Protein AF-0000000068100229 (afdb_homodimer)

Nearest PDB structures (foldseek):
  1arm-assembly1_A  TM=9.404E-01  e=9.388E-32  Bos taurus
  4uee-assembly1_B  TM=9.381E-01  e=1.124E-31  Homo sapiens
  2ctb-assembly1_A  TM=9.397E-01  e=1.931E-31  Bos taurus
  3fvl-assembly2_A  TM=9.396E-01  e=3.316E-31  Bos taurus
  1pca-assembly1_A  TM=9.578E-01  e=1.244E-30  Sus scrofa

Secondary structure (DSSP, 8-state):
------------------------------------------B-------------TTPPP----S-HHHHHHHHHHH-TTTEEEEEEEE-TTS-EEEEEEE----TTPEEEEEE--SSTT-HHHHHHHHHHHHHHHHHGGGS-HHHHSEEEEEES-S-HHHHHHHHHT-TT--S---B-SSS-B---GGG-SSTTTTTTTTSSSBS-TTSTTB--SSTT-SHHHHHHHHHHHT-SSPEEEEEEEEESS-EEEES-SS-SSPPTTHHHHHHHHHHHHHHHHHHHS---EEEEHHHHS----S-HHHHHHHTS--SEEEEEEES-TTTTT---GGGHHHHHHHHHHHHHHHHHHHHH-/------------------------------------------B-------------TTPPP----S-HHHHHHHHHHH-TTTEEEEEEEE-TT--EEEEEEE----TTPEEEEEE--SSTT-HHHHHHHHHHHHHHHHTGGGS-HHHHSEEEEEES-S-HHHHHHHHHT-TT--S---EETTTEE---GGG-SSTTTTTTTTSSSBS-TTSTTB--SSTT-SHHHHHHHHHHHT-SSPEEEEEEEEESS-EEEES-SS-SSPPTTHHHHHHHHHHHHHHHHHHHS---EEEEHHHHS----S-HHHHHHHTS--SEEEEEEES-TTTTT---GGGHHHHHHHHHHHHHHHHHHHHH-

Structure (mmCIF, N/CA/C/O backbone):
data_AF-0000000068100229-model_v1
#
loop_
_entity.id
_entity.type
_entity.pdbx_description
1 polymer 'Peptidase M14 domain-containing protein'
#
loop_
_atom_site.group_PDB
_atom_site.id
_atom_site.type_symbol
_atom_site.label_atom_id
_atom_site.label_alt_id
_atom_site.label_comp_id
_atom_site.label_asym_id
_atom_site.label_entity_id
_atom_site.label_seq_id
_atom_site.pdbx_PDB_ins_code
_atom_site.Cartn_x
_atom_site.Cartn_y
_atom_site.Cartn_z
_atom_site.occupancy
_atom_site.B_iso_or_equiv
_atom_site.auth_seq_id
_atom_site.auth_comp_id
_atom_site.auth_asym_id
_atom_site.auth_atom_id
_atom_site.pdbx_PDB_model_num
ATOM 1 N N . MET A 1 1 ? -53.781 27.766 -40.062 1 18.44 1 MET A N 1
ATOM 2 C CA . MET A 1 1 ? -53.375 27.938 -41.438 1 18.44 1 MET A CA 1
ATOM 3 C C . MET A 1 1 ? -51.875 27.844 -41.594 1 18.44 1 MET A C 1
ATOM 5 O O . MET A 1 1 ? -51.375 27.094 -42.438 1 18.44 1 MET A O 1
ATOM 9 N N . ASN A 1 2 ? -51.031 29 -41.312 1 18.36 2 ASN A N 1
ATOM 10 C CA . ASN A 1 2 ? -49.969 29.469 -42.188 1 18.36 2 ASN A CA 1
ATOM 11 C C . ASN A 1 2 ? -48.688 28.641 -42 1 18.36 2 ASN A C 1
ATOM 13 O O . ASN A 1 2 ? -48.531 27.953 -41 1 18.36 2 ASN A O 1
ATOM 17 N N . THR A 1 3 ? -47.375 29.188 -42.5 1 17.55 3 THR A N 1
ATOM 18 C CA . THR A 1 3 ? -46.312 29.047 -43.5 1 17.55 3 THR A CA 1
ATOM 19 C C . THR A 1 3 ? -44.969 28.734 -42.844 1 17.55 3 THR A C 1
ATOM 21 O O . THR A 1 3 ? -43.969 29.312 -43.219 1 17.55 3 THR A O 1
ATOM 24 N N . ILE A 1 4 ? -44.781 28.297 -41.625 1 21.16 4 ILE A N 1
ATOM 25 C CA . ILE A 1 4 ? -43.5 28.719 -41.062 1 21.16 4 ILE A CA 1
ATOM 26 C C . ILE A 1 4 ? -42.375 27.969 -41.781 1 21.16 4 ILE A C 1
ATOM 28 O O . ILE A 1 4 ? -42.156 26.781 -41.531 1 21.16 4 ILE A O 1
ATOM 32 N N . SER A 1 5 ? -41.906 28.25 -43.125 1 17.77 5 SER A N 1
ATOM 33 C CA . SER A 1 5 ? -41.125 27.547 -44.125 1 17.77 5 SER A CA 1
ATOM 34 C C . SER A 1 5 ? -39.625 27.594 -43.844 1 17.77 5 SER A C 1
ATOM 36 O O . SER A 1 5 ? -38.875 26.797 -44.375 1 17.77 5 SER A O 1
ATOM 38 N N . THR A 1 6 ? -38.969 28.5 -43 1 19.23 6 THR A N 1
ATOM 39 C CA . THR A 1 6 ? -37.844 29.141 -43.656 1 19.23 6 THR A CA 1
ATOM 40 C C . THR A 1 6 ? -36.688 28.156 -43.781 1 19.23 6 THR A C 1
ATOM 42 O O . THR A 1 6 ? -36.406 27.375 -42.875 1 19.23 6 THR A O 1
ATOM 45 N N . THR A 1 7 ? -35.75 28.203 -44.906 1 17.78 7 THR A N 1
ATOM 46 C CA . THR A 1 7 ? -34.906 27.562 -45.938 1 17.78 7 THR A CA 1
ATOM 47 C C . THR A 1 7 ? -33.469 27.406 -45.469 1 17.78 7 THR A C 1
ATOM 49 O O . THR A 1 7 ? -32.875 26.344 -45.625 1 17.78 7 THR A O 1
ATOM 52 N N . SER A 1 8 ? -32.531 28.469 -45.156 1 17.02 8 SER A N 1
ATOM 53 C CA . SER A 1 8 ? -31.406 28.703 -46.062 1 17.02 8 SER A CA 1
ATOM 54 C C . SER A 1 8 ? -30.156 27.984 -45.594 1 17.02 8 SER A C 1
ATOM 56 O O . SER A 1 8 ? -29.75 28.125 -44.438 1 17.02 8 SER A O 1
ATOM 58 N N . ALA A 1 9 ? -29.438 26.906 -46.281 1 18.62 9 ALA A N 1
ATOM 59 C CA . ALA A 1 9 ? -28.438 25.859 -46.375 1 18.62 9 ALA A CA 1
ATOM 60 C C . ALA A 1 9 ? -27.031 26.453 -46.5 1 18.62 9 ALA A C 1
ATOM 62 O O . ALA A 1 9 ? -26.047 25.719 -46.562 1 18.62 9 ALA A O 1
ATOM 63 N N . THR A 1 10 ? -26.734 27.859 -46.469 1 16.58 10 THR A N 1
ATOM 64 C CA . THR A 1 10 ? -25.625 28.234 -47.344 1 16.58 10 THR A CA 1
ATOM 65 C C . THR A 1 10 ? -24.328 27.609 -46.875 1 16.58 10 THR A C 1
ATOM 67 O O . THR A 1 10 ? -24.031 27.609 -45.688 1 16.58 10 THR A O 1
ATOM 70 N N . LYS A 1 11 ? -23.375 27.016 -47.875 1 18.47 11 LYS A N 1
ATOM 71 C CA . LYS A 1 11 ? -22.25 26.203 -48.281 1 18.47 11 LYS A CA 1
ATOM 72 C C . LYS A 1 11 ? -20.922 26.875 -47.938 1 18.47 11 LYS A C 1
ATOM 74 O O . LYS A 1 11 ? -20.469 27.781 -48.656 1 18.47 11 LYS A O 1
ATOM 79 N N . LEU A 1 12 ? -20.609 27.438 -46.75 1 16.56 12 LEU A N 1
ATOM 80 C CA . LEU A 1 12 ? -19.453 28.328 -46.625 1 16.56 12 LEU A CA 1
ATOM 81 C C . LEU A 1 12 ? -18.188 27.641 -47.125 1 16.56 12 LEU A C 1
ATOM 83 O O . LEU A 1 12 ? -17.812 26.578 -46.625 1 16.56 12 LEU A O 1
ATOM 87 N N . SER A 1 13 ? -17.516 28.141 -48.25 1 16.09 13 SER A N 1
ATOM 88 C CA . SER A 1 13 ? -16.531 27.922 -49.312 1 16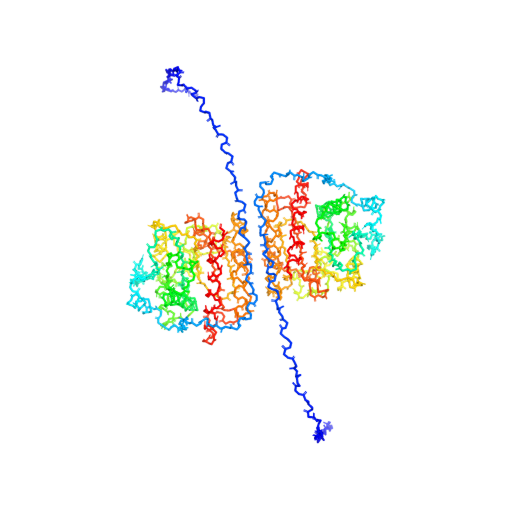.09 13 SER A CA 1
ATOM 89 C C . SER A 1 13 ? -15.156 27.609 -48.719 1 16.09 13 SER A C 1
ATOM 91 O O . SER A 1 13 ? -14.953 27.734 -47.5 1 16.09 13 SER A O 1
ATOM 93 N N . ASN A 1 14 ? -14.047 28.172 -49.344 1 16.28 14 ASN A N 1
ATOM 94 C CA . ASN A 1 14 ? -12.953 27.828 -50.25 1 16.28 14 ASN A CA 1
ATOM 95 C C . ASN A 1 14 ? -11.609 27.828 -49.531 1 16.28 14 ASN A C 1
ATOM 97 O O . ASN A 1 14 ? -10.781 26.938 -49.75 1 16.28 14 ASN A O 1
ATOM 101 N N . VAL A 1 15 ? -11.062 28.953 -48.875 1 16.27 15 VAL A N 1
ATOM 102 C CA . VAL A 1 15 ? -9.906 29.625 -49.469 1 16.27 15 VAL A CA 1
ATOM 103 C C . VAL A 1 15 ? -8.617 29.047 -48.875 1 16.27 15 VAL A C 1
ATOM 105 O O . VAL A 1 15 ? -7.52 29.469 -49.25 1 16.27 15 VAL A O 1
ATOM 108 N N . LEU A 1 16 ? -8.469 28.281 -47.812 1 16.33 16 LEU A N 1
ATOM 109 C CA . LEU A 1 16 ? -7.293 28.578 -47 1 16.33 16 LEU A CA 1
ATOM 110 C C . LEU A 1 16 ? -6.023 28.047 -47.656 1 16.33 16 LEU A C 1
ATOM 112 O O . LEU A 1 16 ? -5.793 26.828 -47.688 1 16.33 16 LEU A O 1
ATOM 116 N N . ARG A 1 17 ? -5.449 28.75 -48.656 1 15.42 17 ARG A N 1
ATOM 117 C CA . ARG A 1 17 ? -4.398 28.359 -49.594 1 15.42 17 ARG A CA 1
ATOM 118 C C . ARG A 1 17 ? -3.115 28 -48.844 1 15.42 17 ARG A C 1
ATOM 120 O O . ARG A 1 17 ? -2.941 28.359 -47.688 1 15.42 17 ARG A O 1
ATOM 127 N N . LYS A 1 18 ? -1.858 28.234 -49.562 1 17.12 18 LYS A N 1
ATOM 128 C CA . LYS A 1 18 ? -0.751 27.5 -50.156 1 17.12 18 LYS A CA 1
ATOM 129 C C . LYS A 1 18 ? 0.551 27.75 -49.406 1 17.12 18 LYS A C 1
ATOM 131 O O . LYS A 1 18 ? 1.472 26.938 -49.469 1 17.12 18 LYS A O 1
ATOM 136 N N . THR A 1 19 ? 0.902 29.016 -48.781 1 15.63 19 THR A N 1
ATOM 137 C CA . THR A 1 19 ? 2.15 29.547 -49.312 1 15.63 19 THR A CA 1
ATOM 138 C C . THR A 1 19 ? 3.348 28.781 -48.781 1 15.63 19 THR A C 1
ATOM 140 O O . THR A 1 19 ? 3.23 28.062 -47.781 1 15.63 19 THR A O 1
ATOM 143 N N . ASN A 1 20 ? 4.621 29.547 -48.531 1 16.89 20 ASN A N 1
ATOM 144 C CA . ASN A 1 20 ? 5.949 29.672 -49.125 1 16.89 20 ASN A CA 1
ATOM 145 C C . ASN A 1 20 ? 6.98 28.828 -48.375 1 16.89 20 ASN A C 1
ATOM 147 O O . ASN A 1 20 ? 6.734 28.406 -47.25 1 16.89 20 ASN A O 1
ATOM 151 N N . GLY A 1 21 ? 8.406 29.109 -48.562 1 18.19 21 GLY A N 1
ATOM 152 C CA . GLY A 1 21 ? 9.68 28.625 -49.062 1 18.19 21 GLY A CA 1
ATOM 153 C C . GLY A 1 21 ? 10.664 28.328 -47.938 1 18.19 21 GLY A C 1
ATOM 154 O O . GLY A 1 21 ? 11.852 28.094 -48.188 1 18.19 21 GLY A O 1
ATOM 155 N N . ILE A 1 22 ? 10.328 28.438 -46.656 1 18.41 22 ILE A N 1
ATOM 156 C CA . ILE A 1 22 ? 11.438 28.859 -45.781 1 18.41 22 ILE A CA 1
ATOM 157 C C . ILE A 1 22 ? 12.586 27.859 -45.906 1 18.41 22 ILE A C 1
ATOM 159 O O . ILE A 1 22 ? 12.367 26.641 -45.844 1 18.41 22 ILE A O 1
ATOM 163 N N . SER A 1 23 ? 13.836 28.391 -46.031 1 17.69 23 SER A N 1
ATOM 164 C CA . SER A 1 23 ? 15.195 28.109 -46.469 1 17.69 23 SER A CA 1
ATOM 165 C C . SER A 1 23 ? 15.859 27.062 -45.594 1 17.69 23 SER A C 1
ATOM 167 O O . SER A 1 23 ? 15.414 26.812 -44.469 1 17.69 23 SER A O 1
ATOM 169 N N . GLU A 1 24 ? 17.25 26.781 -45.812 1 18.36 24 GLU A N 1
ATOM 170 C CA . GLU A 1 24 ? 18.203 25.703 -46.031 1 18.36 24 GLU A CA 1
ATOM 171 C C . GLU A 1 24 ? 18.953 25.344 -44.75 1 18.36 24 GLU A C 1
ATOM 173 O O . GLU A 1 24 ? 19.359 24.203 -44.562 1 18.36 24 GLU A O 1
ATOM 178 N N . HIS A 1 25 ? 19.234 26.391 -43.875 1 18.61 25 HIS A N 1
ATOM 179 C CA . HIS A 1 25 ? 20.656 26.422 -43.531 1 18.61 25 HIS A CA 1
ATOM 180 C C . HIS A 1 25 ? 21.047 25.188 -42.75 1 18.61 25 HIS A C 1
ATOM 182 O O . HIS A 1 25 ? 20.188 24.516 -42.156 1 18.61 25 HIS A O 1
ATOM 188 N N . ASP A 1 26 ? 22.438 25.172 -42.219 1 19.38 26 ASP A N 1
ATOM 189 C CA . ASP A 1 26 ? 23.672 24.391 -42.094 1 19.38 26 ASP A CA 1
ATOM 190 C C . ASP A 1 26 ? 23.688 23.594 -40.812 1 19.38 26 ASP A C 1
ATOM 192 O O . ASP A 1 26 ? 23.266 24.094 -39.75 1 19.38 26 ASP A O 1
ATOM 196 N N . VAL A 1 27 ? 23.969 22.328 -40.812 1 20.19 27 VAL A N 1
ATOM 197 C CA . VAL A 1 27 ? 23.797 21.109 -40.031 1 20.19 27 VAL A CA 1
ATOM 198 C C . VAL A 1 27 ? 24.797 21.094 -38.875 1 20.19 27 VAL A C 1
ATOM 200 O O . VAL A 1 27 ? 24.859 20.125 -38.125 1 20.19 27 VAL A O 1
ATOM 203 N N . ASP A 1 28 ? 25.625 22.172 -38.719 1 19.84 28 ASP A N 1
ATOM 204 C CA . ASP A 1 28 ? 26.891 21.594 -38.281 1 19.84 28 ASP A CA 1
ATOM 205 C C . ASP A 1 28 ? 26.797 21.109 -36.844 1 19.84 28 ASP A C 1
ATOM 207 O O . ASP A 1 28 ? 26.953 21.891 -35.906 1 19.84 28 ASP A O 1
ATOM 211 N N . LEU A 1 29 ? 25.75 20.719 -36.312 1 19.45 29 LEU A N 1
ATOM 212 C CA . LEU A 1 29 ? 25.719 20.703 -34.875 1 19.45 29 LEU A CA 1
ATOM 213 C C . LEU A 1 29 ? 26.844 19.828 -34.312 1 19.45 29 LEU A C 1
ATOM 215 O O . LEU A 1 29 ? 26.953 18.656 -34.688 1 19.45 29 LEU A O 1
ATOM 219 N N . GLU A 1 30 ? 27.938 20.453 -33.875 1 19.62 30 GLU A N 1
ATOM 220 C CA . GLU A 1 30 ? 29.156 20.016 -33.219 1 19.62 30 GLU A CA 1
ATOM 221 C C . GLU A 1 30 ? 28.844 19.094 -32.062 1 19.62 30 GLU A C 1
ATOM 223 O O . GLU A 1 30 ? 27.891 19.328 -31.297 1 19.62 30 GLU A O 1
ATOM 228 N N . SER A 1 31 ? 29.359 17.828 -32.094 1 20.47 31 SER A N 1
ATOM 229 C CA . SER A 1 31 ? 29.312 16.562 -31.359 1 20.47 31 SER A CA 1
ATOM 230 C C . SER A 1 31 ? 29.828 16.734 -29.922 1 20.47 31 SER A C 1
ATOM 232 O O . SER A 1 31 ? 30.094 15.734 -29.25 1 20.47 31 SER A O 1
ATOM 234 N N . ASN A 1 32 ? 29.562 17.875 -29.25 1 19.44 32 ASN A N 1
ATOM 235 C CA . ASN A 1 32 ? 30.344 18 -28.016 1 19.44 32 ASN A CA 1
ATOM 236 C C . ASN A 1 32 ? 30.188 16.766 -27.125 1 19.44 32 ASN A C 1
ATOM 238 O O . ASN A 1 32 ? 29.078 16.328 -26.859 1 19.44 32 ASN A O 1
ATOM 242 N N . SER A 1 33 ? 31.25 16 -26.938 1 21.08 33 SER A N 1
ATOM 243 C CA . SER A 1 33 ? 31.672 14.789 -26.234 1 21.08 33 SER A CA 1
ATOM 244 C C . SER A 1 33 ? 31.469 14.922 -24.734 1 21.08 33 SER A C 1
ATOM 246 O O . SER A 1 33 ? 32.031 14.148 -23.953 1 21.08 33 SER A O 1
ATOM 248 N N . THR A 1 34 ? 30.516 15.695 -24.25 1 19.7 34 THR A N 1
ATOM 249 C CA . THR A 1 34 ? 30.688 15.914 -22.812 1 19.7 34 THR A CA 1
ATOM 250 C C . THR A 1 34 ? 30.766 14.586 -22.078 1 19.7 34 THR A C 1
ATOM 252 O O . THR A 1 34 ? 29.906 13.711 -22.266 1 19.7 34 THR A O 1
ATOM 255 N N . ILE A 1 35 ? 31.891 14.305 -21.453 1 20.83 35 ILE A N 1
ATOM 256 C CA . ILE A 1 35 ? 32.438 13.281 -20.578 1 20.83 35 ILE A CA 1
ATOM 257 C C . ILE A 1 35 ? 31.547 13.117 -19.344 1 20.83 35 ILE A C 1
ATOM 259 O O . ILE A 1 35 ? 31.375 14.047 -18.562 1 20.83 35 ILE A O 1
ATOM 263 N N . TRP A 1 36 ? 30.453 12.484 -19.516 1 20.23 36 TRP A N 1
ATOM 264 C CA . TRP A 1 36 ? 29.484 12.211 -18.453 1 20.23 36 TRP A CA 1
ATOM 265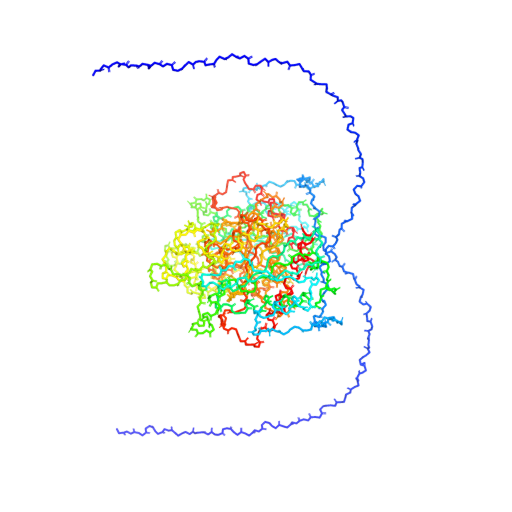 C C . TRP A 1 36 ? 30.172 11.508 -17.281 1 20.23 36 TRP A C 1
ATOM 267 O O . TRP A 1 36 ? 30.719 10.414 -17.438 1 20.23 36 TRP A O 1
ATOM 277 N N . THR A 1 37 ? 30.844 12.312 -16.453 1 20.14 37 THR A N 1
ATOM 278 C CA . THR A 1 37 ? 31.422 11.828 -15.203 1 20.14 37 THR A CA 1
ATOM 279 C C . THR A 1 37 ? 30.391 11.07 -14.383 1 20.14 37 THR A C 1
ATOM 281 O O . THR A 1 37 ? 29.266 11.547 -14.203 1 20.14 37 THR A O 1
ATOM 284 N N . GLU A 1 38 ? 30.469 9.797 -14.227 1 20.98 38 GLU A N 1
ATOM 285 C CA . GLU A 1 38 ? 29.75 8.656 -13.672 1 20.98 38 GLU A CA 1
ATOM 286 C C . GLU A 1 38 ? 29.5 8.836 -12.18 1 20.98 38 GLU A C 1
ATOM 288 O O . GLU A 1 38 ? 30.234 8.273 -11.352 1 20.98 38 GLU A O 1
ATOM 293 N N . ASN A 1 39 ? 29.328 10.008 -11.562 1 22.61 39 ASN A N 1
ATOM 294 C CA . ASN A 1 39 ? 29.312 10.023 -10.109 1 22.61 39 ASN A CA 1
ATOM 295 C C . ASN A 1 39 ? 28.094 9.312 -9.539 1 22.61 39 ASN A C 1
ATOM 297 O O . ASN A 1 39 ? 26.969 9.82 -9.648 1 22.61 39 ASN A O 1
ATOM 301 N N . GLY A 1 40 ? 27.922 7.988 -9.766 1 23.56 40 GLY A N 1
ATOM 302 C CA . GLY A 1 40 ? 26.875 7.129 -9.258 1 23.56 40 GLY A CA 1
ATOM 303 C C . GLY A 1 40 ? 26.672 7.254 -7.758 1 23.56 40 GLY A C 1
ATOM 304 O O . GLY A 1 40 ? 27.578 6.98 -6.977 1 23.56 40 GLY A O 1
ATOM 305 N N . THR A 1 41 ? 25.891 8.164 -7.219 1 23.83 41 THR A N 1
ATOM 306 C CA . THR A 1 41 ? 25.625 8.312 -5.797 1 23.83 41 THR A CA 1
ATOM 307 C C . THR A 1 41 ? 24.969 7.062 -5.234 1 23.83 41 THR A C 1
ATOM 309 O O . THR A 1 41 ? 23.906 6.645 -5.711 1 23.83 41 THR A O 1
ATOM 312 N N . GLN A 1 42 ? 25.594 6.039 -4.766 1 24.72 42 GLN A N 1
ATOM 313 C CA . GLN A 1 42 ? 25.281 4.887 -3.92 1 24.72 42 GLN A CA 1
ATOM 314 C C . GLN A 1 42 ? 24.344 5.273 -2.787 1 24.72 42 GLN A C 1
ATOM 316 O O . GLN A 1 42 ? 24.688 6.102 -1.939 1 24.72 42 GLN A O 1
ATOM 321 N N . THR A 1 43 ? 23.094 5.207 -3.002 1 25.72 43 THR A N 1
ATOM 322 C CA . THR A 1 43 ? 22.219 5.477 -1.872 1 25.72 43 THR A CA 1
ATOM 323 C C . THR A 1 43 ? 22.422 4.453 -0.761 1 25.72 43 THR A C 1
ATOM 325 O O . THR A 1 43 ? 22.266 3.25 -0.976 1 25.72 43 THR A O 1
ATOM 328 N N . LYS A 1 44 ? 23.297 4.605 0.132 1 27 44 LYS A N 1
ATOM 329 C CA . LYS A 1 44 ? 23.609 3.936 1.388 1 27 44 LYS A CA 1
ATOM 330 C C . LYS A 1 44 ? 22.359 3.688 2.215 1 27 44 LYS A C 1
ATOM 332 O O . LYS A 1 44 ? 21.688 4.633 2.641 1 27 44 LYS A O 1
ATOM 337 N N . PHE A 1 45 ? 21.703 2.67 1.917 1 27.45 45 PHE A N 1
ATOM 338 C CA . PHE A 1 45 ? 20.703 2.35 2.924 1 27.45 45 PHE A CA 1
ATOM 339 C C . PHE A 1 45 ? 21.328 2.215 4.301 1 27.45 45 PHE A C 1
ATOM 341 O O . PHE A 1 45 ? 22.391 1.608 4.445 1 27.45 45 PHE A O 1
ATOM 348 N N . GLY A 1 46 ? 21 2.922 5.242 1 26.98 46 GLY A N 1
ATOM 349 C CA . GLY A 1 46 ? 21.562 3.223 6.547 1 26.98 46 GLY A CA 1
ATOM 350 C C . GLY A 1 46 ? 21.812 1.986 7.387 1 26.98 46 GLY A C 1
ATOM 351 O O . GLY A 1 46 ? 21.188 0.945 7.176 1 26.98 46 GLY A O 1
ATOM 352 N N . LYS A 1 47 ? 23.031 1.699 7.863 1 29.8 47 LYS A N 1
ATOM 353 C CA . LYS A 1 47 ? 23.547 0.836 8.914 1 29.8 47 LYS A CA 1
ATOM 354 C C . LYS A 1 47 ? 22.531 0.654 10.039 1 29.8 47 LYS A C 1
ATOM 356 O O . LYS A 1 47 ? 21.844 1.606 10.43 1 29.8 47 LYS A O 1
ATOM 361 N N . LYS A 1 48 ? 22.281 -0.588 10.344 1 30.52 48 LYS A N 1
ATOM 362 C CA . LYS A 1 48 ? 21.547 -0.984 11.539 1 30.52 48 LYS A CA 1
ATOM 363 C C . LYS A 1 48 ? 22.156 -0.365 12.797 1 30.52 48 LYS A C 1
ATOM 365 O O . LYS A 1 48 ? 23.125 -0.885 13.336 1 30.52 48 LYS A O 1
ATOM 370 N N . THR A 1 49 ? 22.344 0.875 12.852 1 27.5 49 THR A N 1
ATOM 371 C CA . THR A 1 49 ? 22.797 1.324 14.164 1 27.5 49 THR A CA 1
ATOM 372 C C . THR A 1 49 ? 21.828 0.879 15.258 1 27.5 49 THR A C 1
ATOM 374 O O . THR A 1 49 ? 20.609 0.967 15.086 1 27.5 49 THR A O 1
ATOM 377 N N . LYS A 1 50 ? 22.188 -0.194 15.977 1 30.59 50 LYS A N 1
ATOM 378 C CA . LYS A 1 50 ? 21.469 -0.423 17.219 1 30.59 50 LYS A CA 1
ATOM 379 C C . LYS A 1 50 ? 20.938 0.887 17.797 1 30.59 50 LYS A C 1
ATOM 381 O O . LYS A 1 50 ? 21.688 1.852 17.953 1 30.59 50 LYS A O 1
ATOM 386 N N . PRO A 1 51 ? 19.641 1.026 17.578 1 31.89 51 PRO A N 1
ATOM 387 C CA . PRO A 1 51 ? 19.078 2.307 18.016 1 31.89 51 PRO A CA 1
ATOM 388 C C . PRO A 1 51 ? 19.469 2.67 19.453 1 31.89 51 PRO A C 1
ATOM 390 O O . PRO A 1 51 ? 18.812 2.232 20.406 1 31.89 51 PRO A O 1
ATOM 393 N N . GLY A 1 52 ? 20.562 2.02 19.906 1 31.88 52 GLY A N 1
ATOM 394 C CA . GLY A 1 52 ? 20.719 2.785 21.125 1 31.88 52 GLY A CA 1
ATOM 395 C C . GLY A 1 52 ? 20.609 4.285 20.922 1 31.88 52 GLY A C 1
ATOM 396 O O . GLY A 1 52 ? 21.188 4.828 19.984 1 31.88 52 GLY A O 1
ATOM 397 N N . THR A 1 53 ? 19.406 4.711 21.141 1 34.12 53 THR A N 1
ATOM 398 C CA . THR A 1 53 ? 19.109 6.133 21.047 1 34.12 53 THR A CA 1
ATOM 399 C C . THR A 1 53 ? 20.297 6.965 21.531 1 34.12 53 THR A C 1
ATOM 401 O O . THR A 1 53 ? 20.484 7.137 22.734 1 34.12 53 THR A O 1
ATOM 404 N N . VAL A 1 54 ? 21.453 6.562 21.188 1 32.91 54 VAL A N 1
ATOM 405 C CA . VAL A 1 54 ? 22.438 7.574 21.547 1 32.91 54 VAL A CA 1
ATOM 406 C C . VAL A 1 54 ? 22.078 8.906 20.891 1 32.91 54 VAL A C 1
ATOM 408 O O . VAL A 1 54 ? 22.031 9.016 19.672 1 32.91 54 VAL A O 1
ATOM 411 N N . ILE A 1 55 ? 21.25 9.625 21.5 1 40.59 55 ILE A N 1
ATOM 412 C CA . ILE A 1 55 ? 21.125 11.016 21.062 1 40.59 55 ILE A CA 1
ATOM 413 C C . ILE A 1 55 ? 22.516 11.602 20.812 1 40.59 55 ILE A C 1
ATOM 415 O O . ILE A 1 55 ? 23.391 11.555 21.672 1 40.59 55 ILE A O 1
ATOM 419 N N . PRO A 1 56 ? 22.906 11.617 19.531 1 42.09 56 PRO A N 1
ATOM 420 C CA . PRO A 1 56 ? 24.219 12.227 19.391 1 42.09 56 PRO A CA 1
ATOM 421 C C . PRO A 1 56 ? 24.5 13.312 20.422 1 42.09 56 PRO A C 1
ATOM 423 O O . PRO A 1 56 ? 23.578 13.984 20.875 1 42.09 56 PRO A O 1
ATOM 426 N N . ARG A 1 57 ? 25.625 13.398 20.969 1 39.88 57 ARG A N 1
ATOM 427 C CA . ARG A 1 57 ? 26.234 14.422 21.812 1 39.88 57 ARG A CA 1
ATOM 428 C C . ARG A 1 57 ? 26.047 15.812 21.234 1 39.88 57 ARG A C 1
ATOM 430 O O . ARG A 1 57 ? 26.375 16.047 20.062 1 39.88 57 ARG A O 1
ATOM 437 N N . GLY A 1 58 ? 24.828 16.578 21.641 1 50.81 58 GLY A N 1
ATOM 438 C CA . GLY A 1 58 ? 24.594 17.984 21.344 1 50.81 58 GLY A CA 1
ATOM 439 C C . GLY A 1 58 ? 23.141 18.281 21.016 1 50.81 58 GLY A C 1
ATOM 440 O O . GLY A 1 58 ? 22.766 19.453 20.875 1 50.81 58 GLY A O 1
ATOM 441 N N . LEU A 1 59 ? 22.406 17.234 20.703 1 56.12 59 LEU A N 1
ATOM 442 C CA . LEU A 1 59 ? 21.031 17.562 20.375 1 56.12 59 LEU A CA 1
ATOM 443 C C . LEU A 1 59 ? 20.219 17.781 21.641 1 56.12 59 LEU A C 1
ATOM 445 O O . LEU A 1 59 ? 20.312 17 22.594 1 56.12 59 LEU A O 1
ATOM 449 N N . LYS A 1 60 ? 19.547 18.922 21.688 1 58.88 60 LYS A N 1
ATOM 450 C CA . LYS A 1 60 ? 18.672 19.234 22.812 1 58.88 60 LYS A CA 1
ATOM 451 C C . LYS A 1 60 ? 17.438 18.344 22.828 1 58.88 60 LYS A C 1
ATOM 453 O O . LYS A 1 60 ? 16.859 18.047 21.766 1 58.88 60 LYS A O 1
ATOM 458 N N . GLN A 1 61 ? 17.156 17.797 23.969 1 57.38 61 GLN A N 1
ATOM 459 C CA . GLN A 1 61 ? 15.938 17.016 24.156 1 57.38 61 GLN A CA 1
ATOM 460 C C . GLN A 1 61 ? 14.711 17.922 24.234 1 57.38 61 GLN A C 1
ATOM 462 O O . GLN A 1 61 ? 14.719 18.938 24.922 1 57.38 61 GLN A O 1
ATOM 467 N N . ILE A 1 62 ? 13.656 17.672 23.438 1 60.59 62 ILE A N 1
ATOM 468 C CA . ILE A 1 62 ? 12.43 18.469 23.344 1 60.59 62 ILE A CA 1
ATOM 469 C C . ILE A 1 62 ? 11.281 17.719 24.016 1 60.59 62 ILE A C 1
ATOM 471 O O . ILE A 1 62 ? 11.156 16.5 23.875 1 60.59 62 ILE A O 1
ATOM 475 N N . VAL A 1 63 ? 10.57 18.359 24.859 1 61.16 63 VAL A N 1
ATOM 476 C CA . VAL A 1 63 ? 9.367 17.812 25.469 1 61.16 63 VAL A CA 1
ATOM 477 C C . VAL A 1 63 ? 8.125 18.438 24.844 1 61.16 63 VAL A C 1
ATOM 479 O O . VAL A 1 63 ? 8.102 19.656 24.578 1 61.16 63 VAL A O 1
ATOM 482 N N . PRO A 1 64 ? 7.191 17.609 24.547 1 65.88 64 PRO A N 1
ATOM 483 C CA . PRO A 1 64 ? 5.957 18.156 23.984 1 65.88 64 PRO A CA 1
ATOM 484 C C . PRO A 1 64 ? 5.266 19.141 24.922 1 65.88 64 PRO A C 1
ATOM 486 O O . PRO A 1 64 ? 5.301 18.984 26.141 1 65.88 64 PRO A O 1
ATOM 489 N N . THR A 1 65 ? 4.809 20.234 24.281 1 61.12 65 THR A N 1
ATOM 490 C CA . THR A 1 65 ? 4.191 21.297 25.078 1 61.12 65 THR A CA 1
ATOM 491 C C . THR A 1 65 ? 2.67 21.203 25.031 1 61.12 65 THR A C 1
ATOM 493 O O . THR A 1 65 ? 2.107 20.656 24.078 1 61.12 65 THR A O 1
ATOM 496 N N . ASN A 1 66 ? 2.109 21.656 26.094 1 62.16 66 ASN A N 1
ATOM 497 C CA . ASN A 1 66 ? 0.659 21.797 26.172 1 62.16 66 ASN A CA 1
ATOM 498 C C . ASN A 1 66 ? 0.195 23.172 25.688 1 62.16 66 ASN A C 1
ATOM 500 O O . ASN A 1 66 ? -0.998 23.469 25.734 1 62.16 66 ASN A O 1
ATOM 504 N N . LYS A 1 67 ? 1.154 23.922 25.234 1 72.62 67 LYS A N 1
ATOM 505 C CA . LYS A 1 67 ? 0.814 25.266 24.75 1 72.62 67 LYS A CA 1
ATOM 506 C C . LYS A 1 67 ? 1.443 25.547 23.391 1 72.62 67 LYS A C 1
ATOM 508 O O . LYS A 1 67 ? 2.334 26.391 23.281 1 72.62 67 LYS A O 1
ATOM 513 N N . PRO A 1 68 ? 0.945 24.984 22.438 1 79.88 68 PRO A N 1
ATOM 514 C CA . PRO A 1 68 ? 1.561 25.109 21.109 1 79.88 68 PRO A CA 1
ATOM 515 C C . PRO A 1 68 ? 1.522 26.531 20.578 1 79.88 68 PRO A C 1
ATOM 517 O O . PRO A 1 68 ? 2.434 26.953 19.859 1 79.88 68 PRO A O 1
ATOM 520 N N . LYS A 1 69 ? 0.566 27.328 20.969 1 76.31 69 LYS A N 1
ATOM 521 C CA . LYS A 1 69 ? 0.433 28.688 20.484 1 76.31 69 LYS A CA 1
ATOM 522 C C . LYS A 1 69 ? 1.595 29.562 20.969 1 76.31 69 LYS A C 1
ATOM 524 O O . LYS A 1 69 ? 2.16 30.328 20.188 1 76.31 69 LYS A O 1
ATOM 529 N N . LYS A 1 70 ? 1.954 29.344 22.094 1 81.25 70 LYS A N 1
ATOM 530 C CA . LYS A 1 70 ? 3.014 30.156 22.688 1 81.25 70 LYS A CA 1
ATOM 531 C C . LYS A 1 70 ? 4.391 29.688 22.219 1 81.25 70 LYS A C 1
ATOM 533 O O . LYS A 1 70 ? 5.324 30.484 22.125 1 81.25 70 LYS A O 1
ATOM 538 N N . ARG A 1 71 ? 4.465 28.531 21.891 1 82.12 71 ARG A N 1
ATOM 539 C CA . ARG A 1 71 ? 5.75 27.922 21.562 1 82.12 71 ARG A CA 1
ATOM 540 C C . ARG A 1 71 ? 6.332 28.531 20.281 1 82.12 71 ARG A C 1
ATOM 542 O O . ARG A 1 71 ? 7.539 28.75 20.188 1 82.12 71 ARG A O 1
ATOM 549 N N . LYS A 1 72 ? 5.539 28.875 19.344 1 85.31 72 LYS A N 1
ATOM 550 C CA . LYS A 1 72 ? 6.008 29.469 18.094 1 85.31 72 LYS A CA 1
ATOM 551 C C . LYS A 1 72 ? 6.66 30.828 18.344 1 85.31 72 LYS A C 1
ATOM 553 O O . LYS A 1 72 ? 7.754 31.094 17.844 1 85.31 72 LYS A O 1
ATOM 558 N N . ASP A 1 73 ? 5.973 31.531 19.125 1 87.38 73 ASP A N 1
ATOM 559 C CA . ASP A 1 73 ? 6.496 32.844 19.453 1 87.38 73 ASP A CA 1
ATOM 560 C C . ASP A 1 73 ? 7.812 32.75 20.219 1 87.38 73 ASP A C 1
ATOM 562 O O . ASP A 1 73 ? 8.727 33.562 20 1 87.38 73 ASP A O 1
ATOM 566 N N . GLU A 1 74 ? 7.848 31.797 21 1 87.56 74 GLU A N 1
ATOM 567 C CA . GLU A 1 74 ? 9.062 31.578 21.781 1 87.56 74 GLU A CA 1
ATOM 568 C C . GLU A 1 74 ? 10.234 31.188 20.875 1 87.56 74 GLU A C 1
ATOM 570 O O . GLU A 1 74 ? 11.359 31.641 21.078 1 87.56 74 GLU A O 1
ATOM 575 N N . LEU A 1 75 ? 9.938 30.422 19.906 1 89 75 LEU A N 1
ATOM 576 C CA . LEU A 1 75 ? 10.984 29.984 19 1 89 75 LEU A CA 1
ATOM 577 C C . LEU A 1 75 ? 11.508 31.156 18.172 1 89 75 LEU A C 1
ATOM 579 O O . LEU A 1 75 ? 12.719 31.266 17.938 1 89 75 LEU A O 1
ATOM 583 N N . GLU A 1 76 ? 10.633 32 17.719 1 91.12 76 GLU A N 1
ATOM 584 C CA . GLU A 1 76 ? 11.086 33.188 17 1 91.12 76 GLU A CA 1
ATOM 585 C C . GLU A 1 76 ? 11.938 34.094 17.875 1 91.12 76 GLU A C 1
ATOM 587 O O . GLU A 1 76 ? 12.953 34.625 17.438 1 91.12 76 GLU A O 1
ATOM 592 N N . ARG A 1 77 ? 11.508 34.281 19.094 1 91.5 77 ARG A N 1
ATOM 593 C CA . ARG A 1 77 ? 12.25 35.094 20.031 1 91.5 77 ARG A CA 1
ATOM 594 C C . ARG A 1 77 ? 13.633 34.5 20.297 1 91.5 77 ARG A C 1
ATOM 596 O O . ARG A 1 77 ? 14.625 35.25 20.312 1 91.5 77 ARG A O 1
ATOM 603 N N . ASP A 1 78 ? 13.703 33.25 20.469 1 92.56 78 ASP A N 1
ATOM 604 C CA . ASP A 1 78 ? 14.93 32.594 20.875 1 92.56 78 ASP A CA 1
ATOM 605 C C . ASP A 1 78 ? 15.867 32.375 19.688 1 92.56 78 ASP A C 1
ATOM 607 O O . ASP A 1 78 ? 17.094 32.344 19.844 1 92.56 78 ASP A O 1
ATOM 611 N N . TYR A 1 79 ? 15.281 32.219 18.469 1 94.94 79 TYR A N 1
ATOM 612 C CA . TYR A 1 79 ? 16.062 31.984 17.266 1 94.94 79 TYR A CA 1
ATOM 613 C C . TYR A 1 79 ? 15.625 32.906 16.141 1 94.94 79 TYR A C 1
ATOM 615 O O . TYR A 1 79 ? 15.258 32.438 15.055 1 94.94 79 TYR A O 1
ATOM 623 N N . PRO A 1 80 ? 15.75 34.156 16.25 1 95.12 80 PRO A N 1
ATOM 624 C CA . PRO A 1 80 ? 15.227 35.125 15.297 1 95.12 80 PRO A CA 1
ATOM 625 C C . PRO A 1 80 ? 15.938 35.062 13.945 1 95.12 80 PRO A C 1
ATOM 627 O O . PRO A 1 80 ? 15.391 35.531 12.938 1 95.12 80 PRO A O 1
ATOM 630 N N . ALA A 1 81 ? 17.094 34.5 13.883 1 95.75 81 ALA A N 1
ATOM 631 C CA . ALA A 1 81 ? 17.844 34.438 12.633 1 95.75 81 ALA A CA 1
ATOM 632 C C . ALA A 1 81 ? 17.25 33.406 11.688 1 95.75 81 ALA A C 1
ATOM 634 O O . ALA A 1 81 ? 17.375 33.531 10.469 1 95.75 81 ALA A O 1
ATOM 635 N N . ILE A 1 82 ? 16.562 32.406 12.25 1 97.44 82 ILE A N 1
ATOM 636 C CA . ILE A 1 82 ? 16.109 31.328 11.375 1 97.44 82 ILE A CA 1
ATOM 637 C C . ILE A 1 82 ? 14.602 31.141 11.539 1 97.44 82 ILE A C 1
ATOM 639 O O . ILE A 1 82 ? 13.961 30.438 10.742 1 97.44 82 ILE A O 1
ATOM 643 N N . CYS A 1 83 ? 14.016 31.734 12.547 1 97.81 83 CYS A N 1
ATOM 644 C CA . CYS A 1 83 ? 12.594 31.531 12.812 1 97.81 83 CYS A CA 1
ATOM 645 C C . CYS A 1 83 ? 11.82 32.812 12.578 1 97.81 83 CYS A C 1
ATOM 647 O O . CYS A 1 83 ? 12.211 33.875 13.07 1 97.81 83 CYS A O 1
ATOM 649 N N . THR A 1 84 ? 10.781 32.719 11.883 1 97.38 84 THR A N 1
ATOM 650 C CA . THR A 1 84 ? 9.859 33.844 11.664 1 97.38 84 THR A CA 1
ATOM 651 C C . THR A 1 84 ? 8.414 33.375 11.828 1 97.38 84 THR A C 1
ATOM 653 O O . THR A 1 84 ? 7.996 32.406 11.211 1 97.38 84 THR A O 1
ATOM 656 N N . VAL A 1 85 ? 7.652 34.062 12.648 1 97.25 85 VAL A N 1
ATOM 657 C CA . VAL A 1 85 ? 6.23 33.781 12.82 1 97.25 85 VAL A CA 1
ATOM 658 C C . VAL A 1 85 ? 5.398 34.781 12.023 1 97.25 85 VAL A C 1
ATOM 660 O O . VAL A 1 85 ? 5.691 35.969 12.039 1 97.25 85 VAL A O 1
ATOM 663 N N . SER A 1 86 ? 4.453 34.344 11.281 1 97.44 86 SER A N 1
ATOM 664 C CA . SER A 1 86 ? 3.543 35.219 10.531 1 97.44 86 SER A CA 1
ATOM 665 C C . SER A 1 86 ? 2.104 34.719 10.641 1 97.44 86 SER A C 1
ATOM 667 O O . SER A 1 86 ? 1.862 33.531 10.922 1 97.44 86 SER A O 1
ATOM 669 N N . VAL A 1 87 ? 1.184 35.594 10.531 1 98.12 87 VAL A N 1
ATOM 670 C CA . VAL A 1 87 ? -0.235 35.281 10.43 1 98.12 87 VAL A CA 1
ATOM 671 C C . VAL A 1 87 ? -0.626 35.094 8.969 1 98.12 87 VAL A C 1
ATOM 673 O O . VAL A 1 87 ? -0.557 36.031 8.18 1 98.12 87 VAL A O 1
ATOM 676 N N . ILE A 1 88 ? -1.056 33.906 8.609 1 98.56 88 ILE A N 1
ATOM 677 C CA . ILE A 1 88 ? -1.312 33.656 7.195 1 98.56 88 ILE A CA 1
ATOM 678 C C . ILE A 1 88 ? -2.809 33.75 6.91 1 98.56 88 ILE A C 1
ATOM 680 O O . ILE A 1 88 ? -3.238 33.656 5.762 1 98.56 88 ILE A O 1
ATOM 684 N N . GLY A 1 89 ? -3.627 33.969 7.863 1 98.5 89 GLY A N 1
ATOM 685 C CA . GLY A 1 89 ? -5.07 34.125 7.793 1 98.5 89 GLY A CA 1
ATOM 686 C C . GLY A 1 89 ? -5.734 34.156 9.156 1 98.5 89 GLY A C 1
ATOM 687 O O . GLY A 1 89 ? -5.059 34.062 10.188 1 98.5 89 GLY A O 1
ATOM 688 N N . GLN A 1 90 ? -6.988 34.406 9.094 1 98.44 90 GLN A N 1
ATOM 689 C CA . GLN A 1 90 ? -7.797 34.344 10.312 1 98.44 90 GLN A CA 1
ATOM 690 C C . GLN A 1 90 ? -8.961 33.375 10.156 1 98.44 90 GLN A C 1
ATOM 692 O O . GLN A 1 90 ? -9.523 33.25 9.062 1 98.44 90 GLN A O 1
ATOM 697 N N . SER A 1 91 ? -9.242 32.719 11.273 1 98.06 91 SER A N 1
ATOM 698 C CA . SER A 1 91 ? -10.344 31.766 11.266 1 98.06 91 SER A CA 1
ATOM 699 C C . SER A 1 91 ? -11.695 32.469 11.219 1 98.06 91 SER A C 1
ATOM 701 O O . SER A 1 91 ? -11.758 33.688 11.219 1 98.06 91 SER A O 1
ATOM 703 N N . VAL A 1 92 ? -12.758 31.688 11.164 1 97.06 92 VAL A N 1
ATOM 704 C CA . VAL A 1 92 ? -14.133 32.156 11.094 1 97.06 92 VAL A CA 1
ATOM 705 C C . VAL A 1 92 ? -14.43 33.062 12.289 1 97.06 92 VAL A C 1
ATOM 707 O O . VAL A 1 92 ? -15.078 34.094 12.156 1 97.06 92 VAL A O 1
ATOM 710 N N . GLU A 1 93 ? -13.875 32.688 13.391 1 96.69 93 GLU A N 1
ATOM 711 C CA . GLU A 1 93 ? -14.164 33.438 14.617 1 96.69 93 GLU A CA 1
ATOM 712 C C . GLU A 1 93 ? -13.07 34.469 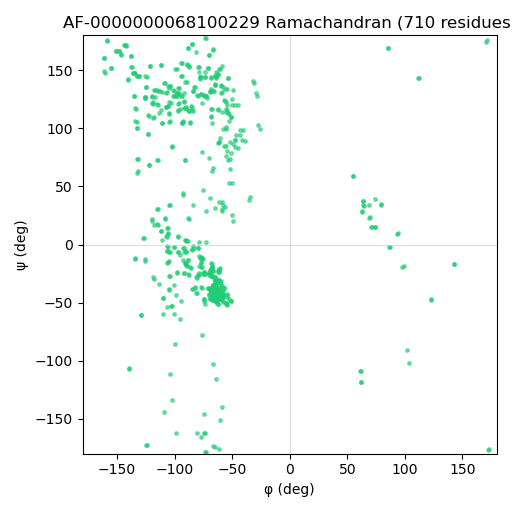14.898 1 96.69 93 GLU A C 1
ATOM 714 O O . GLU A 1 93 ? -12.992 35.031 16 1 96.69 93 GLU A O 1
ATOM 719 N N . GLY A 1 94 ? -12.148 34.625 13.953 1 97.69 94 GLY A N 1
ATOM 720 C CA . GLY A 1 94 ? -11.219 35.75 14.008 1 97.69 94 GLY A CA 1
ATOM 721 C C . GLY A 1 94 ? -9.914 35.406 14.695 1 97.69 94 GLY A C 1
ATOM 722 O O . GLY A 1 94 ? -9.133 36.281 15.047 1 97.69 94 GLY A O 1
ATOM 723 N N . ARG A 1 95 ? -9.625 34.188 15 1 97.19 95 ARG A N 1
ATOM 724 C CA . ARG A 1 95 ? -8.352 33.812 15.578 1 97.19 95 ARG A CA 1
ATOM 725 C C . ARG A 1 95 ? -7.262 33.75 14.508 1 97.19 95 ARG A C 1
ATOM 727 O O . ARG A 1 95 ? -7.512 33.312 13.383 1 97.19 95 ARG A O 1
ATOM 734 N N . ASP A 1 96 ? -6.109 34.125 14.844 1 97.75 96 ASP A N 1
ATOM 735 C CA . ASP A 1 96 ? -4.977 34.094 13.922 1 97.75 96 ASP A CA 1
ATOM 736 C C . ASP A 1 96 ? -4.562 32.656 13.594 1 97.75 96 ASP A C 1
ATOM 738 O O . ASP A 1 96 ? -4.48 31.812 14.477 1 97.75 96 ASP A O 1
ATOM 742 N N . ILE A 1 97 ? -4.363 32.438 12.328 1 98.31 97 ILE A N 1
ATOM 743 C CA . ILE A 1 97 ? -3.66 31.234 11.891 1 98.31 97 ILE A CA 1
ATOM 744 C C . ILE A 1 97 ? -2.174 31.531 11.727 1 98.31 97 ILE A C 1
ATOM 746 O O . ILE A 1 97 ? -1.768 32.156 10.742 1 98.31 97 ILE A O 1
ATOM 750 N N . LYS A 1 98 ? -1.407 31.062 12.68 1 97.44 98 LYS A N 1
ATOM 751 C CA . LYS A 1 98 ? 0.01 31.406 12.734 1 97.44 98 LYS A CA 1
ATOM 752 C C . LYS A 1 98 ? 0.864 30.328 12.078 1 97.44 98 LYS A C 1
ATOM 754 O O . LYS A 1 98 ? 0.634 29.125 12.289 1 97.44 98 LYS A O 1
ATOM 759 N N . MET A 1 99 ? 1.777 30.781 11.289 1 98.38 99 MET A N 1
ATOM 760 C CA . MET A 1 99 ? 2.768 29.891 10.664 1 98.38 99 MET A CA 1
ATOM 761 C C . MET A 1 99 ? 4.172 30.219 11.164 1 98.38 99 MET A C 1
ATOM 763 O O . MET A 1 99 ? 4.523 31.391 11.32 1 98.38 99 MET A O 1
ATOM 767 N N . LEU A 1 100 ? 4.91 29.234 11.539 1 98.12 100 LEU A N 1
ATOM 768 C CA . LEU A 1 100 ? 6.336 29.344 11.828 1 98.12 100 LEU A CA 1
ATOM 769 C C . LEU A 1 100 ? 7.172 28.922 10.625 1 98.12 100 LEU A C 1
ATOM 771 O O . LEU A 1 100 ? 7.016 27.812 10.109 1 98.12 100 LEU A O 1
ATOM 775 N N . LYS A 1 101 ? 7.969 29.828 10.18 1 98.25 101 LYS A N 1
ATOM 776 C CA . LYS A 1 101 ? 8.953 29.5 9.148 1 98.25 101 LYS A CA 1
ATOM 777 C C . LYS A 1 101 ? 10.344 29.312 9.766 1 98.25 101 LYS A C 1
ATOM 779 O O . LYS A 1 101 ? 10.781 30.109 10.586 1 98.25 101 LYS A O 1
ATOM 784 N N . ILE A 1 102 ? 10.992 28.25 9.508 1 98.56 102 ILE A N 1
ATOM 785 C CA . ILE A 1 102 ? 12.375 28 9.883 1 98.56 102 ILE A CA 1
ATOM 786 C C . ILE A 1 102 ? 13.234 27.875 8.625 1 98.56 102 ILE A C 1
ATOM 788 O O . ILE A 1 102 ? 13.008 27 7.789 1 98.56 102 ILE A O 1
ATOM 792 N N . SER A 1 103 ? 14.227 28.734 8.5 1 98.12 103 SER A N 1
ATOM 793 C CA . SER A 1 103 ? 15.008 28.781 7.27 1 98.12 103 SER A CA 1
ATOM 794 C C . SER A 1 103 ? 16.344 29.484 7.488 1 98.12 103 SER A C 1
ATOM 796 O O . SER A 1 103 ? 16.453 30.375 8.328 1 98.12 103 SER A O 1
ATOM 798 N N . ASN A 1 104 ? 17.328 29.062 6.738 1 96.94 104 ASN A N 1
ATOM 799 C CA . ASN A 1 104 ? 18.609 29.766 6.703 1 96.94 104 ASN A CA 1
ATOM 800 C C . ASN A 1 104 ? 18.625 30.844 5.613 1 96.94 104 ASN A C 1
ATOM 802 O O . ASN A 1 104 ? 19.672 31.391 5.297 1 96.94 104 ASN A O 1
ATOM 806 N N . SER A 1 105 ? 17.562 31.016 4.965 1 94.38 105 SER A N 1
ATOM 807 C CA . SER A 1 105 ? 17.344 32.062 3.961 1 94.38 105 SER A CA 1
ATOM 808 C C . SER A 1 105 ? 18.188 31.797 2.713 1 94.38 105 SER A C 1
ATOM 810 O O . SER A 1 105 ? 18.547 32.75 2.004 1 94.38 105 SER A O 1
ATOM 812 N N . ASP A 1 106 ? 18.562 30.547 2.533 1 96.12 106 ASP A N 1
ATOM 813 C CA . ASP A 1 106 ? 19.219 30.188 1.275 1 96.12 106 ASP A CA 1
ATOM 814 C C . ASP A 1 106 ? 18.219 30.172 0.122 1 96.12 106 ASP A C 1
ATOM 816 O O . ASP A 1 106 ? 17.172 29.531 0.204 1 96.12 106 ASP A O 1
ATOM 820 N N . ALA A 1 107 ? 18.484 30.828 -0.906 1 94.12 107 ALA A N 1
ATOM 821 C CA . ALA A 1 107 ? 17.578 30.984 -2.045 1 94.12 107 ALA A CA 1
ATOM 822 C C . ALA A 1 107 ? 17.375 29.656 -2.77 1 94.12 107 ALA A C 1
ATOM 824 O O . ALA A 1 107 ? 16.422 29.5 -3.537 1 94.12 107 ALA A O 1
ATOM 825 N N . ARG A 1 108 ? 18.281 28.688 -2.605 1 94.69 108 ARG A N 1
ATOM 826 C CA . ARG A 1 108 ? 18.219 27.406 -3.287 1 94.69 108 ARG A CA 1
ATOM 827 C C . ARG A 1 108 ? 17.297 26.438 -2.545 1 94.69 108 ARG A C 1
ATOM 829 O O . ARG A 1 108 ? 17.031 25.328 -3.029 1 94.69 108 ARG A O 1
ATOM 836 N N . ASN A 1 109 ? 16.781 26.859 -1.449 1 97.69 109 ASN A N 1
ATOM 837 C CA . ASN A 1 109 ? 15.961 25.969 -0.631 1 97.69 109 ASN A CA 1
ATOM 838 C C . ASN A 1 109 ? 14.641 25.641 -1.321 1 97.69 109 ASN A C 1
ATOM 840 O O . ASN A 1 109 ? 14.086 26.469 -2.041 1 97.69 109 ASN A O 1
ATOM 844 N N . SER A 1 110 ? 14.234 24.422 -1.115 1 96.94 110 SER A N 1
ATOM 845 C CA . SER A 1 110 ? 12.844 24.078 -1.394 1 96.94 110 SER A CA 1
ATOM 846 C C . SER A 1 110 ? 11.984 24.203 -0.14 1 96.94 110 SER A C 1
ATOM 848 O O . SER A 1 110 ? 12.492 24.125 0.979 1 96.94 110 SER A O 1
ATOM 850 N N . ALA A 1 111 ? 10.75 24.391 -0.36 1 98.62 111 ALA A N 1
ATOM 851 C CA . ALA A 1 111 ? 9.836 24.578 0.763 1 98.62 111 ALA A CA 1
ATOM 852 C C . ALA A 1 111 ? 9.195 23.266 1.173 1 98.62 111 ALA A C 1
ATOM 854 O O . ALA A 1 111 ? 8.953 22.391 0.33 1 98.62 111 ALA A O 1
ATOM 855 N N . ILE A 1 112 ? 8.961 23.094 2.48 1 98.88 112 ILE A N 1
ATOM 856 C CA . ILE A 1 112 ? 8.258 21.953 3.064 1 98.88 112 ILE A CA 1
ATOM 857 C C . ILE A 1 112 ? 7.102 22.453 3.928 1 98.88 112 ILE A C 1
ATOM 859 O O . ILE A 1 112 ? 7.297 23.266 4.836 1 98.88 112 ILE A O 1
ATOM 863 N N . TRP A 1 113 ? 5.922 21.953 3.646 1 98.94 113 TRP A N 1
ATOM 864 C CA . TRP A 1 113 ? 4.738 22.312 4.414 1 98.94 113 TRP A CA 1
ATOM 865 C C . TRP A 1 113 ? 4.434 21.266 5.477 1 98.94 113 TRP A C 1
ATOM 867 O O . TRP A 1 113 ? 4.406 20.062 5.184 1 98.94 113 TRP A O 1
ATOM 877 N N . LEU A 1 114 ? 4.23 21.656 6.695 1 98.88 114 LEU A N 1
ATOM 878 C CA . LEU A 1 114 ? 3.709 20.828 7.773 1 98.88 114 LEU A CA 1
ATOM 879 C C . LEU A 1 114 ? 2.484 21.469 8.414 1 98.88 114 LEU A C 1
ATOM 881 O O . LEU A 1 114 ? 2.527 22.641 8.812 1 98.88 114 LEU A O 1
ATOM 885 N N . ASP A 1 115 ? 1.415 20.719 8.5 1 98.81 115 ASP A N 1
ATOM 886 C CA . ASP A 1 115 ? 0.288 21.266 9.25 1 98.81 115 ASP A CA 1
ATOM 887 C C . ASP A 1 115 ? -0.35 20.203 10.141 1 98.81 115 ASP A C 1
ATOM 889 O O . ASP A 1 115 ? -0.069 19.016 9.992 1 98.81 115 ASP A O 1
ATOM 893 N N . ALA A 1 116 ? -1.123 20.688 11.102 1 98.38 116 ALA A N 1
ATOM 894 C CA . ALA A 1 116 ? -1.843 19.844 12.055 1 98.38 116 ALA A CA 1
ATOM 895 C C . ALA A 1 116 ? -3.172 20.484 12.453 1 98.38 116 ALA A C 1
ATOM 897 O O . ALA A 1 116 ? -3.449 21.625 12.102 1 98.38 116 ALA A O 1
ATOM 898 N N . SER A 1 117 ? -4.008 19.672 13.008 1 97.69 117 SER A N 1
ATOM 899 C CA . SER A 1 117 ? -5.262 20.094 13.625 1 97.69 117 SER A CA 1
ATOM 900 C C . SER A 1 117 ? -6.203 20.719 12.602 1 97.69 117 SER A C 1
ATOM 902 O O . SER A 1 117 ? -6.926 21.672 12.914 1 97.69 117 SER A O 1
ATOM 904 N N . ILE A 1 118 ? -6.016 20.25 11.383 1 98.75 118 ILE A N 1
ATOM 905 C CA . ILE A 1 118 ? -7.094 20.594 10.461 1 98.75 118 ILE A CA 1
ATOM 906 C C . ILE A 1 118 ? -8.414 20.047 10.984 1 98.75 118 ILE A C 1
ATOM 908 O O . ILE A 1 118 ? -9.461 20.688 10.867 1 98.75 118 ILE A O 1
ATOM 912 N N . HIS A 1 119 ? -8.352 18.797 11.492 1 98.62 119 HIS A N 1
ATOM 913 C CA . HIS A 1 119 ? -9.375 18.266 12.383 1 98.62 119 HIS A CA 1
ATOM 914 C C . HIS A 1 119 ? -9.031 18.531 13.844 1 98.62 119 HIS A C 1
ATOM 916 O O . HIS A 1 119 ? -8.086 17.953 14.383 1 98.62 119 HIS A O 1
ATOM 922 N N . SER A 1 120 ? -9.844 19.281 14.5 1 97.12 120 SER A N 1
ATOM 923 C CA . SER A 1 120 ? -9.477 19.906 15.758 1 97.12 120 SER A CA 1
ATOM 924 C C . SER A 1 120 ? -9.344 18.875 16.875 1 97.12 120 SER A C 1
ATOM 926 O O . SER A 1 120 ? -8.602 19.094 17.844 1 97.12 120 SER A O 1
ATOM 928 N N . ARG A 1 121 ? -9.977 17.734 16.812 1 96.31 121 ARG A N 1
ATOM 929 C CA . ARG A 1 121 ? -9.961 16.734 17.875 1 96.31 121 ARG A CA 1
ATOM 930 C C . ARG A 1 121 ? -8.648 15.961 17.875 1 96.31 121 ARG A C 1
ATOM 932 O O . ARG A 1 121 ? -8.352 15.234 18.828 1 96.31 121 ARG A O 1
ATOM 939 N N . GLU A 1 122 ? -7.801 16.094 16.844 1 96.56 122 GLU A N 1
ATOM 940 C CA . GLU A 1 122 ? -6.582 15.312 16.703 1 96.56 122 GLU A CA 1
ATOM 941 C C . GLU A 1 122 ? -5.391 16.016 17.344 1 96.56 122 GLU A C 1
ATOM 943 O O . GLU A 1 122 ? -4.418 16.344 16.672 1 96.56 122 GLU A O 1
ATOM 948 N N . TRP A 1 123 ? -5.367 16.031 18.672 1 95.12 123 TRP A N 1
ATOM 949 C CA . TRP A 1 123 ? -4.434 16.812 19.469 1 95.12 123 TRP A CA 1
ATOM 950 C C . TRP A 1 123 ? -3 16.328 19.266 1 95.12 123 TRP A C 1
ATOM 952 O O . TRP A 1 123 ? -2.061 17.125 19.281 1 95.12 123 TRP A O 1
ATOM 962 N N . ILE A 1 124 ? -2.83 15.047 19.016 1 96.19 124 ILE A N 1
ATOM 963 C CA . ILE A 1 124 ? -1.486 14.492 18.906 1 96.19 124 ILE A CA 1
ATOM 964 C C . ILE A 1 124 ? -0.778 15.086 17.703 1 96.19 124 ILE A C 1
ATOM 966 O O . ILE A 1 124 ? 0.44 15.281 17.719 1 96.19 124 ILE A O 1
ATOM 970 N N . SER A 1 125 ? -1.562 15.445 16.688 1 97.56 125 SER A N 1
ATOM 971 C CA . SER A 1 125 ? -0.946 16.047 15.508 1 97.56 125 SER A CA 1
ATOM 972 C C . SER A 1 125 ? -0.291 17.375 15.852 1 97.56 125 SER A C 1
ATOM 974 O O . SER A 1 125 ? 0.809 17.672 15.375 1 97.56 125 SER A O 1
ATOM 976 N N . THR A 1 126 ? -0.939 18.188 16.672 1 96.44 126 THR A N 1
ATOM 977 C CA . THR A 1 126 ? -0.391 19.469 17.109 1 96.44 126 THR A CA 1
ATOM 978 C C . THR A 1 126 ? 0.89 19.266 17.906 1 96.44 126 THR A C 1
ATOM 980 O O . THR A 1 126 ? 1.876 19.969 17.703 1 96.44 126 THR A O 1
ATOM 983 N N . ALA A 1 127 ? 0.854 18.297 18.766 1 95.31 127 ALA A N 1
ATOM 984 C CA . ALA A 1 127 ? 2.027 17.984 19.578 1 95.31 127 ALA A CA 1
ATOM 985 C C . ALA A 1 127 ? 3.209 17.578 18.703 1 95.31 127 ALA A C 1
ATOM 987 O O . ALA A 1 127 ? 4.332 18.047 18.906 1 95.31 127 ALA A O 1
ATOM 988 N N . VAL A 1 128 ? 2.949 16.75 17.734 1 97.38 128 VAL A N 1
ATOM 989 C CA . VAL A 1 128 ? 3.992 16.219 16.859 1 97.38 128 VAL A CA 1
ATOM 990 C C . VAL A 1 128 ? 4.59 17.359 16.016 1 97.38 128 VAL A C 1
ATOM 992 O O . VAL A 1 128 ? 5.812 17.5 15.953 1 97.38 128 VAL A O 1
ATOM 995 N N . VAL A 1 129 ? 3.768 18.141 15.445 1 98.06 129 VAL A N 1
ATOM 996 C CA . VAL A 1 129 ? 4.238 19.203 14.562 1 98.06 129 VAL A CA 1
ATOM 997 C C . VAL A 1 129 ? 5.004 20.25 15.367 1 98.06 129 VAL A C 1
ATOM 999 O O . VAL A 1 129 ? 6.031 20.766 14.914 1 98.06 129 VAL A O 1
ATOM 1002 N N . THR A 1 130 ? 4.496 20.547 16.562 1 96.44 130 THR A N 1
ATOM 1003 C CA . THR A 1 130 ? 5.195 21.469 17.438 1 96.44 130 THR A CA 1
ATOM 1004 C C . THR A 1 130 ? 6.551 20.906 17.859 1 96.44 130 THR A C 1
ATOM 1006 O O . THR A 1 130 ? 7.543 21.641 17.906 1 96.44 130 THR A O 1
ATOM 1009 N N . TYR A 1 131 ? 6.586 19.641 18.141 1 96.25 131 TYR A N 1
ATOM 1010 C CA . TYR A 1 131 ? 7.824 18.969 18.5 1 96.25 131 TYR A CA 1
ATOM 1011 C C . TYR A 1 131 ? 8.844 19.047 17.375 1 96.25 131 TYR A C 1
ATOM 1013 O O . TYR A 1 131 ? 10.023 19.328 17.609 1 96.25 131 TYR A O 1
ATOM 1021 N N . ILE A 1 132 ? 8.406 18.781 16.172 1 97.81 132 ILE A N 1
ATOM 1022 C CA . ILE A 1 132 ? 9.289 18.828 15.016 1 97.81 132 ILE A CA 1
ATOM 1023 C C . ILE A 1 132 ? 9.852 20.234 14.859 1 97.81 132 ILE A C 1
ATOM 1025 O O . ILE A 1 132 ? 11.055 20.422 14.641 1 97.81 132 ILE A O 1
ATOM 1029 N N . ALA A 1 133 ? 9 21.219 15.016 1 97.19 133 ALA A N 1
ATOM 1030 C CA . ALA A 1 133 ? 9.438 22.625 14.922 1 97.19 133 ALA A CA 1
ATOM 1031 C C . ALA A 1 133 ? 10.5 22.938 15.969 1 97.19 133 ALA A C 1
ATOM 1033 O O . ALA A 1 133 ? 11.547 23.516 15.648 1 97.19 133 ALA A O 1
ATOM 1034 N N . ASP A 1 134 ? 10.211 22.5 17.172 1 95.56 134 ASP A N 1
ATOM 1035 C CA . ASP A 1 134 ? 11.141 22.734 18.266 1 95.56 134 ASP A CA 1
ATOM 1036 C C . ASP A 1 134 ? 12.484 22.062 18 1 95.56 134 ASP A C 1
ATOM 1038 O O . ASP A 1 134 ? 13.539 22.672 18.188 1 95.56 134 ASP A O 1
ATOM 1042 N N . TYR A 1 135 ? 12.383 20.859 17.578 1 96.12 135 TYR A N 1
ATOM 1043 C CA . TYR A 1 135 ? 13.594 20.094 17.328 1 96.12 135 TYR A CA 1
ATOM 1044 C C . TYR A 1 135 ? 14.453 20.734 16.266 1 96.12 135 TYR A C 1
ATOM 1046 O O . TYR A 1 135 ? 15.664 20.875 16.422 1 96.12 135 TYR A O 1
ATOM 1054 N N . ILE A 1 136 ? 13.844 21.156 15.188 1 97.62 136 ILE A N 1
ATOM 1055 C CA . ILE A 1 136 ? 14.586 21.734 14.07 1 97.62 136 ILE A CA 1
ATOM 1056 C C . ILE A 1 136 ? 15.188 23.062 14.484 1 97.62 136 ILE A C 1
ATOM 1058 O O . ILE A 1 136 ? 16.375 23.328 14.258 1 97.62 136 ILE A O 1
ATOM 1062 N N . ALA A 1 137 ? 14.422 23.922 15.141 1 96.56 137 ALA A N 1
ATOM 1063 C CA . ALA A 1 137 ? 14.883 25.25 15.523 1 96.56 137 ALA A CA 1
ATOM 1064 C C . ALA A 1 137 ? 16.047 25.172 16.516 1 96.56 137 ALA A C 1
ATOM 1066 O O . ALA A 1 137 ? 17.062 25.828 16.344 1 96.56 137 ALA A O 1
ATOM 1067 N N . ARG A 1 138 ? 15.922 24.312 17.453 1 94.88 138 ARG A N 1
ATOM 1068 C CA . ARG A 1 138 ? 16.891 24.266 18.547 1 94.88 138 ARG A CA 1
ATOM 1069 C C . ARG A 1 138 ? 18.172 23.562 18.109 1 94.88 138 ARG A C 1
ATOM 1071 O O . ARG A 1 138 ? 19.25 23.844 18.656 1 94.88 138 ARG A O 1
ATOM 1078 N N . ASN A 1 139 ? 18.078 22.703 17.109 1 96 139 ASN A N 1
ATOM 1079 C CA . ASN A 1 139 ? 19.25 21.938 16.703 1 96 139 ASN A CA 1
ATOM 1080 C C . ASN A 1 139 ? 19.703 22.297 15.289 1 96 139 ASN A C 1
ATOM 1082 O O . ASN A 1 139 ? 20.484 21.578 14.672 1 96 139 ASN A O 1
ATOM 1086 N N . PHE A 1 140 ? 19.281 23.375 14.812 1 96.25 140 PHE A N 1
ATOM 1087 C CA . PHE A 1 140 ? 19.375 23.734 13.398 1 96.25 140 PHE A CA 1
ATOM 1088 C C . PHE A 1 140 ? 20.812 23.594 12.906 1 96.25 140 PHE A C 1
ATOM 1090 O O . PHE A 1 140 ? 21.078 22.938 11.898 1 96.25 140 PHE A O 1
ATOM 1097 N N . HIS A 1 141 ? 21.797 24.062 13.562 1 94 141 HIS A N 1
ATOM 1098 C CA . HIS A 1 141 ? 23.172 24.172 13.094 1 94 141 HIS A CA 1
ATOM 1099 C C . HIS A 1 141 ? 23.875 22.812 13.172 1 94 141 HIS A C 1
ATOM 1101 O O . HIS A 1 141 ? 24.938 22.625 12.57 1 94 141 HIS A O 1
ATOM 1107 N N . SER A 1 142 ? 23.219 21.844 13.859 1 96.31 142 SER A N 1
ATOM 1108 C CA . SER A 1 142 ? 23.828 20.531 14 1 96.31 142 SER A CA 1
ATOM 1109 C C . SER A 1 142 ? 23.141 19.5 13.102 1 96.31 142 SER A C 1
ATOM 1111 O O . SER A 1 142 ? 23.547 18.344 13.055 1 96.31 142 SER A O 1
ATOM 1113 N N . LEU A 1 143 ? 22.156 19.922 12.43 1 97.56 143 LEU A N 1
ATOM 1114 C CA . LEU A 1 143 ? 21.391 19 11.602 1 97.56 143 LEU A CA 1
ATOM 1115 C C . LEU A 1 143 ? 21.984 18.922 10.195 1 97.56 143 LEU A C 1
ATOM 1117 O O . LEU A 1 143 ? 22.688 19.828 9.758 1 97.56 143 LEU A O 1
ATOM 1121 N N . PRO A 1 144 ? 21.75 17.797 9.492 1 97.56 144 PRO A N 1
ATOM 1122 C CA . PRO A 1 144 ? 22.266 17.656 8.133 1 97.56 144 PRO A CA 1
ATOM 1123 C C . PRO A 1 144 ? 21.625 18.625 7.145 1 97.56 144 PRO A C 1
ATOM 1125 O O . PRO A 1 144 ? 20.562 19.188 7.426 1 97.56 144 PRO A O 1
ATOM 1128 N N . THR A 1 145 ? 22.172 18.75 5.984 1 97.44 145 THR A N 1
ATOM 1129 C CA . THR A 1 145 ? 21.703 19.688 4.961 1 97.44 145 THR A CA 1
ATOM 1130 C C . THR A 1 145 ? 20.344 19.25 4.41 1 97.44 145 THR A C 1
ATOM 1132 O O . THR A 1 145 ? 19.594 20.078 3.893 1 97.44 145 THR A O 1
ATOM 1135 N N . SER A 1 146 ? 20.031 17.953 4.562 1 98.06 146 SER A N 1
ATOM 1136 C CA . SER A 1 146 ? 18.719 17.484 4.145 1 98.06 146 SER A CA 1
ATOM 1137 C C . SER A 1 146 ? 17.609 18.188 4.926 1 98.06 146 SER A C 1
ATOM 1139 O O . SER A 1 146 ? 16.469 18.25 4.469 1 98.06 146 SER A O 1
ATOM 1141 N N . ILE A 1 147 ? 17.969 18.734 6.094 1 98.5 147 ILE A N 1
ATOM 1142 C CA . ILE A 1 147 ? 17 19.438 6.93 1 98.5 147 ILE A CA 1
ATOM 1143 C C . ILE A 1 147 ? 17.219 20.953 6.82 1 98.5 147 ILE A C 1
ATOM 1145 O O . ILE A 1 147 ? 16.266 21.719 6.684 1 98.5 147 ILE A O 1
ATOM 1149 N N . THR A 1 148 ? 18.5 21.438 6.75 1 98.12 148 THR A N 1
ATOM 1150 C CA . THR A 1 148 ? 18.781 22.859 6.895 1 98.12 148 THR A CA 1
ATOM 1151 C C . THR A 1 148 ? 18.656 23.578 5.555 1 98.12 148 THR A C 1
ATOM 1153 O O . THR A 1 148 ? 18.516 24.797 5.508 1 98.12 148 THR A O 1
ATOM 1156 N N . ASN A 1 149 ? 18.719 22.766 4.469 1 97.81 149 ASN A N 1
ATOM 1157 C CA . ASN A 1 149 ? 18.547 23.375 3.154 1 97.81 149 ASN A CA 1
ATOM 1158 C C . ASN A 1 149 ? 17.078 23.328 2.709 1 97.81 149 ASN A C 1
ATOM 1160 O O . ASN A 1 149 ? 16.781 22.906 1.589 1 97.81 149 ASN A O 1
ATOM 1164 N N . LYS A 1 150 ? 16.203 23.625 3.625 1 98.5 150 LYS A N 1
ATOM 1165 C CA . LYS A 1 150 ? 14.766 23.688 3.387 1 98.5 150 LYS A CA 1
ATOM 1166 C C . LYS A 1 150 ? 14.164 24.938 4.02 1 98.5 150 LYS A C 1
ATOM 1168 O O . LYS A 1 150 ? 14.703 25.469 4.988 1 98.5 150 LYS A O 1
ATOM 1173 N N . ASP A 1 151 ? 13.156 25.453 3.412 1 98.62 151 ASP A N 1
ATOM 1174 C CA . ASP A 1 151 ? 12.258 26.406 4.059 1 98.62 151 ASP A CA 1
ATOM 1175 C C . ASP A 1 151 ? 11.055 25.703 4.672 1 98.62 151 ASP A C 1
ATOM 1177 O O . ASP A 1 151 ? 10.125 25.312 3.957 1 98.62 151 ASP A O 1
ATOM 1181 N N . TRP A 1 152 ? 11.062 25.578 5.945 1 98.81 152 TRP A N 1
ATOM 1182 C CA . TRP A 1 152 ? 9.984 24.891 6.641 1 98.81 152 TRP A CA 1
ATOM 1183 C C . TRP A 1 152 ? 8.812 25.828 6.914 1 98.81 152 TRP A C 1
ATOM 1185 O O . TRP A 1 152 ? 8.984 26.875 7.555 1 98.81 152 TRP A O 1
ATOM 1195 N N . HIS A 1 153 ? 7.715 25.531 6.395 1 98.88 153 HIS A N 1
ATOM 1196 C CA . HIS A 1 153 ? 6.461 26.219 6.676 1 98.88 153 HIS A CA 1
ATOM 1197 C C . HIS A 1 153 ? 5.566 25.391 7.59 1 98.88 153 HIS A C 1
ATOM 1199 O O . HIS A 1 153 ? 4.93 24.438 7.145 1 98.88 153 HIS A O 1
ATOM 1205 N N . ILE A 1 154 ? 5.469 25.797 8.844 1 98.75 154 ILE A N 1
ATOM 1206 C CA . ILE A 1 154 ? 4.887 24.938 9.859 1 98.75 154 ILE A CA 1
ATOM 1207 C C . ILE A 1 154 ? 3.662 25.609 10.477 1 98.75 154 ILE A C 1
ATOM 1209 O O . ILE A 1 154 ? 3.758 26.719 11.008 1 98.75 154 ILE A O 1
ATOM 1213 N N . VAL A 1 155 ? 2.521 24.953 10.398 1 98.56 155 VAL A N 1
ATOM 1214 C CA . VAL A 1 155 ? 1.268 25.438 10.961 1 98.56 155 VAL A CA 1
ATOM 1215 C C . VAL A 1 155 ? 0.705 24.406 11.938 1 98.56 155 VAL A C 1
ATOM 1217 O O . VAL A 1 155 ? -0.111 23.562 11.555 1 98.56 155 VAL A O 1
ATOM 1220 N N . PRO A 1 156 ? 0.974 24.547 13.195 1 97.62 156 PRO A N 1
ATOM 1221 C CA . PRO A 1 156 ? 0.609 23.5 14.164 1 97.62 156 PRO A CA 1
ATOM 1222 C C . PRO A 1 156 ? -0.889 23.469 14.453 1 97.62 156 PRO A C 1
ATOM 1224 O O . PRO A 1 156 ? -1.402 22.453 14.945 1 97.62 156 PRO A O 1
ATOM 1227 N N . ILE A 1 157 ? -1.568 24.594 14.242 1 97.81 157 ILE A N 1
ATOM 1228 C CA . ILE A 1 157 ? -3.01 24.672 14.453 1 97.81 157 ILE A CA 1
ATOM 1229 C C . ILE A 1 157 ? -3.676 25.344 13.258 1 97.81 157 ILE A C 1
ATOM 1231 O O . ILE A 1 157 ? -3.766 26.578 13.211 1 97.81 157 ILE A O 1
ATOM 1235 N N . LEU A 1 158 ? -4.219 24.578 12.414 1 98.5 158 LEU A N 1
ATOM 1236 C CA . LEU A 1 158 ? -4.816 25.094 11.195 1 98.5 158 LEU A CA 1
ATOM 1237 C C . LEU A 1 158 ? -6.273 25.484 11.422 1 98.5 158 LEU A C 1
ATOM 1239 O O . LEU A 1 158 ? -6.816 26.328 10.703 1 98.5 158 LEU A O 1
ATOM 1243 N N . ASN A 1 159 ? -6.941 24.844 12.406 1 98.5 159 ASN A N 1
ATOM 1244 C CA . ASN A 1 159 ? -8.32 25.078 12.812 1 98.5 159 ASN A CA 1
ATOM 1245 C C . ASN A 1 159 ? -8.391 25.641 14.234 1 98.5 159 ASN A C 1
ATOM 1247 O O . ASN A 1 159 ? -8.891 24.969 15.141 1 98.5 159 ASN A O 1
ATOM 1251 N N . PRO A 1 160 ? -7.988 26.953 14.383 1 97.75 160 PRO A N 1
ATOM 1252 C CA . PRO A 1 160 ? -7.875 27.484 15.75 1 97.75 160 PRO A CA 1
ATOM 1253 C C . PRO A 1 160 ? -9.219 27.547 16.469 1 97.75 160 PRO A C 1
ATOM 1255 O O . PRO A 1 160 ? -9.281 27.344 17.688 1 97.75 160 PRO A O 1
ATOM 1258 N N . ASP A 1 161 ? -10.32 27.844 15.758 1 97.81 161 ASP A N 1
ATOM 1259 C CA . ASP A 1 161 ? -11.633 27.906 16.391 1 97.81 161 ASP A CA 1
ATOM 1260 C C . ASP A 1 161 ? -12.047 26.531 16.922 1 97.81 161 ASP A C 1
ATOM 1262 O O . ASP A 1 161 ? -12.484 26.406 18.062 1 97.81 161 ASP A O 1
ATOM 1266 N N . GLY A 1 162 ? -11.914 25.547 16.016 1 97.75 162 GLY A N 1
ATOM 1267 C CA . GLY A 1 162 ? -12.234 24.188 16.453 1 97.75 162 GLY A CA 1
ATOM 1268 C C . GLY A 1 162 ? -11.352 23.719 17.594 1 97.75 162 GLY A C 1
ATOM 1269 O O . GLY A 1 162 ? -11.836 23.094 18.547 1 97.75 162 GLY A O 1
ATOM 1270 N N . TYR A 1 163 ? -10.094 23.984 17.453 1 96.94 163 TYR A N 1
ATOM 1271 C CA . TYR A 1 163 ? -9.141 23.578 18.484 1 96.94 163 TYR A CA 1
ATOM 1272 C C . TYR A 1 163 ? -9.508 24.172 19.828 1 96.94 163 TYR A C 1
ATOM 1274 O O . TYR A 1 163 ? -9.531 23.453 20.844 1 96.94 163 TYR A O 1
ATOM 1282 N N . GLU A 1 164 ? -9.766 25.438 19.891 1 95.81 164 GLU A N 1
ATOM 1283 C CA . GLU A 1 164 ? -10.211 26.078 21.125 1 95.81 164 GLU A CA 1
ATOM 1284 C C . GLU A 1 164 ? -11.484 25.438 21.656 1 95.81 164 GLU A C 1
ATOM 1286 O O . GLU A 1 164 ? -11.617 25.188 22.859 1 95.81 164 GLU A O 1
ATOM 1291 N N . TYR A 1 165 ? -12.414 25.156 20.766 1 96.44 165 TYR A N 1
ATOM 1292 C CA . TYR A 1 165 ? -13.695 24.562 21.141 1 96.44 165 TYR A CA 1
ATOM 1293 C C . TYR A 1 165 ? -13.508 23.203 21.797 1 96.44 165 TYR A C 1
ATOM 1295 O O . TYR A 1 165 ? -14.258 22.844 22.703 1 96.44 165 TYR A O 1
ATOM 1303 N N . THR A 1 166 ? -12.531 22.391 21.328 1 96.06 166 THR A N 1
ATOM 1304 C CA . THR A 1 166 ? -12.273 21.078 21.906 1 96.06 166 THR A CA 1
ATOM 1305 C C . THR A 1 166 ? -11.742 21.203 23.328 1 96.06 166 THR A C 1
ATOM 1307 O O . THR A 1 166 ? -11.867 20.281 24.125 1 96.06 166 THR A O 1
ATOM 1310 N N . HIS A 1 167 ? -11.172 22.297 23.703 1 94.06 167 HIS A N 1
ATOM 1311 C CA . HIS A 1 167 ? -10.609 22.5 25.031 1 94.06 167 HIS A CA 1
ATOM 1312 C C . HIS A 1 167 ? -11.648 23.078 25.984 1 94.06 167 HIS A C 1
ATOM 1314 O O . HIS A 1 167 ? -11.508 22.969 27.203 1 94.06 167 HIS A O 1
ATOM 1320 N N . THR A 1 168 ? -12.703 23.625 25.469 1 95 168 THR A N 1
ATOM 1321 C CA . THR A 1 168 ? -13.602 24.391 26.328 1 95 168 THR A CA 1
ATOM 1322 C C . THR A 1 168 ? -14.992 23.766 26.359 1 95 168 THR A C 1
ATOM 1324 O O . THR A 1 168 ? -15.734 23.922 27.328 1 95 168 THR A O 1
ATOM 1327 N N . HIS A 1 169 ? -15.398 23.094 25.25 1 93.88 169 HIS A N 1
ATOM 1328 C CA . HIS A 1 169 ? -16.797 22.688 25.141 1 93.88 169 HIS A CA 1
ATOM 1329 C C . HIS A 1 169 ? -16.922 21.203 24.797 1 93.88 169 HIS A C 1
ATOM 1331 O O . HIS A 1 169 ? -17.531 20.438 25.547 1 93.88 169 HIS A O 1
ATOM 1337 N N . ASP A 1 170 ? -16.375 20.797 23.656 1 96.12 170 ASP A N 1
ATOM 1338 C CA . ASP A 1 170 ? -16.531 19.438 23.125 1 96.12 170 ASP A CA 1
ATOM 1339 C C . ASP A 1 170 ? -15.195 18.859 22.672 1 96.12 170 ASP A C 1
ATOM 1341 O O . ASP A 1 170 ? -14.758 19.109 21.547 1 96.12 170 ASP A O 1
ATOM 1345 N N . ARG A 1 171 ? -14.625 17.953 23.406 1 95.31 171 ARG A N 1
ATOM 1346 C CA . ARG A 1 171 ? -13.297 17.391 23.172 1 95.31 171 ARG A CA 1
ATOM 1347 C C . ARG A 1 171 ? -13.234 16.672 21.828 1 95.31 171 ARG A C 1
ATOM 1349 O O . ARG A 1 171 ? -12.164 16.578 21.219 1 95.31 171 ARG A O 1
ATOM 1356 N N . MET A 1 172 ? -14.352 16.281 21.328 1 96.31 172 MET A N 1
ATOM 1357 C CA . MET A 1 172 ? -14.352 15.414 20.141 1 96.31 172 MET A CA 1
ATOM 1358 C C . MET A 1 172 ? -14.773 16.188 18.906 1 96.31 172 MET A C 1
ATOM 1360 O O . MET A 1 172 ? -15.008 15.602 17.844 1 96.31 172 MET A O 1
ATOM 1364 N N . TRP A 1 173 ? -14.773 17.531 19.047 1 97.19 173 TRP A N 1
ATOM 1365 C CA . TRP A 1 173 ? -15.18 18.375 17.922 1 97.19 173 TRP A CA 1
ATOM 1366 C C . TRP A 1 173 ? -14.188 18.234 16.766 1 97.19 173 TRP A C 1
ATOM 1368 O O . TRP A 1 173 ? -12.977 18.25 16.969 1 97.19 173 TRP A O 1
ATOM 1378 N N . ARG A 1 174 ? -14.68 18.125 15.516 1 97.94 174 ARG A N 1
ATOM 1379 C CA . ARG A 1 174 ? -13.867 17.828 14.344 1 97.94 174 ARG A CA 1
ATOM 1380 C C . ARG A 1 174 ? -13.758 19.047 13.422 1 97.94 174 ARG A C 1
ATOM 1382 O O . ARG A 1 174 ? -12.656 19.469 13.07 1 97.94 174 ARG A O 1
ATOM 1389 N N . LYS A 1 175 ? -14.828 19.719 13.141 1 98.44 175 LYS A N 1
ATOM 1390 C CA . LYS A 1 175 ? -14.977 20.719 12.094 1 98.44 175 LYS A CA 1
ATOM 1391 C C . LYS A 1 175 ? -14.523 22.094 12.57 1 98.44 175 LYS A C 1
ATOM 1393 O O . LYS A 1 175 ? -14.133 22.25 13.734 1 98.44 175 LYS A O 1
ATOM 1398 N N . ASN A 1 176 ? -14.469 23.078 11.617 1 98.5 176 ASN A N 1
ATOM 1399 C CA . ASN A 1 176 ? -14.289 24.453 12.07 1 98.5 176 ASN A CA 1
ATOM 1400 C C . ASN A 1 176 ? -15.57 25.016 12.695 1 98.5 176 ASN A C 1
ATOM 1402 O O . ASN A 1 176 ? -16.422 24.25 13.172 1 98.5 176 ASN A O 1
ATOM 1406 N N . ARG A 1 177 ? -15.711 26.281 12.836 1 97.44 177 ARG A N 1
ATOM 1407 C CA . ARG A 1 177 ? -16.844 26.797 13.586 1 97.44 177 ARG A CA 1
ATOM 1408 C C . ARG A 1 177 ? -17.719 27.703 12.711 1 97.44 177 ARG A C 1
ATOM 1410 O O . ARG A 1 177 ? -18.422 28.578 13.219 1 97.44 177 ARG A O 1
ATOM 1417 N N . ALA A 1 178 ? -17.578 27.5 11.438 1 97 178 ALA A N 1
ATOM 1418 C CA . ALA A 1 178 ? -18.422 28.281 10.523 1 97 178 ALA A CA 1
ATOM 1419 C C . ALA A 1 178 ? -19.891 27.938 10.711 1 97 178 ALA A C 1
ATOM 1421 O O . ALA A 1 178 ? -20.234 26.812 11.07 1 97 178 ALA A O 1
ATOM 1422 N N . LYS A 1 179 ? -20.734 28.891 10.5 1 91.88 179 LYS A N 1
ATOM 1423 C CA . LYS A 1 179 ? -22.188 28.672 10.602 1 91.88 179 LYS A CA 1
ATOM 1424 C C . LYS A 1 179 ? -22.859 28.812 9.242 1 91.88 179 LYS A C 1
ATOM 1426 O O . LYS A 1 179 ? -22.688 29.812 8.555 1 91.88 179 LYS A O 1
ATOM 1431 N N . TYR A 1 180 ? -23.359 27.547 8.875 1 82.75 180 TYR A N 1
ATOM 1432 C CA . TYR A 1 180 ? -24.156 27.5 7.652 1 82.75 180 TYR A CA 1
ATOM 1433 C C . TYR A 1 180 ? -25.562 27.016 7.945 1 82.75 180 TYR A C 1
ATOM 1435 O O . TYR A 1 180 ? -25.766 26.031 8.648 1 82.75 180 TYR A O 1
ATOM 1443 N N . ASP A 1 181 ? -26.625 27.797 7.652 1 75.81 181 ASP A N 1
ATOM 1444 C CA . ASP A 1 181 ? -28.047 27.531 7.762 1 75.81 181 ASP A CA 1
ATOM 1445 C C . ASP A 1 181 ? -28.5 27.562 9.219 1 75.81 181 ASP A C 1
ATOM 1447 O O . ASP A 1 181 ? -29.172 26.625 9.688 1 75.81 181 ASP A O 1
ATOM 1451 N N . GLY A 1 182 ? -28.047 28.406 10 1 66.81 182 GLY A N 1
ATOM 1452 C CA . GLY A 1 182 ? -28.625 28.594 11.32 1 66.81 182 GLY A CA 1
ATOM 1453 C C . GLY A 1 182 ? -27.797 27.984 12.43 1 66.81 182 GLY A C 1
ATOM 1454 O O . GLY A 1 182 ? -26.625 28.344 12.617 1 66.81 182 GLY A O 1
ATOM 1455 N N . GLU A 1 183 ? -28.391 26.641 12.898 1 69.56 183 GLU A N 1
ATOM 1456 C CA . GLU A 1 183 ? -27.922 26.031 14.141 1 69.56 183 GLU A CA 1
ATOM 1457 C C . GLU A 1 183 ? -26.766 25.078 13.891 1 69.56 183 GLU A C 1
ATOM 1459 O O . GLU A 1 183 ? -26.062 24.688 14.82 1 69.56 183 GLU A O 1
ATOM 1464 N N . ARG A 1 184 ? -26.484 24.859 12.688 1 77 184 ARG A N 1
ATOM 1465 C CA . ARG A 1 184 ? -25.453 23.859 12.422 1 77 184 ARG A CA 1
ATOM 1466 C C . ARG A 1 184 ? -24.094 24.516 12.227 1 77 184 ARG A C 1
ATOM 1468 O O . ARG A 1 184 ? -23.969 25.484 11.469 1 77 184 ARG A O 1
ATOM 1475 N N . VAL A 1 185 ? -23.172 23.984 12.922 1 88.06 185 VAL A N 1
ATOM 1476 C CA . VAL A 1 185 ? -21.891 24.656 13 1 88.06 185 VAL A CA 1
ATOM 1477 C C . VAL A 1 185 ? -20.797 23.75 12.438 1 88.06 185 VAL A C 1
ATOM 1479 O O . VAL A 1 185 ? -20.75 22.562 12.742 1 88.06 185 VAL A O 1
ATOM 1482 N N . GLY A 1 186 ? -20.062 24.438 11.445 1 97 186 GLY A N 1
ATOM 1483 C CA . GLY A 1 186 ? -18.766 23.859 11.141 1 97 186 GLY A CA 1
ATOM 1484 C C . GLY A 1 186 ? -18.688 23.25 9.75 1 97 186 GLY A C 1
ATOM 1485 O O . GLY A 1 186 ? -19.656 22.672 9.266 1 97 186 GLY A O 1
ATOM 1486 N N . VAL A 1 187 ? -17.578 23.359 9.094 1 98.25 187 VAL A N 1
ATOM 1487 C CA . VAL A 1 187 ? -17.172 22.719 7.852 1 98.25 187 VAL A CA 1
ATOM 1488 C C . VAL A 1 187 ? -15.961 21.828 8.102 1 98.25 187 VAL A C 1
ATOM 1490 O O . VAL A 1 187 ? -15.055 22.203 8.852 1 98.25 187 VAL A O 1
ATOM 1493 N N . ASP A 1 188 ? -16.031 20.578 7.57 1 98.62 188 ASP A N 1
ATOM 1494 C CA . ASP A 1 188 ? -14.812 19.781 7.566 1 98.62 188 ASP A CA 1
ATOM 1495 C C . ASP A 1 188 ? -13.773 20.359 6.613 1 98.62 188 ASP A C 1
ATOM 1497 O O . ASP A 1 188 ? -13.883 20.219 5.395 1 98.62 188 ASP A O 1
ATOM 1501 N N . LEU A 1 189 ? -12.75 20.875 7.191 1 98.88 189 LEU A N 1
ATOM 1502 C CA . LEU A 1 189 ? -11.789 21.641 6.406 1 98.88 189 LEU A CA 1
ATOM 1503 C C . LEU A 1 189 ? -11.039 20.719 5.438 1 98.88 189 LEU A C 1
ATOM 1505 O O . LEU A 1 189 ? -10.57 21.172 4.391 1 98.88 189 LEU A O 1
ATOM 1509 N N . ASN A 1 190 ? -10.898 19.453 5.746 1 98.88 190 ASN A N 1
ATOM 1510 C CA . ASN A 1 190 ? -10.219 18.531 4.836 1 98.88 190 ASN A CA 1
ATOM 1511 C C . ASN A 1 190 ? -11.195 17.922 3.824 1 98.88 190 ASN A C 1
ATOM 1513 O O . ASN A 1 190 ? -10.938 16.844 3.283 1 98.88 190 ASN A O 1
ATOM 1517 N N . ARG A 1 191 ? -12.281 18.578 3.592 1 98.75 191 ARG A N 1
ATOM 1518 C CA . ARG A 1 191 ? -13.211 18.328 2.492 1 98.75 191 ARG A CA 1
ATOM 1519 C C . ARG A 1 191 ? -13.484 19.609 1.708 1 98.75 191 ARG A C 1
ATOM 1521 O O . ARG A 1 191 ? -14.312 19.625 0.801 1 98.75 191 ARG A O 1
ATOM 1528 N N . ASN A 1 192 ? -12.812 20.656 2.027 1 98.81 192 ASN A N 1
ATOM 1529 C CA . ASN A 1 192 ? -13.148 22 1.549 1 98.81 192 ASN A CA 1
ATOM 1530 C C . ASN A 1 192 ? -12.164 22.484 0.491 1 98.81 192 ASN A C 1
ATOM 1532 O O . ASN A 1 192 ? -12.195 23.641 0.097 1 98.81 192 ASN A O 1
ATOM 1536 N N . PHE A 1 193 ? -11.25 21.672 0.02 1 98.88 193 PHE A N 1
ATOM 1537 C CA . PHE A 1 193 ? -10.305 22.031 -1.03 1 98.88 193 PHE A CA 1
ATOM 1538 C C . PHE A 1 193 ? -10.883 21.734 -2.406 1 98.88 193 PHE A C 1
ATOM 1540 O O . PHE A 1 193 ? -11.875 21.016 -2.521 1 98.88 193 PHE A O 1
ATOM 1547 N N . SER A 1 194 ? -10.25 22.203 -3.451 1 98.38 194 SER A N 1
ATOM 1548 C CA . SER A 1 194 ? -10.891 22.25 -4.766 1 98.38 194 SER A CA 1
ATOM 1549 C C . SER A 1 194 ? -10.812 20.906 -5.469 1 98.38 194 SER A C 1
ATOM 1551 O O . SER A 1 194 ? -11.742 20.516 -6.168 1 98.38 194 SER A O 1
ATOM 1553 N N . CYS A 1 195 ? -9.734 20.188 -5.32 1 97.44 195 CYS A N 1
ATOM 1554 C CA . CYS A 1 195 ? -9.531 18.969 -6.086 1 97.44 195 CYS A CA 1
ATOM 1555 C C . CYS A 1 195 ? -10.508 17.891 -5.656 1 97.44 195 CYS A C 1
ATOM 1557 O O . CYS A 1 195 ? -10.477 17.422 -4.512 1 97.44 195 CYS A O 1
ATOM 1559 N N . GLY A 1 196 ? -11.352 17.484 -6.566 1 97.5 196 GLY A N 1
ATOM 1560 C CA . GLY A 1 196 ? -12.312 16.422 -6.297 1 97.5 196 GLY A CA 1
ATOM 1561 C C . GLY A 1 196 ? -13.453 16.859 -5.406 1 97.5 196 GLY A C 1
ATOM 1562 O O . GLY A 1 196 ? -14.211 16.031 -4.895 1 97.5 196 GLY A O 1
ATOM 1563 N N . TRP A 1 197 ? -13.648 18.141 -5.211 1 98.06 197 TRP A N 1
ATOM 1564 C CA . TRP A 1 197 ? -14.703 18.656 -4.34 1 98.06 197 TRP A CA 1
ATOM 1565 C C . TRP A 1 197 ? -16.078 18.25 -4.859 1 98.06 197 TRP A C 1
ATOM 1567 O O . TRP A 1 197 ? -16.453 18.578 -5.988 1 98.06 197 TRP A O 1
ATOM 1577 N N . GLY A 1 198 ? -16.766 17.453 -4.07 1 96.12 198 GLY A N 1
ATOM 1578 C CA . GLY A 1 198 ? -18.125 17.062 -4.418 1 96.12 198 GLY A CA 1
ATOM 1579 C C . GLY A 1 198 ? -18.172 16.094 -5.594 1 96.12 198 GLY A C 1
ATOM 1580 O O . GLY A 1 198 ? -19.234 15.898 -6.195 1 96.12 198 GLY A O 1
ATOM 1581 N N . ASN A 1 199 ? -17.078 15.539 -5.902 1 94.06 199 ASN A N 1
ATOM 1582 C CA . ASN A 1 199 ? -16.922 14.734 -7.113 1 94.06 199 ASN A CA 1
ATOM 1583 C C . ASN A 1 199 ? -17.766 13.469 -7.062 1 94.06 199 ASN A C 1
ATOM 1585 O O . ASN A 1 199 ? -18.219 12.984 -8.094 1 94.06 199 ASN A O 1
ATOM 1589 N N . ASN A 1 200 ? -18.031 12.922 -5.93 1 95.62 200 ASN A N 1
ATOM 1590 C CA . ASN A 1 200 ? -18.703 11.633 -5.762 1 95.62 200 ASN A CA 1
ATOM 1591 C C . ASN A 1 200 ? -20.047 11.781 -5.07 1 95.62 200 ASN A C 1
ATOM 1593 O O . ASN A 1 200 ? -20.453 10.906 -4.301 1 95.62 200 ASN A O 1
ATOM 1597 N N . GLY A 1 201 ? -20.641 12.961 -5.328 1 94.5 201 GLY A N 1
ATOM 1598 C CA . GLY A 1 201 ? -21.844 13.203 -4.547 1 94.5 201 GLY A CA 1
ATOM 1599 C C . GLY A 1 201 ? -21.578 13.258 -3.053 1 94.5 201 GLY A C 1
ATOM 1600 O O . GLY A 1 201 ? -20.719 14.016 -2.592 1 94.5 201 GLY A O 1
ATOM 1601 N N . ASP A 1 202 ? -22.172 12.367 -2.307 1 92 202 ASP A N 1
ATOM 1602 C CA . ASP A 1 202 ? -21.984 12.406 -0.861 1 92 202 ASP A CA 1
ATOM 1603 C C . ASP A 1 202 ? -21.047 11.289 -0.397 1 92 202 ASP A C 1
ATOM 1605 O O . ASP A 1 202 ? -20.859 11.086 0.805 1 92 202 ASP A O 1
ATOM 1609 N N . GLU A 1 203 ? -20.453 10.656 -1.427 1 93.81 203 GLU A N 1
ATOM 1610 C CA . GLU A 1 203 ? -19.406 9.703 -1.06 1 93.81 203 GLU A CA 1
ATOM 1611 C C . GLU A 1 203 ? -18.062 10.406 -0.869 1 93.81 203 GLU A C 1
ATOM 1613 O O . GLU A 1 203 ? -17.562 11.039 -1.793 1 93.81 203 GLU A O 1
ATOM 1618 N N . GLY A 1 204 ? -17.562 10.383 0.277 1 95.38 204 GLY A N 1
ATOM 1619 C CA . GLY A 1 204 ? -16.266 10.992 0.576 1 95.38 204 GLY A CA 1
ATOM 1620 C C . GLY A 1 204 ? -16.391 12.383 1.178 1 95.38 204 GLY A C 1
ATOM 1621 O O . GLY A 1 204 ? -15.398 12.953 1.638 1 95.38 204 GLY A O 1
ATOM 1622 N N . SER A 1 205 ? -17.484 13.031 1.035 1 97.62 205 SER A N 1
ATOM 1623 C CA . SER A 1 205 ? -17.891 14.297 1.648 1 97.62 205 SER A CA 1
ATOM 1624 C C . SER A 1 205 ? -19.406 14.461 1.637 1 97.62 205 SER A C 1
ATOM 1626 O O . SER A 1 205 ? -20.125 13.578 1.167 1 97.62 205 SER A O 1
ATOM 1628 N N . SER A 1 206 ? -19.891 15.555 2.264 1 97.38 206 SER A N 1
ATOM 1629 C CA . SER A 1 206 ? -21.328 15.758 2.338 1 97.38 206 SER A CA 1
ATOM 1630 C C . SER A 1 206 ? -21.703 17.203 2.033 1 97.38 206 SER A C 1
ATOM 1632 O O . SER A 1 206 ? -21 18.125 2.414 1 97.38 206 SER A O 1
ATOM 1634 N N . GLU A 1 207 ? -22.875 17.312 1.43 1 95.31 207 GLU A N 1
ATOM 1635 C CA . GLU A 1 207 ? -23.422 18.641 1.186 1 95.31 207 GLU A CA 1
ATOM 1636 C C . GLU A 1 207 ? -24.281 19.109 2.355 1 95.31 207 GLU A C 1
ATOM 1638 O O . GLU A 1 207 ? -24.703 20.266 2.404 1 95.31 207 GLU A O 1
ATOM 1643 N N . GLU A 1 208 ? -24.5 18.219 3.326 1 94.06 208 GLU A N 1
ATOM 1644 C CA . GLU A 1 208 ? -25.391 18.516 4.449 1 94.06 208 GLU A CA 1
ATOM 1645 C C . GLU A 1 208 ? -24.609 19.125 5.617 1 94.06 208 GLU A C 1
ATOM 1647 O O . GLU A 1 208 ? -23.766 18.453 6.223 1 94.06 208 GLU A O 1
ATOM 1652 N N . PRO A 1 209 ? -24.984 20.266 6.059 1 93.88 209 PRO A N 1
ATOM 1653 C CA . PRO A 1 209 ? -24.234 20.953 7.121 1 93.88 209 PRO A CA 1
ATOM 1654 C C . PRO A 1 209 ? -24.219 20.156 8.43 1 93.88 209 PRO A C 1
ATOM 1656 O O . PRO A 1 209 ? -23.328 20.359 9.258 1 93.88 209 PRO A O 1
ATOM 1659 N N . SER A 1 210 ? -25.172 19.281 8.656 1 92.25 210 SER A N 1
ATOM 1660 C CA . SER A 1 210 ? -25.219 18.5 9.891 1 92.25 210 SER A CA 1
ATOM 1661 C C . SER A 1 210 ? -24.203 17.359 9.883 1 92.25 210 SER A C 1
ATOM 1663 O O . SER A 1 210 ? -23.891 16.797 10.93 1 92.25 210 SER A O 1
ATOM 1665 N N . SER A 1 211 ? -23.703 17.078 8.719 1 95.12 211 SER A N 1
ATOM 1666 C CA . SER A 1 211 ? -22.75 15.984 8.578 1 95.12 211 SER A CA 1
ATOM 1667 C C . SER A 1 211 ? -21.391 16.375 9.156 1 95.12 211 SER A C 1
ATOM 1669 O O . SER A 1 211 ? -20.938 17.516 8.977 1 95.12 211 SER A O 1
ATOM 1671 N N . VAL A 1 212 ? -20.688 15.438 9.758 1 95.62 212 VAL A N 1
ATOM 1672 C CA . VAL A 1 212 ? -19.328 15.641 10.258 1 95.62 212 VAL A CA 1
ATOM 1673 C C . VAL A 1 212 ? -18.359 15.836 9.086 1 95.62 212 VAL A C 1
ATOM 1675 O O . VAL A 1 212 ? -17.266 16.359 9.25 1 95.62 212 VAL A O 1
ATOM 1678 N N . PHE A 1 213 ? -18.859 15.438 7.844 1 97.19 213 PHE A N 1
ATOM 1679 C CA . PHE A 1 213 ? -18.047 15.531 6.641 1 97.19 213 PHE A CA 1
ATOM 1680 C C . PHE A 1 213 ? -18.547 16.656 5.734 1 97.19 213 PHE A C 1
ATOM 1682 O O . PHE A 1 213 ? -18.359 16.609 4.52 1 97.19 213 PHE A O 1
ATOM 1689 N N . TYR A 1 214 ? -19.297 17.641 6.336 1 97.44 214 TYR A N 1
ATOM 1690 C CA . TYR A 1 214 ? -19.797 18.75 5.535 1 97.44 214 TYR A CA 1
ATOM 1691 C C . TYR A 1 214 ? -18.672 19.469 4.82 1 97.44 214 TYR A C 1
ATOM 1693 O O . TYR A 1 214 ? -17.75 19.969 5.465 1 97.44 214 TYR A O 1
ATOM 1701 N N . ARG A 1 215 ? -18.719 19.594 3.506 1 98.31 215 ARG A N 1
ATOM 1702 C CA . ARG A 1 215 ? -17.625 20.078 2.688 1 98.31 215 ARG A CA 1
ATOM 1703 C C . ARG A 1 215 ? -17.719 21.594 2.473 1 98.31 215 ARG A C 1
ATOM 1705 O O . ARG A 1 215 ? -16.797 22.203 1.929 1 98.31 215 ARG A O 1
ATOM 1712 N N . GLY A 1 216 ? -18.766 22.297 2.963 1 97.62 216 GLY A N 1
ATOM 1713 C CA . GLY A 1 216 ? -18.984 23.703 2.697 1 97.62 216 GLY A CA 1
ATOM 1714 C C . GLY A 1 216 ? -19.734 23.953 1.4 1 97.62 216 GLY A C 1
ATOM 1715 O O . GLY A 1 216 ? -19.938 23.047 0.607 1 97.62 216 GLY A O 1
ATOM 1716 N N . PRO A 1 217 ? -20.172 25.141 1.151 1 96.25 217 PRO A N 1
ATOM 1717 C CA . PRO A 1 217 ? -21.016 25.453 -0.002 1 96.25 217 PRO A CA 1
ATOM 1718 C C . PRO A 1 217 ? -20.219 25.531 -1.309 1 96.25 217 PRO A C 1
ATOM 1720 O O . PRO A 1 217 ? -20.812 25.484 -2.393 1 96.25 217 PRO A O 1
ATOM 1723 N N . MET A 1 218 ? -18.953 25.703 -1.26 1 97.5 218 MET A N 1
ATOM 1724 C CA . MET A 1 218 ? -18.047 25.734 -2.406 1 97.5 218 MET A CA 1
ATOM 1725 C C . MET A 1 218 ? -16.609 25.5 -1.974 1 97.5 218 MET A C 1
ATOM 1727 O O . MET A 1 218 ? -16.281 25.625 -0.793 1 97.5 218 MET A O 1
ATOM 1731 N N . PRO A 1 219 ? -15.727 25.094 -2.926 1 98.56 219 PRO A N 1
ATOM 1732 C CA . PRO A 1 219 ? -14.32 24.984 -2.541 1 98.56 219 PRO A CA 1
ATOM 1733 C C . PRO A 1 219 ? -13.766 26.266 -1.941 1 98.56 219 PRO A C 1
ATOM 1735 O O . PRO A 1 219 ? -14.07 27.359 -2.424 1 98.56 219 PRO A O 1
ATOM 1738 N N . PHE A 1 220 ? -13.086 26.109 -0.867 1 98.69 220 PHE A N 1
ATOM 1739 C CA . PHE A 1 220 ? -12.43 27.234 -0.207 1 98.69 220 PHE A CA 1
ATOM 1740 C C . PHE A 1 220 ? -13.453 28.25 0.297 1 98.69 220 PHE A C 1
ATOM 1742 O O . PHE A 1 220 ? -13.211 29.453 0.257 1 98.69 220 PHE A O 1
ATOM 1749 N N . SER A 1 221 ? -14.562 27.766 0.701 1 98.31 221 SER A N 1
ATOM 1750 C CA . SER A 1 221 ? -15.531 28.641 1.353 1 98.31 221 SER A CA 1
ATOM 1751 C C . SER A 1 221 ? -15.023 29.109 2.713 1 98.31 221 SER A C 1
ATOM 1753 O O . SER A 1 221 ? -15.508 30.109 3.254 1 98.31 221 SER A O 1
ATOM 1755 N N . GLU A 1 222 ? -14.078 28.391 3.289 1 98.69 222 GLU A N 1
ATOM 1756 C CA . GLU A 1 222 ? -13.633 28.625 4.66 1 98.69 222 GLU A CA 1
ATOM 1757 C C . GLU A 1 222 ? -12.281 29.344 4.68 1 98.69 222 GLU A C 1
ATOM 1759 O O . GLU A 1 222 ? -11.359 28.984 3.951 1 98.69 222 GLU A O 1
ATOM 1764 N N . PRO A 1 223 ? -12.117 30.328 5.523 1 98.69 223 PRO A N 1
ATOM 1765 C CA . PRO A 1 223 ? -10.883 31.125 5.547 1 98.69 223 PRO A CA 1
ATOM 1766 C C . PRO A 1 223 ? -9.656 30.281 5.891 1 98.69 223 PRO A C 1
ATOM 1768 O O . PRO A 1 223 ? -8.555 30.578 5.422 1 98.69 223 PRO A O 1
ATOM 1771 N N . GLU A 1 224 ? -9.781 29.234 6.68 1 98.81 224 GLU A N 1
ATOM 1772 C CA . GLU A 1 224 ? -8.656 28.391 7.035 1 98.81 224 GLU A CA 1
ATOM 1773 C C . GLU A 1 224 ? -8.078 27.688 5.805 1 98.81 224 GLU A C 1
ATOM 1775 O O . GLU A 1 224 ? -6.859 27.625 5.637 1 98.81 224 GLU A O 1
ATOM 1780 N N . ALA A 1 225 ? -8.977 27.156 4.961 1 98.88 225 ALA A N 1
ATOM 1781 C CA . ALA A 1 225 ? -8.539 26.531 3.717 1 98.88 225 ALA A CA 1
ATOM 1782 C C . ALA A 1 225 ? -7.922 27.562 2.771 1 98.88 225 ALA A C 1
ATOM 1784 O O . ALA A 1 225 ? -6.922 27.281 2.102 1 98.88 225 ALA A O 1
ATOM 1785 N N . ILE A 1 226 ? -8.477 28.734 2.742 1 98.81 226 ILE A N 1
ATOM 1786 C CA . ILE A 1 226 ? -7.965 29.828 1.915 1 98.81 226 ILE A CA 1
ATOM 1787 C C . ILE A 1 226 ? -6.543 30.172 2.348 1 98.81 226 ILE A C 1
ATOM 1789 O O . ILE A 1 226 ? -5.676 30.422 1.509 1 98.81 226 ILE A O 1
ATOM 1793 N N . ALA A 1 227 ? -6.332 30.188 3.621 1 98.88 227 ALA A N 1
ATOM 1794 C CA . ALA A 1 227 ? -5.012 30.516 4.152 1 98.88 227 ALA A CA 1
ATOM 1795 C C . ALA A 1 227 ? -3.951 29.562 3.609 1 98.88 227 ALA A C 1
ATOM 1797 O O . ALA A 1 227 ? -2.863 30 3.217 1 98.88 227 ALA A O 1
ATOM 1798 N N . VAL A 1 228 ? -4.25 28.266 3.609 1 98.88 228 VAL A N 1
ATOM 1799 C CA . VAL A 1 228 ? -3.334 27.266 3.076 1 98.88 228 VAL A CA 1
ATOM 1800 C C . VAL A 1 228 ? -3.104 27.516 1.589 1 98.88 228 VAL A C 1
ATOM 1802 O O . VAL A 1 228 ? -1.958 27.594 1.136 1 98.88 228 VAL A O 1
ATOM 1805 N N . ARG A 1 229 ? -4.188 27.656 0.839 1 98.81 229 ARG A N 1
ATOM 1806 C CA . ARG A 1 229 ? -4.137 27.875 -0.604 1 98.81 229 ARG A CA 1
ATOM 1807 C C . ARG A 1 229 ? -3.275 29.078 -0.948 1 98.81 229 ARG A C 1
ATOM 1809 O O . ARG A 1 229 ? -2.348 28.984 -1.755 1 98.81 229 ARG A O 1
ATOM 1816 N N . ASP A 1 230 ? -3.586 30.172 -0.294 1 98.81 230 ASP A N 1
ATOM 1817 C CA . ASP A 1 230 ? -2.945 31.438 -0.648 1 98.81 230 ASP A CA 1
ATOM 1818 C C . ASP A 1 230 ? -1.467 31.422 -0.264 1 98.81 230 ASP A C 1
ATOM 1820 O O . ASP A 1 230 ? -0.633 32 -0.973 1 98.81 230 ASP A O 1
ATOM 1824 N N . THR A 1 231 ? -1.145 30.828 0.863 1 98.81 231 THR A N 1
ATOM 1825 C CA . THR A 1 231 ? 0.248 30.75 1.289 1 98.81 231 THR A CA 1
ATOM 1826 C C . THR A 1 231 ? 1.073 29.938 0.299 1 98.81 231 THR A C 1
ATOM 1828 O O . THR A 1 231 ? 2.164 30.344 -0.098 1 98.81 231 THR A O 1
ATOM 1831 N N . ILE A 1 232 ? 0.554 28.812 -0.119 1 98.81 232 ILE A N 1
ATOM 1832 C CA . ILE A 1 232 ? 1.301 27.891 -0.971 1 98.81 232 ILE A CA 1
ATOM 1833 C C . ILE A 1 232 ? 1.365 28.453 -2.393 1 98.81 232 ILE A C 1
ATOM 1835 O O . ILE A 1 232 ? 2.441 28.516 -2.992 1 98.81 232 ILE A O 1
ATOM 1839 N N . LEU A 1 233 ? 0.252 28.906 -2.914 1 98.38 233 LEU A N 1
ATOM 1840 C CA . LEU A 1 233 ? 0.231 29.391 -4.293 1 98.38 233 LEU A CA 1
ATOM 1841 C C . LEU A 1 233 ? 0.912 30.75 -4.414 1 98.38 233 LEU A C 1
ATOM 1843 O O . LEU A 1 233 ? 1.388 31.109 -5.492 1 98.38 233 LEU A O 1
ATOM 1847 N N . GLY A 1 234 ? 0.939 31.469 -3.33 1 97.81 234 GLY A N 1
ATOM 1848 C CA . GLY A 1 234 ? 1.565 32.781 -3.34 1 97.81 234 GLY A CA 1
ATOM 1849 C C . GLY A 1 234 ? 3.062 32.719 -3.104 1 97.81 234 GLY A C 1
ATOM 1850 O O . GLY A 1 234 ? 3.75 33.75 -3.211 1 97.81 234 GLY A O 1
ATOM 1851 N N . SER A 1 235 ? 3.58 31.578 -2.848 1 96.25 235 SER A N 1
ATOM 1852 C CA . SER A 1 235 ? 4.996 31.438 -2.529 1 96.25 235 SER A CA 1
ATOM 1853 C C . SER A 1 235 ? 5.855 31.516 -3.787 1 96.25 235 SER A C 1
ATOM 1855 O O . SER A 1 235 ? 5.477 31 -4.84 1 96.25 235 SER A O 1
ATOM 1857 N N . THR A 1 236 ? 7.031 32.125 -3.631 1 93.5 236 THR A N 1
ATOM 1858 C CA . THR A 1 236 ? 7.996 32.188 -4.723 1 93.5 236 THR A CA 1
ATOM 1859 C C . THR A 1 236 ? 8.93 30.969 -4.66 1 93.5 236 THR A C 1
ATOM 1861 O O . THR A 1 236 ? 9.641 30.672 -5.625 1 93.5 236 THR A O 1
ATOM 1864 N N . VAL A 1 237 ? 8.922 30.328 -3.504 1 95.75 237 VAL A N 1
ATOM 1865 C CA . VAL A 1 237 ? 9.742 29.141 -3.322 1 95.75 237 VAL A CA 1
ATOM 1866 C C . VAL A 1 237 ? 8.93 27.891 -3.697 1 95.75 237 VAL A C 1
ATOM 1868 O O . VAL A 1 237 ? 7.734 27.812 -3.391 1 95.75 237 VAL A O 1
ATOM 1871 N N . ILE A 1 238 ? 9.578 27 -4.344 1 96.12 238 ILE A N 1
ATOM 1872 C CA . ILE A 1 238 ? 8.906 25.797 -4.789 1 96.12 238 ILE A CA 1
ATOM 1873 C C . ILE A 1 238 ? 8.727 24.828 -3.609 1 96.12 238 ILE A C 1
ATOM 1875 O O . ILE A 1 238 ? 9.68 24.562 -2.875 1 96.12 238 ILE A O 1
ATOM 1879 N N . PHE A 1 239 ? 7.473 24.359 -3.447 1 98.62 239 PHE A N 1
ATOM 1880 C CA . PHE A 1 239 ? 7.215 23.344 -2.43 1 98.62 239 PHE A CA 1
ATOM 1881 C C . PHE A 1 239 ? 7.527 21.953 -2.963 1 98.62 239 PHE A C 1
ATOM 1883 O O . PHE A 1 239 ? 7.059 21.578 -4.039 1 98.62 239 PHE A O 1
ATOM 1890 N N . LYS A 1 240 ? 8.281 21.203 -2.133 1 98.56 240 LYS A N 1
ATOM 1891 C CA . LYS A 1 240 ? 8.617 19.828 -2.531 1 98.56 240 LYS A CA 1
ATOM 1892 C C . LYS A 1 240 ? 7.785 18.812 -1.764 1 98.56 240 LYS A C 1
ATOM 1894 O O . LYS A 1 240 ? 7.57 17.688 -2.24 1 98.56 240 LYS A O 1
ATOM 1899 N N . ALA A 1 241 ? 7.379 19.203 -0.594 1 98.88 241 ALA A N 1
ATOM 1900 C CA . ALA A 1 241 ? 6.594 18.266 0.206 1 98.88 241 ALA A CA 1
ATOM 1901 C C . ALA A 1 241 ? 5.465 18.984 0.944 1 98.88 241 ALA A C 1
ATOM 1903 O O . ALA A 1 241 ? 5.621 20.125 1.359 1 98.88 241 ALA A O 1
ATOM 1904 N N . PHE A 1 242 ? 4.387 18.328 1.012 1 98.94 242 PHE A N 1
ATOM 1905 C CA . PHE A 1 242 ? 3.203 18.703 1.781 1 98.94 242 PHE A CA 1
ATOM 1906 C C . PHE A 1 242 ? 2.832 17.594 2.76 1 98.94 242 PHE A C 1
ATOM 1908 O O . PHE A 1 242 ? 2.424 16.5 2.35 1 98.94 242 PHE A O 1
ATOM 1915 N N . LEU A 1 243 ? 2.982 17.828 4.055 1 98.94 243 LEU A N 1
ATOM 1916 C CA . LEU A 1 243 ? 2.686 16.844 5.094 1 98.94 243 LEU A CA 1
ATOM 1917 C C . LEU A 1 243 ? 1.581 17.344 6.016 1 98.94 243 LEU A C 1
ATOM 1919 O O . LEU A 1 243 ? 1.783 18.297 6.77 1 98.94 243 LEU A O 1
ATOM 1923 N N . SER A 1 244 ? 0.464 16.75 5.887 1 98.94 244 SER A N 1
ATOM 1924 C CA . SER A 1 244 ? -0.64 17.031 6.797 1 98.94 244 SER A CA 1
ATOM 1925 C C . SER A 1 244 ? -0.814 15.922 7.824 1 98.94 244 SER A C 1
ATOM 1927 O O . SER A 1 244 ? -1.002 14.758 7.465 1 98.94 244 SER A O 1
ATOM 1929 N N . PHE A 1 245 ? -0.727 16.297 9.094 1 98.81 245 PHE A N 1
ATOM 1930 C CA . PHE A 1 245 ? -0.746 15.289 10.141 1 98.81 245 PHE A CA 1
ATOM 1931 C C . PHE A 1 245 ? -2.143 15.156 10.742 1 98.81 245 PHE A C 1
ATO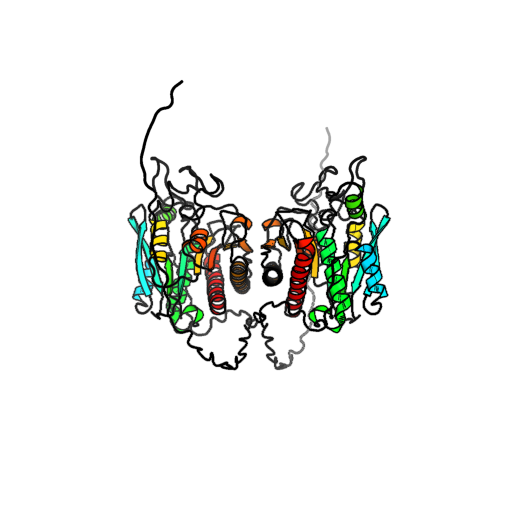M 1933 O O . PHE A 1 245 ? -2.779 16.156 11.07 1 98.81 245 PHE A O 1
ATOM 1940 N N . HIS A 1 246 ? -2.604 13.969 10.773 1 98.44 246 HIS A N 1
ATOM 1941 C CA . HIS A 1 246 ? -3.861 13.516 11.352 1 98.44 246 HIS A CA 1
ATOM 1942 C C . HIS A 1 246 ? -3.625 12.414 12.391 1 98.44 246 HIS A C 1
ATOM 1944 O O . HIS A 1 246 ? -2.502 12.234 12.859 1 98.44 246 HIS A O 1
ATOM 1950 N N . SER A 1 247 ? -4.711 11.828 12.852 1 96 247 SER A N 1
ATOM 1951 C CA . SER A 1 247 ? -4.488 10.727 13.773 1 96 247 SER A CA 1
ATOM 1952 C C . SER A 1 247 ? -5.586 9.672 13.648 1 96 247 SER A C 1
ATOM 1954 O O . SER A 1 247 ? -6.52 9.836 12.867 1 96 247 SER A O 1
ATOM 1956 N N . TYR A 1 248 ? -5.375 8.531 14.211 1 93.25 248 TYR A N 1
ATOM 1957 C CA . TYR A 1 248 ? -6.344 7.449 14.336 1 93.25 248 TYR A CA 1
ATOM 1958 C C . TYR A 1 248 ? -5.824 6.168 13.695 1 93.25 248 TYR A C 1
ATOM 1960 O O . TYR A 1 248 ? -5.785 5.117 14.344 1 93.25 248 TYR A O 1
ATOM 1968 N N . TYR A 1 249 ? -5.27 6.156 12.469 1 93.31 249 TYR A N 1
ATOM 1969 C CA . TYR A 1 249 ? -5.227 4.953 11.641 1 93.31 249 TYR A CA 1
ATOM 1970 C C . TYR A 1 249 ? -3.814 4.387 11.586 1 93.31 249 TYR A C 1
ATOM 1972 O O . TYR A 1 249 ? -3.611 3.258 11.125 1 93.31 249 TYR A O 1
ATOM 1980 N N . GLU A 1 250 ? -2.73 5.141 11.977 1 96.75 250 GLU A N 1
ATOM 1981 C CA . GLU A 1 250 ? -1.349 4.723 11.766 1 96.75 250 GLU A CA 1
ATOM 1982 C C . GLU A 1 250 ? -1.088 4.414 10.297 1 96.75 250 GLU A C 1
ATOM 1984 O O . GLU A 1 250 ? -0.683 3.301 9.953 1 96.75 250 GLU A O 1
ATOM 1989 N N . LEU A 1 251 ? -1.295 5.41 9.469 1 98.38 251 LEU A N 1
ATOM 1990 C CA . LEU A 1 251 ? -1.183 5.316 8.016 1 98.38 251 LEU A CA 1
ATOM 1991 C C . LEU A 1 251 ? -0.334 6.457 7.461 1 98.38 251 LEU A C 1
ATOM 1993 O O . LEU A 1 251 ? -0.327 7.559 8.016 1 98.38 251 LEU A O 1
ATOM 1997 N N . ILE A 1 252 ? 0.4 6.164 6.453 1 98.88 252 ILE A N 1
ATOM 1998 C CA . ILE A 1 252 ? 0.979 7.16 5.559 1 98.88 252 ILE A CA 1
ATOM 1999 C C . ILE A 1 252 ? 0.309 7.074 4.191 1 98.88 252 ILE A C 1
ATOM 2001 O O . ILE A 1 252 ? 0.555 6.133 3.43 1 98.88 252 ILE A O 1
ATOM 2005 N N . ILE A 1 253 ? -0.579 8.047 3.924 1 98.75 253 ILE A N 1
ATOM 2006 C CA . ILE A 1 253 ? -1.407 7.902 2.732 1 98.75 253 ILE A CA 1
ATOM 2007 C C . ILE A 1 253 ? -1.184 9.086 1.8 1 98.75 253 ILE A C 1
ATOM 2009 O O . ILE A 1 253 ? -0.717 10.148 2.232 1 98.75 253 ILE A O 1
ATOM 2013 N N . PHE A 1 254 ? -1.404 8.875 0.559 1 98.88 254 PHE A N 1
ATOM 2014 C CA . PHE A 1 254 ? -1.146 9.852 -0.487 1 98.88 254 PHE A CA 1
ATOM 2015 C C . PHE A 1 254 ? -2.23 9.805 -1.558 1 98.88 254 PHE A C 1
ATOM 2017 O O . PHE A 1 254 ? -3.188 9.039 -1.442 1 98.88 254 PHE A O 1
ATOM 2024 N N . PRO A 1 255 ? -2.229 10.773 -2.5 1 98.62 255 PRO A N 1
ATOM 2025 C CA . PRO A 1 255 ? -3.295 10.82 -3.502 1 98.62 255 PRO A CA 1
ATOM 2026 C C . PRO A 1 255 ? -3.459 9.492 -4.25 1 98.62 255 PRO A C 1
ATOM 2028 O O . PRO A 1 255 ? -2.479 8.781 -4.461 1 98.62 255 PRO A O 1
ATOM 2031 N N . TRP A 1 256 ? -4.816 9.141 -4.578 1 98.25 256 TRP A N 1
ATOM 2032 C CA . TRP A 1 256 ? -5.977 10.016 -4.469 1 98.25 256 TRP A CA 1
ATOM 2033 C C . TRP A 1 256 ? -6.91 9.539 -3.361 1 98.25 256 TRP A C 1
ATOM 2035 O O . TRP A 1 256 ? -6.895 8.367 -2.982 1 98.25 256 TRP A O 1
ATOM 2045 N N . GLY A 1 257 ? -7.582 10.453 -2.9 1 98.19 257 GLY A N 1
ATOM 2046 C CA . GLY A 1 257 ? -8.703 10.117 -2.037 1 98.19 257 GLY A CA 1
ATOM 2047 C C . GLY A 1 257 ? -10.039 10.109 -2.766 1 98.19 257 GLY A C 1
ATOM 2048 O O . GLY A 1 257 ? -10.953 9.383 -2.375 1 98.19 257 GLY A O 1
ATOM 2049 N N . TYR A 1 258 ? -10.141 10.828 -3.877 1 97.81 258 TYR A N 1
ATOM 2050 C CA . TYR A 1 258 ? -11.445 11.031 -4.492 1 97.81 258 TYR A CA 1
ATOM 2051 C C . TYR A 1 258 ? -11.68 10.031 -5.617 1 97.81 258 TYR A C 1
ATOM 2053 O O . TYR A 1 258 ? -12.789 9.922 -6.148 1 97.81 258 TYR A O 1
ATOM 2061 N N . LYS A 1 259 ? -10.656 9.25 -5.949 1 96.75 259 LYS A N 1
ATOM 2062 C CA . LYS A 1 259 ? -10.812 8.234 -6.984 1 96.75 259 LYS A CA 1
ATOM 2063 C C . LYS A 1 259 ? -9.883 7.051 -6.734 1 96.75 259 LYS A C 1
ATOM 2065 O O . LYS A 1 259 ? -8.961 7.141 -5.922 1 96.75 259 LYS A O 1
ATOM 2070 N N . ARG A 1 260 ? -10.125 5.961 -7.438 1 93.88 260 ARG A N 1
ATOM 2071 C CA . ARG A 1 260 ? -9.469 4.691 -7.148 1 93.88 260 ARG A CA 1
ATOM 2072 C C . ARG A 1 260 ? -8.188 4.539 -7.961 1 93.88 260 ARG A C 1
ATOM 2074 O O . ARG A 1 260 ? -7.285 3.791 -7.57 1 93.88 260 ARG A O 1
ATOM 2081 N N . GLU A 1 261 ? -8.047 5.191 -9.094 1 95.31 261 GLU A N 1
ATOM 2082 C CA . GLU A 1 261 ? -6.891 5.066 -9.969 1 95.31 261 GLU A CA 1
ATOM 2083 C C . GLU A 1 261 ? -5.625 5.59 -9.297 1 95.31 261 GLU A C 1
ATOM 2085 O O . GLU A 1 261 ? -5.68 6.555 -8.531 1 95.31 261 GLU A O 1
ATOM 2090 N N . PRO A 1 262 ? -4.531 4.941 -9.586 1 96.81 262 PRO A N 1
ATOM 2091 C CA . PRO A 1 262 ? -3.293 5.488 -9.039 1 96.81 262 PRO A CA 1
ATOM 2092 C C . PRO A 1 262 ? -2.967 6.879 -9.586 1 96.81 262 PRO A C 1
ATOM 2094 O O . PRO A 1 262 ? -3.244 7.164 -10.75 1 96.81 262 PRO A O 1
ATOM 2097 N N . CYS A 1 263 ? -2.426 7.699 -8.758 1 98.19 263 CYS A N 1
ATOM 2098 C CA . CYS A 1 263 ? -1.952 8.992 -9.25 1 98.19 263 CYS A CA 1
ATOM 2099 C C . CYS A 1 263 ? -0.725 8.82 -10.133 1 98.19 263 CYS A C 1
ATOM 2101 O O . CYS A 1 263 ? -0.052 7.785 -10.078 1 98.19 263 CYS A O 1
ATOM 2103 N N . PRO A 1 264 ? -0.348 9.773 -10.914 1 97.62 264 PRO A N 1
ATOM 2104 C CA . PRO A 1 264 ? 0.75 9.656 -11.875 1 97.62 264 PRO A CA 1
ATOM 2105 C C . PRO A 1 264 ? 2.078 9.297 -11.211 1 97.62 264 PRO A C 1
ATOM 2107 O O . PRO A 1 264 ? 2.867 8.531 -11.773 1 97.62 264 PRO A O 1
ATOM 2110 N N . ASP A 1 265 ? 2.312 9.797 -10.047 1 98.19 265 ASP A N 1
ATOM 2111 C CA . ASP A 1 265 ? 3.576 9.555 -9.359 1 98.19 265 ASP A CA 1
ATOM 2112 C C . ASP A 1 265 ? 3.402 8.539 -8.234 1 98.19 265 ASP A C 1
ATOM 2114 O O . ASP A 1 265 ? 4.043 8.648 -7.184 1 98.19 265 ASP A O 1
ATOM 2118 N N . TYR A 1 266 ? 2.512 7.574 -8.453 1 98.56 266 TYR A N 1
ATOM 2119 C CA . TYR A 1 266 ? 2.164 6.586 -7.438 1 98.56 266 TYR A CA 1
ATOM 2120 C C . TYR A 1 266 ? 3.414 5.938 -6.855 1 98.56 266 TYR A C 1
ATOM 2122 O O . TYR A 1 266 ? 3.561 5.848 -5.633 1 98.56 266 TYR A O 1
ATOM 2130 N N . LEU A 1 267 ? 4.332 5.484 -7.688 1 98.31 267 LEU A N 1
ATOM 2131 C CA . LEU A 1 267 ? 5.488 4.723 -7.227 1 98.31 267 LEU A CA 1
ATOM 2132 C C . LEU A 1 267 ? 6.418 5.598 -6.395 1 98.31 267 LEU A C 1
ATOM 2134 O O . LEU A 1 267 ? 6.949 5.156 -5.375 1 98.31 267 LEU A O 1
ATOM 2138 N N . LYS A 1 268 ? 6.621 6.844 -6.855 1 98.12 268 LYS A N 1
ATOM 2139 C CA . LYS A 1 268 ? 7.449 7.777 -6.098 1 98.12 268 LYS A CA 1
ATOM 2140 C C . LYS A 1 268 ? 6.867 8.031 -4.711 1 98.12 268 LYS A C 1
ATOM 2142 O O . LYS A 1 268 ? 7.602 8.039 -3.717 1 98.12 268 LYS A O 1
ATOM 2147 N N . LEU A 1 269 ? 5.586 8.188 -4.668 1 98.88 269 LEU A N 1
ATOM 2148 C CA . LEU A 1 269 ? 4.906 8.453 -3.402 1 98.88 269 LEU A CA 1
ATOM 2149 C C . LEU A 1 269 ? 4.898 7.207 -2.521 1 98.88 269 LEU A C 1
ATOM 2151 O O . LEU A 1 269 ? 5.07 7.301 -1.304 1 98.88 269 LEU A O 1
ATOM 2155 N N . LEU A 1 270 ? 4.734 6.062 -3.152 1 98.88 270 LEU A N 1
ATOM 2156 C CA . LEU A 1 270 ? 4.797 4.805 -2.412 1 98.88 270 LEU A CA 1
ATOM 2157 C C . LEU A 1 270 ? 6.172 4.613 -1.78 1 98.88 270 LEU A C 1
ATOM 2159 O O . LEU A 1 270 ? 6.273 4.246 -0.607 1 98.88 270 LEU A O 1
ATOM 2163 N N . GLU A 1 271 ? 7.191 4.832 -2.514 1 98.5 271 GLU A N 1
ATOM 2164 C CA . GLU A 1 271 ? 8.562 4.66 -2.041 1 98.5 271 GLU A CA 1
ATOM 2165 C C . GLU A 1 271 ? 8.883 5.641 -0.92 1 98.5 271 GLU A C 1
ATOM 2167 O O . GLU A 1 271 ? 9.477 5.262 0.094 1 98.5 271 GLU A O 1
ATOM 2172 N N . GLY A 1 272 ? 8.469 6.922 -1.09 1 98.81 272 GLY A N 1
ATOM 2173 C CA . GLY A 1 272 ? 8.641 7.883 -0.013 1 98.81 272 GLY A CA 1
ATOM 2174 C C . GLY A 1 272 ? 7.883 7.512 1.247 1 98.81 272 GLY A C 1
ATOM 2175 O O . GLY A 1 272 ? 8.391 7.68 2.357 1 98.81 272 GLY A O 1
ATOM 2176 N N . GLY A 1 273 ? 6.629 7.016 1.038 1 98.88 273 GLY A N 1
ATOM 2177 C CA . GLY A 1 273 ? 5.852 6.531 2.17 1 98.88 273 GLY A CA 1
ATOM 2178 C C . GLY A 1 273 ? 6.504 5.355 2.877 1 98.88 273 GLY A C 1
ATOM 2179 O O . GLY A 1 273 ? 6.5 5.285 4.105 1 98.88 273 GLY A O 1
ATOM 2180 N N . ALA A 1 274 ? 7.125 4.48 2.125 1 98.75 274 ALA A N 1
ATOM 2181 C CA . ALA A 1 274 ? 7.789 3.311 2.691 1 98.75 274 ALA A CA 1
ATOM 2182 C C . ALA A 1 274 ? 9.016 3.715 3.5 1 98.75 274 ALA A C 1
ATOM 2184 O O . ALA A 1 274 ? 9.297 3.129 4.547 1 98.75 274 ALA A O 1
ATOM 2185 N N . VAL A 1 275 ? 9.719 4.695 3.025 1 98.62 275 VAL A N 1
ATOM 2186 C CA . VAL A 1 275 ? 10.906 5.191 3.719 1 98.62 275 VAL A CA 1
ATOM 2187 C C . VAL A 1 275 ? 10.508 5.766 5.078 1 98.62 275 VAL A C 1
ATOM 2189 O O . VAL A 1 275 ? 11.188 5.527 6.082 1 98.62 275 VAL A O 1
ATOM 2192 N N . MET A 1 276 ? 9.398 6.48 5.086 1 98.88 276 MET A N 1
ATOM 2193 C CA . MET A 1 276 ? 8.906 7.02 6.352 1 98.88 276 MET A CA 1
ATOM 2194 C C . MET A 1 276 ? 8.469 5.898 7.289 1 98.88 276 MET A C 1
ATOM 2196 O O . MET A 1 276 ? 8.812 5.902 8.469 1 98.88 276 MET A O 1
ATOM 2200 N N . ALA A 1 277 ? 7.777 4.941 6.727 1 98.88 277 ALA A N 1
ATOM 2201 C CA . ALA A 1 277 ? 7.281 3.83 7.531 1 98.88 277 ALA A CA 1
ATOM 2202 C C . ALA A 1 277 ? 8.43 3.033 8.141 1 98.88 277 ALA A C 1
ATOM 2204 O O . ALA A 1 277 ? 8.367 2.623 9.297 1 98.88 277 ALA A O 1
ATOM 2205 N N . ARG A 1 278 ? 9.461 2.82 7.387 1 98.69 278 ARG A N 1
ATOM 2206 C CA . ARG A 1 278 ? 10.648 2.127 7.879 1 98.69 278 ARG A CA 1
ATOM 2207 C C . ARG A 1 278 ? 11.281 2.887 9.039 1 98.69 278 ARG A C 1
ATOM 2209 O O . ARG A 1 278 ? 11.641 2.291 10.055 1 98.69 278 ARG A O 1
ATOM 2216 N N . ALA A 1 279 ? 11.383 4.191 8.891 1 98.81 279 ALA A N 1
ATOM 2217 C CA . ALA A 1 279 ? 11.977 5.016 9.938 1 98.81 279 ALA A CA 1
ATOM 2218 C C . ALA A 1 279 ? 11.156 4.949 11.219 1 98.81 279 ALA A C 1
ATOM 2220 O O . ALA A 1 279 ? 11.711 4.891 12.32 1 98.81 279 ALA A O 1
ATOM 2221 N N . ILE A 1 280 ? 9.844 4.949 11.039 1 98.75 280 ILE A N 1
ATOM 2222 C CA . ILE A 1 280 ? 8.961 4.84 12.195 1 98.75 280 ILE A CA 1
ATOM 2223 C C . ILE A 1 280 ? 9.172 3.494 12.883 1 98.75 280 ILE A C 1
ATOM 2225 O O . ILE A 1 280 ? 9.375 3.438 14.102 1 98.75 280 ILE A O 1
ATOM 2229 N N . PHE A 1 281 ? 9.172 2.451 12.102 1 98.5 281 PHE A N 1
ATOM 2230 C CA . PHE A 1 281 ? 9.32 1.104 12.648 1 98.5 281 PHE A CA 1
ATOM 2231 C C . PHE A 1 281 ? 10.641 0.957 13.383 1 98.5 281 PHE A C 1
ATOM 2233 O O . PHE A 1 281 ? 10.695 0.376 14.469 1 98.5 281 PHE A O 1
ATOM 2240 N N . GLU A 1 282 ? 11.688 1.473 12.82 1 98.19 282 GLU A N 1
ATOM 2241 C CA . GLU A 1 282 ? 13.008 1.372 13.422 1 98.19 282 GLU A CA 1
ATOM 2242 C C . GLU A 1 282 ? 13.094 2.199 14.703 1 98.19 282 GLU A C 1
ATOM 2244 O O . GLU A 1 282 ? 13.875 1.876 15.609 1 98.19 282 GLU A O 1
ATOM 2249 N N . SER A 1 283 ? 12.297 3.238 14.773 1 97.62 283 SER A N 1
ATOM 2250 C CA . SER A 1 283 ? 12.305 4.125 15.93 1 97.62 283 SER A CA 1
ATOM 2251 C C . SER A 1 283 ? 11.492 3.539 17.078 1 97.62 283 SER A C 1
ATOM 2253 O O . SER A 1 283 ? 11.938 3.564 18.234 1 97.62 283 SER A O 1
ATOM 2255 N N . SER A 1 284 ? 10.344 2.951 16.797 1 96.75 284 SER A N 1
ATOM 2256 C CA . SER A 1 284 ? 9.43 2.625 17.891 1 96.75 284 SER A CA 1
ATOM 2257 C C . SER A 1 284 ? 8.883 1.209 17.734 1 96.75 284 SER A C 1
ATOM 2259 O O . SER A 1 284 ? 8.211 0.699 18.641 1 96.75 284 SER A O 1
ATOM 2261 N N . GLY A 1 285 ? 9.07 0.583 16.578 1 96.94 285 GLY A N 1
ATOM 2262 C CA . GLY A 1 285 ? 8.531 -0.744 16.344 1 96.94 285 GLY A CA 1
ATOM 2263 C C . GLY A 1 285 ? 7.105 -0.72 15.82 1 96.94 285 GLY A C 1
ATOM 2264 O O . GLY A 1 285 ? 6.531 -1.769 15.516 1 96.94 285 GLY A O 1
ATOM 2265 N N . VAL A 1 286 ? 6.5 0.458 15.672 1 96.5 286 VAL A N 1
ATOM 2266 C CA . VAL A 1 286 ? 5.121 0.578 15.211 1 96.5 286 VAL A CA 1
ATOM 2267 C C . VAL A 1 286 ? 5.082 0.514 13.688 1 96.5 286 VAL A C 1
ATOM 2269 O O . VAL A 1 286 ? 5.906 1.131 13.008 1 96.5 286 VAL A O 1
ATOM 2272 N N . THR A 1 287 ? 4.156 -0.231 13.148 1 97.75 287 THR A N 1
ATOM 2273 C CA . THR A 1 287 ? 4.004 -0.352 11.703 1 97.75 287 THR A CA 1
ATOM 2274 C C . THR A 1 287 ? 2.93 0.601 11.188 1 97.75 287 THR A C 1
ATOM 2276 O O . THR A 1 287 ? 1.771 0.52 11.609 1 97.75 287 THR A O 1
ATOM 2279 N N . TYR A 1 288 ? 3.354 1.541 10.391 1 98.38 288 TYR A N 1
ATOM 2280 C CA . TYR A 1 288 ? 2.428 2.35 9.602 1 98.38 288 TYR A CA 1
ATOM 2281 C C . TYR A 1 288 ? 2.242 1.765 8.211 1 98.38 288 TYR A C 1
ATOM 2283 O O . TYR A 1 288 ? 3.219 1.461 7.52 1 98.38 288 TYR A O 1
ATOM 2291 N N . LYS A 1 289 ? 1.02 1.548 7.805 1 98.31 289 LYS A N 1
ATOM 2292 C CA . LYS A 1 289 ? 0.77 1.094 6.441 1 98.31 289 LYS A CA 1
ATOM 2293 C C . LYS A 1 289 ? 0.851 2.254 5.453 1 98.31 289 LYS A C 1
ATOM 2295 O O . LYS A 1 289 ? 0.653 3.412 5.828 1 98.31 289 LYS A O 1
ATOM 2300 N N . VAL A 1 290 ? 1.192 1.962 4.234 1 98.81 290 VAL A N 1
ATOM 2301 C CA . VAL A 1 290 ? 1.404 2.977 3.207 1 98.81 290 VAL A CA 1
ATOM 2302 C C . VAL A 1 290 ? 0.52 2.682 1.999 1 98.81 290 VAL A C 1
ATOM 2304 O O . VAL A 1 290 ? 0.38 1.526 1.592 1 98.81 290 VAL A O 1
ATOM 2307 N N . GLY A 1 291 ? -0.144 3.695 1.437 1 98.5 291 GLY A N 1
ATOM 2308 C CA . GLY A 1 291 ? -0.928 3.529 0.223 1 98.5 291 GLY A CA 1
ATOM 2309 C C . GLY A 1 291 ? -1.737 4.762 -0.136 1 98.5 291 GLY A C 1
ATOM 2310 O O . GLY A 1 291 ? -1.608 5.805 0.506 1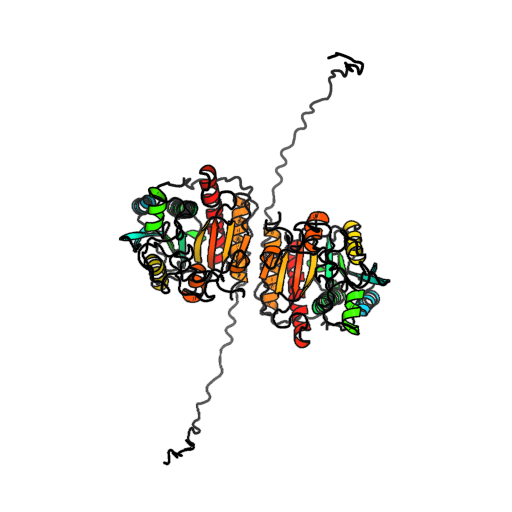 98.5 291 GLY A O 1
ATOM 2311 N N . SER A 1 292 ? -2.516 4.664 -1.167 1 98.25 292 SER A N 1
ATOM 2312 C CA . SER A 1 292 ? -3.385 5.777 -1.534 1 98.25 292 SER A CA 1
ATOM 2313 C C . SER A 1 292 ? -4.52 5.945 -0.531 1 98.25 292 SER A C 1
ATOM 2315 O O . SER A 1 292 ? -4.957 4.973 0.089 1 98.25 292 SER A O 1
ATOM 2317 N N . THR A 1 293 ? -4.941 7.129 -0.444 1 98.31 293 THR A N 1
ATOM 2318 C CA . THR A 1 293 ? -5.977 7.461 0.529 1 98.31 293 THR A CA 1
ATOM 2319 C C . THR A 1 293 ? -7.203 6.57 0.338 1 98.31 293 THR A C 1
ATOM 2321 O O . THR A 1 293 ? -7.672 5.941 1.287 1 98.31 293 THR A O 1
ATOM 2324 N N . LYS A 1 294 ? -7.688 6.469 -0.841 1 97.62 294 LYS A N 1
ATOM 2325 C CA . LYS A 1 294 ? -8.891 5.688 -1.106 1 97.62 294 LYS A CA 1
ATOM 2326 C C . LYS A 1 294 ? -8.68 4.219 -0.758 1 97.62 294 LYS A C 1
ATOM 2328 O O . LYS A 1 294 ? -9.555 3.588 -0.151 1 97.62 294 LYS A O 1
ATOM 2333 N N . ASP A 1 295 ? -7.566 3.66 -1.191 1 96.19 295 ASP A N 1
ATOM 2334 C CA . ASP A 1 295 ? -7.316 2.236 -0.99 1 96.19 295 ASP A CA 1
ATOM 2335 C C . ASP A 1 295 ? -7.176 1.908 0.494 1 96.19 295 ASP A C 1
ATOM 2337 O O . ASP A 1 295 ? -7.613 0.849 0.947 1 96.19 295 ASP A O 1
ATOM 2341 N N . MET A 1 296 ? -6.609 2.826 1.274 1 96.5 296 MET A N 1
ATOM 2342 C CA . MET A 1 296 ? -6.266 2.531 2.662 1 96.5 296 MET A CA 1
ATOM 2343 C C . MET A 1 296 ? -7.414 2.896 3.598 1 96.5 296 MET A C 1
ATOM 2345 O O . MET A 1 296 ? -7.445 2.457 4.746 1 96.5 296 MET A O 1
ATOM 2349 N N . THR A 1 297 ? -8.312 3.654 3.113 1 94.69 297 THR A N 1
ATOM 2350 C CA . THR A 1 297 ? -9.406 4.121 3.969 1 94.69 297 THR A CA 1
ATOM 2351 C C . THR A 1 297 ? -10.727 4.098 3.217 1 94.69 297 THR A C 1
ATOM 2353 O O . THR A 1 297 ? -11.305 3.027 2.996 1 94.69 297 THR A O 1
ATOM 2356 N N . TYR A 1 298 ? -11.219 5.219 2.848 1 93.94 298 TYR A N 1
ATOM 2357 C CA . TYR A 1 298 ? -12.469 5.426 2.121 1 93.94 298 TYR A CA 1
ATOM 2358 C C . TYR A 1 298 ? -12.344 6.59 1.142 1 93.94 298 TYR A C 1
ATOM 2360 O O . TYR A 1 298 ? -11.312 7.262 1.098 1 93.94 298 TYR A O 1
ATOM 2368 N N . TYR A 1 299 ? -13.328 6.738 0.35 1 96.62 299 TYR A N 1
ATOM 2369 C CA . TYR A 1 299 ? -13.344 7.91 -0.516 1 96.62 299 TYR A CA 1
ATOM 2370 C C . TYR A 1 299 ? -13.32 9.195 0.305 1 96.62 299 TYR A C 1
ATOM 2372 O O . TYR A 1 299 ? -14.047 9.32 1.292 1 96.62 299 TYR A O 1
ATOM 2380 N N . ALA A 1 300 ? -12.484 10.031 -0.039 1 97.81 300 ALA A N 1
ATOM 2381 C CA . ALA A 1 300 ? -12.383 11.367 0.546 1 97.81 300 ALA A CA 1
ATOM 2382 C C . ALA A 1 300 ? -12.234 12.43 -0.538 1 97.81 300 ALA A C 1
ATOM 2384 O O . ALA A 1 300 ? -11.25 12.445 -1.277 1 97.81 300 ALA A O 1
ATOM 2385 N N . CYS A 1 301 ? -13.195 13.297 -0.62 1 98.19 301 CYS A N 1
ATOM 2386 C CA . CYS A 1 301 ? -13.234 14.312 -1.667 1 98.19 301 CYS A CA 1
ATOM 2387 C C . CYS A 1 301 ? -12.945 15.695 -1.101 1 98.19 301 CYS A C 1
ATOM 2389 O O . CYS A 1 301 ? -13.406 16.031 -0.009 1 98.19 301 CYS A O 1
ATOM 2391 N N . GLY A 1 302 ? -12.164 16.469 -1.839 1 98.56 302 GLY A N 1
ATOM 2392 C CA . GLY A 1 302 ? -11.867 17.812 -1.398 1 98.56 302 GLY A CA 1
ATOM 2393 C C . GLY A 1 302 ? -10.789 17.875 -0.332 1 98.56 302 GLY A C 1
ATOM 2394 O O . GLY A 1 302 ? -10.828 18.719 0.556 1 98.56 302 GLY A O 1
ATOM 2395 N N . THR A 1 303 ? -9.828 16.984 -0.396 1 98.81 303 THR A N 1
ATOM 2396 C CA . THR A 1 303 ? -8.805 16.906 0.634 1 98.81 303 THR A CA 1
ATOM 2397 C C . THR A 1 303 ? -7.645 17.844 0.303 1 98.81 303 THR A C 1
ATOM 2399 O O . THR A 1 303 ? -7.391 18.141 -0.867 1 98.81 303 THR A O 1
ATOM 2402 N N . SER A 1 304 ? -6.961 18.281 1.343 1 98.88 304 SER A N 1
ATOM 2403 C CA . SER A 1 304 ? -5.773 19.109 1.153 1 98.88 304 SER A CA 1
ATOM 2404 C C . SER A 1 304 ? -4.672 18.328 0.43 1 98.88 304 SER A C 1
ATOM 2406 O O . SER A 1 304 ? -3.932 18.906 -0.373 1 98.88 304 SER A O 1
ATOM 2408 N N . THR A 1 305 ? -4.566 17.062 0.659 1 98.81 305 THR A N 1
ATOM 2409 C CA . THR A 1 305 ? -3.516 16.234 0.073 1 98.81 305 THR A CA 1
ATOM 2410 C C . THR A 1 305 ? -3.723 16.078 -1.431 1 98.81 305 THR A C 1
ATOM 2412 O O . THR A 1 305 ? -2.779 16.234 -2.211 1 98.81 305 THR A O 1
ATOM 2415 N N . ASP A 1 306 ? -4.953 15.789 -1.842 1 98.88 306 ASP A N 1
ATOM 2416 C CA . ASP A 1 306 ? -5.223 15.727 -3.275 1 98.88 306 ASP A CA 1
ATOM 2417 C C . ASP A 1 306 ? -4.969 17.078 -3.939 1 98.88 306 ASP A C 1
ATOM 2419 O O . ASP A 1 306 ? -4.387 17.141 -5.023 1 98.88 306 ASP A O 1
ATOM 2423 N N . TRP A 1 307 ? -5.391 18.141 -3.32 1 98.94 307 TRP A N 1
ATOM 2424 C CA . TRP A 1 307 ? -5.207 19.484 -3.855 1 98.94 307 TRP A CA 1
ATOM 2425 C C . TRP A 1 307 ? -3.729 19.844 -3.959 1 98.94 307 TRP A C 1
ATOM 2427 O O . TRP A 1 307 ? -3.279 20.375 -4.977 1 98.94 307 TRP A O 1
ATOM 2437 N N . SER A 1 308 ? -2.953 19.594 -2.896 1 98.94 308 SER A N 1
ATOM 2438 C CA . SER A 1 308 ? -1.532 19.922 -2.889 1 98.94 308 SER A CA 1
ATOM 2439 C C . SER A 1 308 ? -0.793 19.234 -4.027 1 98.94 308 SER A C 1
ATOM 2441 O O . SER A 1 308 ? 0.055 19.844 -4.684 1 98.94 308 SER A O 1
ATOM 2443 N N . TYR A 1 309 ? -1.161 18.016 -4.254 1 98.88 309 TYR A N 1
ATOM 2444 C CA . TYR A 1 309 ? -0.519 17.234 -5.309 1 98.88 309 TYR A CA 1
ATOM 2445 C C . TYR A 1 309 ? -0.976 17.703 -6.684 1 98.88 309 TYR A C 1
ATOM 2447 O O . TYR A 1 309 ? -0.152 18 -7.551 1 98.88 309 TYR A O 1
ATOM 2455 N N . ALA A 1 310 ? -2.264 17.812 -6.91 1 98.69 310 ALA A N 1
ATOM 2456 C CA . ALA A 1 310 ? -2.83 17.969 -8.25 1 98.69 310 ALA A CA 1
ATOM 2457 C C . ALA A 1 310 ? -2.809 19.422 -8.695 1 98.69 310 ALA A C 1
ATOM 2459 O O . ALA A 1 310 ? -2.605 19.719 -9.875 1 98.69 310 ALA A O 1
ATOM 2460 N N . ILE A 1 311 ? -3.066 20.266 -7.805 1 98.62 311 ILE A N 1
ATOM 2461 C CA . ILE A 1 311 ? -3.24 21.672 -8.18 1 98.62 311 ILE A CA 1
ATOM 2462 C C . ILE A 1 311 ? -1.983 22.469 -7.816 1 98.62 311 ILE A C 1
ATOM 2464 O O . ILE A 1 311 ? -1.377 23.094 -8.68 1 98.62 311 ILE A O 1
ATOM 2468 N N . ALA A 1 312 ? -1.548 22.375 -6.582 1 98.75 312 ALA A N 1
ATOM 2469 C CA . ALA A 1 312 ? -0.367 23.109 -6.152 1 98.75 312 ALA A CA 1
ATOM 2470 C C . ALA A 1 312 ? 0.911 22.469 -6.684 1 98.75 312 ALA A C 1
ATOM 2472 O O . ALA A 1 312 ? 1.998 23.031 -6.555 1 98.75 312 ALA A O 1
ATOM 2473 N N . LYS A 1 313 ? 0.8 21.234 -7.219 1 98.44 313 LYS A N 1
ATOM 2474 C CA . LYS A 1 313 ? 1.887 20.531 -7.895 1 98.44 313 LYS A CA 1
ATOM 2475 C C . LYS A 1 313 ? 3.035 20.25 -6.934 1 98.44 313 LYS A C 1
ATOM 2477 O O . LYS A 1 313 ? 4.207 20.359 -7.301 1 98.44 313 LYS A O 1
ATOM 2482 N N . ILE A 1 314 ? 2.736 19.938 -5.734 1 98.81 314 ILE A N 1
ATOM 2483 C CA . ILE A 1 314 ? 3.73 19.5 -4.766 1 98.81 314 ILE A CA 1
ATOM 2484 C C . ILE A 1 314 ? 3.916 17.984 -4.867 1 98.81 314 ILE A C 1
ATOM 2486 O O . ILE A 1 314 ? 3.014 17.219 -4.523 1 98.81 314 ILE A O 1
ATOM 2490 N N . PRO A 1 315 ? 5.039 17.516 -5.258 1 98.5 315 PRO A N 1
ATOM 2491 C CA . PRO A 1 315 ? 5.18 16.109 -5.68 1 98.5 315 PRO A CA 1
ATOM 2492 C C . PRO A 1 315 ? 5.039 15.133 -4.516 1 98.5 315 PRO A C 1
ATOM 2494 O O . PRO A 1 315 ? 4.473 14.055 -4.688 1 98.5 315 PRO A O 1
ATOM 2497 N N . TYR A 1 316 ? 5.57 15.469 -3.354 1 98.88 316 TYR A N 1
ATOM 2498 C CA . TYR A 1 316 ? 5.469 14.586 -2.193 1 98.88 316 TYR A CA 1
ATOM 2499 C C . TYR A 1 316 ? 4.398 15.078 -1.228 1 98.88 316 TYR A C 1
ATOM 2501 O O . TYR A 1 316 ? 4.699 15.797 -0.268 1 98.88 316 TYR A O 1
ATOM 2509 N N . SER A 1 317 ? 3.197 14.703 -1.52 1 98.94 317 SER A N 1
ATOM 2510 C CA . SER A 1 317 ? 2.041 15.086 -0.713 1 98.94 317 SER A CA 1
ATOM 2511 C C . SER A 1 317 ? 1.513 13.898 0.091 1 98.94 317 SER A C 1
ATOM 2513 O O . SER A 1 317 ? 1.103 12.891 -0.48 1 98.94 317 SER A O 1
ATOM 2515 N N . TYR A 1 318 ? 1.55 14.055 1.423 1 98.94 318 TYR A N 1
ATOM 2516 C CA . TYR A 1 318 ? 1.143 12.953 2.285 1 98.94 318 TYR A CA 1
ATOM 2517 C C . TYR A 1 318 ? 0.191 13.438 3.375 1 98.94 318 TYR A C 1
ATOM 2519 O O . TYR A 1 318 ? 0.287 14.578 3.832 1 98.94 318 TYR A O 1
ATOM 2527 N N . MET A 1 319 ? -0.698 12.617 3.689 1 98.88 319 MET A N 1
ATOM 2528 C CA . MET A 1 319 ? -1.427 12.656 4.953 1 98.88 319 MET A CA 1
ATOM 2529 C C . MET A 1 319 ? -0.951 11.555 5.891 1 98.88 319 MET A C 1
ATOM 2531 O O . MET A 1 319 ? -0.979 10.375 5.531 1 98.88 319 MET A O 1
ATOM 2535 N N . ILE A 1 320 ? -0.449 11.938 7.012 1 98.88 320 ILE A N 1
ATOM 2536 C CA . ILE A 1 320 ? 0.048 10.953 7.973 1 98.88 320 ILE A CA 1
ATOM 2537 C C . ILE A 1 320 ? -0.94 10.82 9.125 1 98.88 320 ILE A C 1
ATOM 2539 O O . ILE A 1 320 ? -1.171 11.773 9.875 1 98.88 320 ILE A O 1
ATOM 2543 N N . GLU A 1 321 ? -1.578 9.68 9.258 1 98.5 321 GLU A N 1
ATOM 2544 C CA . GLU A 1 321 ? -2.473 9.344 10.359 1 98.5 321 GLU A CA 1
ATOM 2545 C C . GLU A 1 321 ? -1.7 8.758 11.539 1 98.5 321 GLU A C 1
ATOM 2547 O O . GLU A 1 321 ? -1.355 7.574 11.531 1 98.5 321 GLU A O 1
ATOM 2552 N N . LEU A 1 322 ? -1.562 9.555 12.484 1 98.25 322 LEU A N 1
ATOM 2553 C CA . LEU A 1 322 ? -0.763 9.18 13.648 1 98.25 322 LEU A CA 1
ATOM 2554 C C . LEU A 1 322 ? -1.496 8.156 14.5 1 98.25 322 LEU A C 1
ATOM 2556 O O . LEU A 1 322 ? -2.59 7.707 14.141 1 98.25 322 LEU A O 1
ATOM 2560 N N . ARG A 1 323 ? -0.842 7.781 15.609 1 94.06 323 ARG A N 1
ATOM 2561 C CA . ARG A 1 323 ? -1.416 6.809 16.531 1 94.06 323 ARG A CA 1
ATOM 2562 C C . ARG A 1 323 ? -2.715 7.332 17.141 1 94.06 323 ARG A C 1
ATOM 2564 O O . ARG A 1 323 ? -2.877 8.539 17.328 1 94.06 323 ARG A O 1
ATOM 2571 N N . SER A 1 324 ? -3.816 6.418 17.469 1 87.06 324 SER A N 1
ATOM 2572 C CA . SER A 1 324 ? -3.916 4.969 17.328 1 87.06 324 SER A CA 1
ATOM 2573 C C . SER A 1 324 ? -5.371 4.527 17.203 1 87.06 324 SER A C 1
ATOM 2575 O O . SER A 1 324 ? -6.277 5.203 17.688 1 87.06 324 SER A O 1
ATOM 2577 N N . LYS A 1 325 ? -5.547 3.443 16.547 1 85.94 325 LYS A N 1
ATOM 2578 C CA . LYS A 1 325 ? -6.875 2.848 16.453 1 85.94 325 LYS A CA 1
ATOM 2579 C C . LYS A 1 325 ? -7.414 2.484 17.828 1 85.94 325 LYS A C 1
ATOM 2581 O O . LYS A 1 325 ? -8.609 2.635 18.094 1 85.94 325 LYS A O 1
ATOM 2586 N N . LYS A 1 326 ? -6.57 2.129 18.656 1 87.88 326 LYS A N 1
ATOM 2587 C CA . LYS A 1 326 ? -6.941 1.679 20 1 87.88 326 LYS A CA 1
ATOM 2588 C C . LYS A 1 326 ? -7.492 2.83 20.828 1 87.88 326 LYS A C 1
ATOM 2590 O O . LYS A 1 326 ? -8.508 2.674 21.516 1 87.88 326 LYS A O 1
ATOM 2595 N N . TYR A 1 327 ? -6.855 4 20.75 1 90.38 327 TYR A N 1
ATOM 2596 C CA . TYR A 1 327 ? -7.199 5.117 21.625 1 90.38 327 TYR A CA 1
ATOM 2597 C C . TYR A 1 327 ? -7.949 6.199 20.859 1 90.38 327 TYR A C 1
ATOM 2599 O O . TYR A 1 327 ? -8.336 7.223 21.438 1 90.38 327 TYR A O 1
ATOM 2607 N N . ARG A 1 328 ? -8.008 5.918 19.547 1 89.25 328 ARG A N 1
ATOM 2608 C CA . ARG A 1 328 ? -8.742 6.828 18.672 1 89.25 328 ARG A CA 1
ATOM 2609 C C . ARG A 1 328 ? -8.125 8.219 18.703 1 89.25 328 ARG A C 1
ATOM 2611 O O . ARG A 1 328 ? -6.965 8.398 18.312 1 89.25 328 ARG A O 1
ATOM 2618 N N . PHE A 1 329 ? -8.875 9.195 19.359 1 91.88 329 PHE A N 1
ATOM 2619 C CA . PHE A 1 329 ? -8.391 10.57 19.312 1 91.88 329 PHE A CA 1
ATOM 2620 C C . PHE A 1 329 ? -7.926 11.023 20.688 1 91.88 329 PHE A C 1
ATOM 2622 O O . PHE A 1 329 ? -7.637 12.203 20.891 1 91.88 329 PHE A O 1
ATOM 2629 N N . LYS A 1 330 ? -7.805 10.055 21.641 1 91.19 330 LYS A N 1
ATOM 2630 C CA . LYS A 1 330 ? -7.367 10.336 23 1 91.19 330 LYS A CA 1
ATOM 2631 C C . LYS A 1 330 ? -6.125 9.523 23.359 1 91.19 330 LYS A C 1
ATOM 2633 O O . LYS A 1 330 ? -6.172 8.664 24.234 1 91.19 330 LYS A O 1
ATOM 2638 N N . LEU A 1 331 ? -5.102 9.883 22.719 1 91.56 331 LEU A N 1
ATOM 2639 C CA . LEU A 1 331 ? -3.84 9.195 22.969 1 91.56 331 LEU A CA 1
ATOM 2640 C C . LEU A 1 331 ? -3.344 9.461 24.391 1 91.56 331 LEU A C 1
ATOM 2642 O O . LEU A 1 331 ? -3.311 10.609 24.828 1 91.56 331 LEU A O 1
ATOM 2646 N N . PRO A 1 332 ? -2.98 8.406 25.031 1 92 332 PRO A N 1
ATOM 2647 C CA . PRO A 1 332 ? -2.443 8.602 26.375 1 92 332 PRO A CA 1
ATOM 2648 C C . PRO A 1 332 ? -1.183 9.461 26.391 1 92 332 PRO A C 1
ATOM 2650 O O . PRO A 1 332 ? -0.37 9.383 25.469 1 92 332 PRO A O 1
ATOM 2653 N N . LYS A 1 333 ? -1.003 10.141 27.484 1 90.5 333 LYS A N 1
ATOM 2654 C CA . LYS A 1 333 ? 0.095 11.094 27.625 1 90.5 333 LYS A CA 1
ATOM 2655 C C . LYS A 1 333 ? 1.446 10.406 27.484 1 90.5 333 LYS A C 1
ATOM 2657 O O . LYS A 1 333 ? 2.389 10.984 26.938 1 90.5 333 LYS A O 1
ATOM 2662 N N . ASP A 1 334 ? 1.521 9.164 27.875 1 91.44 334 ASP A N 1
ATOM 2663 C CA . ASP A 1 334 ? 2.803 8.469 27.891 1 91.44 334 ASP A CA 1
ATOM 2664 C C . ASP A 1 334 ? 3.193 7.996 26.484 1 91.44 334 ASP A C 1
ATOM 2666 O O . ASP A 1 334 ? 4.309 7.516 26.281 1 91.44 334 ASP A O 1
ATOM 2670 N N . GLN A 1 335 ? 2.309 8.219 25.516 1 93.31 335 GLN A N 1
ATOM 2671 C CA . GLN A 1 335 ? 2.615 7.816 24.156 1 93.31 335 GLN A CA 1
ATOM 2672 C C . GLN A 1 335 ? 2.994 9.023 23.297 1 93.31 335 GLN A C 1
ATOM 2674 O O . GLN A 1 335 ? 3.447 8.867 22.156 1 93.31 335 GLN A O 1
ATOM 2679 N N . ILE A 1 336 ? 2.861 10.203 23.844 1 94 336 ILE A N 1
ATOM 2680 C CA . ILE A 1 336 ? 3.027 11.43 23.062 1 94 336 ILE A CA 1
ATOM 2681 C C . ILE A 1 336 ? 4.484 11.57 22.641 1 94 336 ILE A C 1
ATOM 2683 O O . ILE A 1 336 ? 4.77 11.781 21.453 1 94 336 ILE A O 1
ATOM 2687 N N . MET A 1 337 ? 5.418 11.383 23.562 1 94.94 337 MET A N 1
ATOM 2688 C CA . MET A 1 337 ? 6.832 11.578 23.25 1 94.94 337 MET A CA 1
ATOM 2689 C C . MET A 1 337 ? 7.312 10.562 22.219 1 94.94 337 MET A C 1
ATOM 2691 O O . MET A 1 337 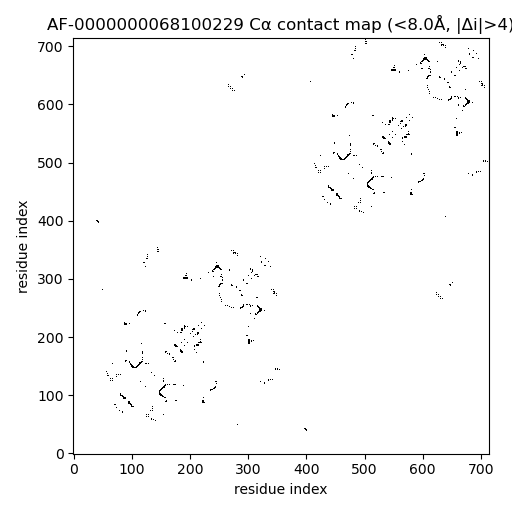? 8.016 10.914 21.266 1 94.94 337 MET A O 1
ATOM 2695 N N . GLU A 1 338 ? 6.941 9.344 22.406 1 95.69 338 GLU A N 1
ATOM 2696 C CA . GLU A 1 338 ? 7.348 8.305 21.469 1 95.69 338 GLU A CA 1
ATOM 2697 C C . GLU A 1 338 ? 6.789 8.578 20.062 1 95.69 338 GLU A C 1
ATOM 2699 O O . GLU A 1 338 ? 7.48 8.367 19.062 1 95.69 338 GLU A O 1
ATOM 2704 N N . THR A 1 339 ? 5.547 9.031 20 1 96.88 339 THR A N 1
ATOM 2705 C CA . THR A 1 339 ? 4.938 9.383 18.719 1 96.88 339 THR A CA 1
ATOM 2706 C C . THR A 1 339 ? 5.691 10.531 18.062 1 96.88 339 THR A C 1
ATOM 2708 O O . THR A 1 339 ? 5.953 10.5 16.859 1 96.88 339 THR A O 1
ATOM 2711 N N . CYS A 1 340 ? 6.098 11.523 18.844 1 97.25 340 CYS A N 1
ATOM 2712 C CA . CYS A 1 340 ? 6.863 12.648 18.344 1 97.25 340 CYS A CA 1
ATOM 2713 C C . CYS A 1 340 ? 8.188 12.188 17.734 1 97.25 340 CYS A C 1
ATOM 2715 O O . CYS A 1 340 ? 8.539 12.57 16.625 1 97.25 340 CYS A O 1
ATOM 2717 N N . LYS A 1 341 ? 8.836 11.297 18.422 1 97.38 341 LYS A N 1
ATOM 2718 C CA . LYS A 1 341 ? 10.164 10.844 18 1 97.38 341 LYS A CA 1
ATOM 2719 C C . LYS A 1 341 ? 10.078 10 16.734 1 97.38 341 LYS A C 1
ATOM 2721 O O . LYS A 1 341 ? 10.898 10.141 15.828 1 97.38 341 LYS A O 1
ATOM 2726 N N . GLU A 1 342 ? 9.102 9.141 16.719 1 98 342 GLU A N 1
ATOM 2727 C CA . GLU A 1 342 ? 9 8.281 15.547 1 98 342 GLU A CA 1
ATOM 2728 C C . GLU A 1 342 ? 8.672 9.086 14.297 1 98 342 GLU A C 1
ATOM 2730 O O . GLU A 1 342 ? 9.18 8.797 13.211 1 98 342 GLU A O 1
ATOM 2735 N N . ILE A 1 343 ? 7.875 10.094 14.477 1 98.62 343 ILE A N 1
ATOM 2736 C CA . ILE A 1 343 ? 7.473 10.891 13.32 1 98.62 343 ILE A CA 1
ATOM 2737 C C . ILE A 1 343 ? 8.617 11.812 12.898 1 98.62 343 ILE A C 1
ATOM 2739 O O . ILE A 1 343 ? 8.82 12.055 11.711 1 98.62 343 ILE A O 1
ATOM 2743 N N . LEU A 1 344 ? 9.359 12.352 13.867 1 98.56 344 LEU A N 1
ATOM 2744 C CA . LEU A 1 344 ? 10.562 13.094 13.516 1 98.56 344 LEU A CA 1
ATOM 2745 C C . LEU A 1 344 ? 11.492 12.242 12.656 1 98.56 344 LEU A C 1
ATOM 2747 O O . LEU A 1 344 ? 12.031 12.727 11.656 1 98.56 344 LEU A O 1
ATOM 2751 N N . SER A 1 345 ? 11.648 10.992 13.023 1 98.62 345 SER A N 1
ATOM 2752 C CA . SER A 1 345 ? 12.484 10.078 12.25 1 98.62 345 SER A CA 1
ATOM 2753 C C . SER A 1 345 ? 11.938 9.906 10.836 1 98.62 345 SER A C 1
ATOM 2755 O O . SER A 1 345 ? 12.711 9.852 9.867 1 98.62 345 SER A O 1
ATOM 2757 N N . ALA A 1 346 ? 10.648 9.836 10.758 1 98.94 346 ALA A N 1
ATOM 2758 C CA . ALA A 1 346 ? 10 9.688 9.453 1 98.94 346 ALA A CA 1
ATOM 2759 C C . ALA A 1 346 ? 10.25 10.906 8.57 1 98.94 346 ALA A C 1
ATOM 2761 O O . ALA A 1 346 ? 10.625 10.766 7.406 1 98.94 346 ALA A O 1
ATOM 2762 N N . VAL A 1 347 ? 10.078 12.078 9.117 1 98.88 347 VAL A N 1
ATOM 2763 C CA . VAL A 1 347 ? 10.234 13.32 8.367 1 98.88 347 VAL A CA 1
ATOM 2764 C C . VAL A 1 347 ? 11.688 13.477 7.918 1 98.88 347 VAL A C 1
ATOM 2766 O O . VAL A 1 347 ? 11.953 13.82 6.766 1 98.88 347 VAL A O 1
ATOM 2769 N N . LYS A 1 348 ? 12.648 13.188 8.789 1 98.75 348 LYS A N 1
ATOM 2770 C CA . LYS A 1 348 ? 14.062 13.25 8.43 1 98.75 348 LYS A CA 1
ATOM 2771 C C . LYS A 1 348 ? 14.391 12.297 7.285 1 98.75 348 LYS A C 1
ATOM 2773 O O . LYS A 1 348 ? 15.078 12.68 6.332 1 98.75 348 LYS A O 1
ATOM 2778 N N . SER A 1 349 ? 13.867 11.102 7.406 1 98.81 349 SER A N 1
ATOM 2779 C CA . SER A 1 349 ? 14.141 10.102 6.383 1 98.81 349 SER A CA 1
ATOM 2780 C C . SER A 1 349 ? 13.531 10.5 5.039 1 98.81 349 SER A C 1
ATOM 2782 O O . SER A 1 349 ? 14.125 10.266 3.988 1 98.81 349 SER A O 1
ATOM 2784 N N . LEU A 1 350 ? 12.32 11.086 5.105 1 98.88 350 LEU A N 1
ATOM 2785 C CA . LEU A 1 350 ? 11.695 11.547 3.865 1 98.88 350 LEU A CA 1
ATOM 2786 C C . LEU A 1 350 ? 12.539 12.633 3.207 1 98.88 350 LEU A C 1
ATOM 2788 O O . LEU A 1 350 ? 12.68 12.656 1.982 1 98.88 350 LEU A O 1
ATOM 2792 N N . MET A 1 351 ? 13.078 13.586 3.959 1 98.81 351 MET A N 1
ATOM 2793 C CA . MET A 1 351 ? 13.891 14.656 3.395 1 98.81 351 MET A CA 1
ATOM 2794 C C . MET A 1 351 ? 15.133 14.086 2.711 1 98.81 351 MET A C 1
ATOM 2796 O O . MET A 1 351 ? 15.516 14.547 1.635 1 98.81 351 MET A O 1
ATOM 2800 N N . GLU A 1 352 ? 15.758 13.102 3.336 1 98.5 352 GLU A N 1
ATOM 2801 C CA . GLU A 1 352 ? 16.906 12.453 2.713 1 98.5 352 GLU A CA 1
ATOM 2802 C C . GLU A 1 352 ? 16.516 11.773 1.405 1 98.5 352 GLU A C 1
ATOM 2804 O O . GLU A 1 352 ? 17.234 11.867 0.411 1 98.5 352 GLU A O 1
ATOM 2809 N N . PHE A 1 353 ? 15.422 11.141 1.414 1 98.56 353 PHE A N 1
ATOM 2810 C CA . PHE A 1 353 ? 14.906 10.477 0.225 1 98.56 353 PHE A CA 1
ATOM 2811 C C . PHE A 1 353 ? 14.664 11.477 -0.896 1 98.56 353 PHE A C 1
ATOM 2813 O O . PHE A 1 353 ? 15.016 11.227 -2.051 1 98.56 353 PHE A O 1
ATOM 2820 N N . ILE A 1 354 ? 14.031 12.625 -0.53 1 98.06 354 ILE A N 1
ATOM 2821 C CA . ILE A 1 354 ? 13.695 13.656 -1.504 1 98.06 354 ILE A CA 1
ATOM 2822 C C . ILE A 1 354 ? 14.969 14.234 -2.111 1 98.06 354 ILE A C 1
ATOM 2824 O O . ILE A 1 354 ? 15.039 14.461 -3.322 1 98.06 354 ILE A O 1
ATOM 2828 N N . ASP A 1 355 ? 16.016 14.398 -1.322 1 97.25 355 ASP A N 1
ATOM 2829 C CA . ASP A 1 355 ? 17.266 14.961 -1.812 1 97.25 355 ASP A CA 1
ATOM 2830 C C . ASP A 1 355 ? 17.969 13.992 -2.758 1 97.25 355 ASP A C 1
ATOM 2832 O O . ASP A 1 355 ? 18.688 14.414 -3.66 1 97.25 355 ASP A O 1
ATOM 2836 N N . ARG A 1 356 ? 17.703 12.711 -2.588 1 94.44 356 ARG A N 1
ATOM 2837 C CA . ARG A 1 356 ? 18.375 11.695 -3.395 1 94.44 356 ARG A CA 1
ATOM 2838 C C . ARG A 1 356 ? 17.609 11.438 -4.691 1 94.44 356 ARG A C 1
ATOM 2840 O O . ARG A 1 356 ? 18.094 10.734 -5.578 1 94.44 356 ARG A O 1
ATOM 2847 N N . ASN A 1 357 ? 16.422 11.922 -4.723 1 85.69 357 ASN A N 1
ATOM 2848 C CA . ASN A 1 357 ? 15.57 11.633 -5.879 1 85.69 357 ASN A CA 1
ATOM 2849 C C . ASN A 1 357 ? 15.062 12.914 -6.535 1 85.69 357 ASN A C 1
ATOM 2851 O O . ASN A 1 357 ? 14.641 12.898 -7.691 1 85.69 357 ASN A O 1
ATOM 2855 N N . MET B 1 1 ? -30.703 -33.656 54.094 1 18.61 1 MET B N 1
ATOM 2856 C CA . MET B 1 1 ? -29.828 -33.594 55.25 1 18.61 1 MET B CA 1
ATOM 2857 C C . MET B 1 1 ? -28.391 -33.875 54.875 1 18.61 1 MET B C 1
ATOM 2859 O O . MET B 1 1 ? -27.469 -33.125 55.25 1 18.61 1 MET B O 1
ATOM 2863 N N . ASN B 1 2 ? -27.953 -35.219 54.844 1 18.48 2 ASN B N 1
ATOM 2864 C CA . ASN B 1 2 ? -26.812 -35.969 55.406 1 18.48 2 ASN B CA 1
ATOM 2865 C C . ASN B 1 2 ? -25.562 -35.781 54.531 1 18.48 2 ASN B C 1
ATOM 2867 O O . ASN B 1 2 ? -25.672 -35.531 53.344 1 18.48 2 ASN B O 1
ATOM 2871 N N . THR B 1 3 ? -24.312 -36.156 55.062 1 17.53 3 THR B N 1
ATOM 2872 C CA . THR B 1 3 ? -22.906 -35.938 55.438 1 17.53 3 THR B CA 1
ATOM 2873 C C . THR B 1 3 ? -22 -36.656 54.406 1 17.53 3 THR B C 1
ATOM 2875 O O . THR B 1 3 ? -20.781 -36.531 54.5 1 17.53 3 THR B O 1
ATOM 2878 N N . ILE B 1 4 ? -22.422 -37.531 53.562 1 16.03 4 ILE B N 1
ATOM 2879 C CA . ILE B 1 4 ? -21.531 -38.688 53.688 1 16.03 4 ILE B CA 1
ATOM 2880 C C . ILE B 1 4 ? -20.125 -38.281 53.281 1 16.03 4 ILE B C 1
ATOM 2882 O O . ILE B 1 4 ? -19.172 -38.5 54.062 1 16.03 4 ILE B O 1
ATOM 2886 N N . SER B 1 5 ? -19.484 -38.781 52.219 1 16.17 5 SER B N 1
ATOM 2887 C CA . SER B 1 5 ? -18.531 -39.906 52.219 1 16.17 5 SER B CA 1
ATOM 2888 C C . SER B 1 5 ? -17.109 -39.406 51.969 1 16.17 5 SER B C 1
ATOM 2890 O O . SER B 1 5 ? -16.922 -38.281 51.469 1 16.17 5 SER B O 1
ATOM 2892 N N . THR B 1 6 ? -16.297 -40.094 51.281 1 16.34 6 THR B N 1
ATOM 2893 C CA . THR B 1 6 ? -15.125 -40.938 51.531 1 16.34 6 THR B CA 1
ATOM 2894 C C . THR B 1 6 ? -13.836 -40.188 51.188 1 16.34 6 THR B C 1
ATOM 2896 O O . THR B 1 6 ? -13.867 -39.188 50.469 1 16.34 6 THR B O 1
ATOM 2899 N N . THR B 1 7 ? -12.914 -40.812 50.469 1 16.14 7 THR B N 1
ATOM 2900 C CA . THR B 1 7 ? -11.656 -41.438 50.875 1 16.14 7 THR B CA 1
ATOM 2901 C C . THR B 1 7 ? -10.469 -40.531 50.5 1 16.14 7 THR B C 1
ATOM 2903 O O . THR B 1 7 ? -9.625 -40.25 51.344 1 16.14 7 THR B O 1
ATOM 2906 N N . SER B 1 8 ? -9.602 -40.938 49.5 1 15.73 8 SER B N 1
ATOM 2907 C CA . SER B 1 8 ? -8.289 -41.562 49.75 1 15.73 8 SER B CA 1
ATOM 2908 C C . SER B 1 8 ? -7.164 -40.562 49.438 1 15.73 8 SER B C 1
ATOM 2910 O O . SER B 1 8 ? -6.113 -40.594 50.062 1 15.73 8 SER B O 1
ATOM 2912 N N . ALA B 1 9 ? -7.094 -39.938 48.219 1 17.31 9 ALA B N 1
ATOM 2913 C CA . ALA B 1 9 ? -5.805 -40.156 47.562 1 17.31 9 ALA B CA 1
ATOM 2914 C C . ALA B 1 9 ? -4.715 -39.281 48.188 1 17.31 9 ALA B C 1
ATOM 2916 O O . ALA B 1 9 ? -4.875 -38.062 48.281 1 17.31 9 ALA B O 1
ATOM 2917 N N . THR B 1 10 ? -3.623 -39.875 48.719 1 15.76 10 THR B N 1
ATOM 2918 C CA . THR B 1 10 ? -2.426 -39.688 49.531 1 15.76 10 THR B CA 1
ATOM 2919 C C . THR B 1 10 ? -1.506 -38.625 48.906 1 15.76 10 THR B C 1
ATOM 2921 O O . THR B 1 10 ? -1.447 -38.5 47.688 1 15.76 10 THR B O 1
ATOM 2924 N N . LYS B 1 11 ? -0.666 -37.938 49.719 1 18 11 LYS B N 1
ATOM 2925 C CA . LYS B 1 11 ? 0.219 -36.812 50.094 1 18 11 LYS B CA 1
ATOM 2926 C C . LYS B 1 11 ? 1.618 -37.031 49.531 1 18 11 LYS B C 1
ATOM 2928 O O . LYS B 1 11 ? 2.566 -37.281 50.25 1 18 11 LYS B O 1
ATOM 2933 N N . LEU B 1 12 ? 1.824 -37.688 48.25 1 15.5 12 LEU B N 1
ATOM 2934 C CA . LEU B 1 12 ? 3.191 -38.156 48.031 1 15.5 12 LEU B CA 1
ATOM 2935 C C . LEU B 1 12 ? 4.195 -37.031 48.312 1 15.5 12 LEU B C 1
ATOM 2937 O O . LEU B 1 12 ? 4.121 -35.969 47.688 1 15.5 12 LEU B O 1
ATOM 2941 N N . SER B 1 13 ? 5.121 -37.188 49.25 1 15.67 13 SER B N 1
ATOM 2942 C CA . SER B 1 13 ? 6.094 -36.594 50.156 1 15.67 13 SER B CA 1
ATOM 2943 C C . SER B 1 13 ? 7.254 -35.938 49.406 1 15.67 13 SER B C 1
ATOM 2945 O O . SER B 1 13 ? 7.547 -34.781 49.562 1 15.67 13 SER B O 1
ATOM 2947 N N . ASN B 1 14 ? 8.422 -36.625 49.375 1 15.59 14 ASN B N 1
ATOM 2948 C CA . ASN B 1 14 ? 9.633 -36.344 50.156 1 15.59 14 ASN B CA 1
ATOM 2949 C C . ASN B 1 14 ? 10.648 -35.594 49.312 1 15.59 14 ASN B C 1
ATOM 2951 O O . ASN B 1 14 ? 11.172 -34.562 49.75 1 15.59 14 ASN B O 1
ATOM 2955 N N . VAL B 1 15 ? 11.555 -36.281 48.469 1 15.67 15 VAL B N 1
ATOM 2956 C CA . VAL B 1 15 ? 12.953 -36.5 48.812 1 15.67 15 VAL B CA 1
ATOM 2957 C C . VAL B 1 15 ? 13.836 -35.469 48.125 1 15.67 15 VAL B C 1
ATOM 2959 O O . VAL B 1 15 ? 14.938 -35.188 48.594 1 15.67 15 VAL B O 1
ATOM 2962 N N . LEU B 1 16 ? 13.648 -35.125 46.812 1 16.23 16 LEU B N 1
ATOM 2963 C CA . LEU B 1 16 ? 14.891 -35.25 46.062 1 16.23 16 LEU B CA 1
ATOM 2964 C C . LEU B 1 16 ? 15.883 -34.156 46.438 1 16.23 16 LEU B C 1
ATOM 2966 O O . LEU B 1 16 ? 15.531 -32.969 46.469 1 16.23 16 LEU B O 1
ATOM 2970 N N . ARG B 1 17 ? 17.141 -34.562 46.844 1 15.33 17 ARG B N 1
ATOM 2971 C CA . ARG B 1 17 ? 18.375 -34.125 47.5 1 15.33 17 ARG B CA 1
ATOM 2972 C C . ARG B 1 17 ? 19.031 -33 46.719 1 15.33 17 ARG B C 1
ATOM 2974 O O . ARG B 1 17 ? 18.781 -32.812 45.531 1 15.33 17 ARG B O 1
ATOM 2981 N N . LYS B 1 18 ? 20.281 -32.594 47.25 1 17.2 18 LYS B N 1
ATOM 2982 C CA . LYS B 1 18 ? 21.109 -31.453 47.656 1 17.2 18 LYS B CA 1
ATOM 2983 C C . LYS B 1 18 ? 22.031 -31 46.531 1 17.2 18 LYS B C 1
ATOM 2985 O O . LYS B 1 18 ? 22.281 -29.812 46.375 1 17.2 18 LYS B O 1
ATOM 2990 N N . THR B 1 19 ? 22.797 -32 45.844 1 15.84 19 THR B N 1
ATOM 2991 C CA . THR B 1 19 ? 24.234 -31.797 46 1 15.84 19 THR B CA 1
ATOM 2992 C C . THR B 1 19 ? 24.734 -30.672 45.094 1 15.84 19 THR B C 1
ATOM 2994 O O . THR B 1 19 ? 24.062 -30.281 44.156 1 15.84 19 THR B O 1
ATOM 2997 N N . ASN B 1 20 ? 26.188 -30.625 44.938 1 16.86 20 ASN B N 1
ATOM 2998 C CA . ASN B 1 20 ? 27.406 -29.875 45.188 1 16.86 20 ASN B CA 1
ATOM 2999 C C . ASN B 1 20 ? 27.875 -29.125 43.969 1 16.86 20 ASN B C 1
ATOM 3001 O O . ASN B 1 20 ? 28.266 -27.953 44.062 1 16.86 20 ASN B O 1
ATOM 3005 N N . GLY B 1 21 ? 28.172 -29.922 42.844 1 16.61 21 GLY B N 1
ATOM 3006 C CA . GLY B 1 21 ? 29.562 -29.875 42.438 1 16.61 21 GLY B CA 1
ATOM 3007 C C . GLY B 1 21 ? 29.938 -28.594 41.688 1 16.61 21 GLY B C 1
ATOM 3008 O O . GLY B 1 21 ? 30.938 -27.969 42 1 16.61 21 GLY B O 1
ATOM 3009 N N . ILE B 1 22 ? 29.547 -28.531 40.375 1 17.98 22 ILE B N 1
ATOM 3010 C CA . ILE B 1 22 ? 30.578 -28.422 39.344 1 17.98 22 ILE B CA 1
ATOM 3011 C C . ILE B 1 22 ? 31.094 -26.984 39.25 1 17.98 22 ILE B C 1
ATOM 3013 O O . ILE B 1 22 ? 30.312 -26.047 39.438 1 17.98 22 ILE B O 1
ATOM 3017 N N . SER B 1 23 ? 32.406 -26.875 38.875 1 18.3 23 SER B N 1
ATOM 3018 C CA . SER B 1 23 ? 33.656 -26.141 38.781 1 18.3 23 SER B CA 1
ATOM 3019 C C . SER B 1 23 ? 33.531 -24.953 37.844 1 18.3 23 SER B C 1
ATOM 3021 O O . SER B 1 23 ? 33.062 -25.094 36.719 1 18.3 23 SER B O 1
ATOM 3023 N N . GLU B 1 24 ? 33.438 -23.75 38.312 1 19.67 24 GLU B N 1
ATOM 3024 C CA . GLU B 1 24 ? 33.125 -22.438 37.75 1 19.67 24 GLU B CA 1
ATOM 3025 C C . GLU B 1 24 ? 34.25 -21.969 36.844 1 19.67 24 GLU B C 1
ATOM 3027 O O . GLU B 1 24 ? 35.219 -21.359 37.281 1 19.67 24 GLU B O 1
ATOM 3032 N N . HIS B 1 25 ? 34.781 -23.078 36.031 1 19.06 25 HIS B N 1
ATOM 3033 C CA . HIS B 1 25 ? 36 -22.625 35.406 1 19.06 25 HIS B CA 1
ATOM 3034 C C . HIS B 1 25 ? 35.812 -21.266 34.719 1 19.06 25 HIS B C 1
ATOM 3036 O O . HIS B 1 25 ? 34.719 -20.969 34.25 1 19.06 25 HIS B O 1
ATOM 3042 N N . ASP B 1 26 ? 36.75 -20.359 34.969 1 20.12 26 ASP B N 1
ATOM 3043 C CA . ASP B 1 26 ? 37.062 -18.953 34.781 1 20.12 26 ASP B CA 1
ATOM 3044 C C . ASP B 1 26 ? 37.219 -18.609 33.312 1 20.12 26 ASP B C 1
ATOM 3046 O O . ASP B 1 26 ? 38.344 -18.516 32.812 1 20.12 26 ASP B O 1
ATOM 3050 N N . VAL B 1 27 ? 36.438 -19.359 32.375 1 19.3 27 VAL B N 1
ATOM 3051 C CA . VAL B 1 27 ? 36.969 -19.234 31.016 1 19.3 27 VAL B CA 1
ATOM 3052 C C . VAL B 1 27 ? 37.156 -17.75 30.672 1 19.3 27 VAL B C 1
ATOM 3054 O O . VAL B 1 27 ? 36.25 -16.938 30.875 1 19.3 27 VAL B O 1
ATOM 3057 N N . ASP B 1 28 ? 38.406 -17.406 30.594 1 19.89 28 ASP B N 1
ATOM 3058 C CA . ASP B 1 28 ? 39.125 -16.172 30.234 1 19.89 28 ASP B CA 1
ATOM 3059 C C . ASP B 1 28 ? 38.625 -15.648 28.891 1 19.89 28 ASP B C 1
ATOM 3061 O O . ASP B 1 28 ? 38.812 -16.297 27.859 1 19.89 28 ASP B O 1
ATOM 3065 N N . LEU B 1 29 ? 37.375 -15.25 28.828 1 19.28 29 LEU B N 1
ATOM 3066 C CA . LEU B 1 29 ? 36.781 -14.805 27.578 1 19.28 29 LEU B CA 1
ATOM 3067 C C . LEU B 1 29 ? 37.625 -13.734 26.906 1 19.28 29 LEU B C 1
ATOM 3069 O O . LEU B 1 29 ? 37.812 -12.641 27.453 1 19.28 29 LEU B O 1
ATOM 3073 N N . GLU B 1 30 ? 38.75 -14.219 26.344 1 19.45 30 GLU B N 1
ATOM 3074 C CA . GLU B 1 30 ? 39.625 -13.367 25.562 1 19.45 30 GLU B CA 1
ATOM 3075 C C . GLU B 1 30 ? 38.844 -12.492 24.594 1 19.45 30 GLU B C 1
ATOM 3077 O O . GLU B 1 30 ? 37.875 -12.938 24 1 19.45 30 GLU B O 1
ATOM 3082 N N . SER B 1 31 ? 38.969 -11.172 24.734 1 20.52 31 SER B N 1
ATOM 3083 C CA . SER B 1 31 ? 38.438 -9.922 24.188 1 20.52 31 SER B CA 1
ATOM 3084 C C . SER B 1 31 ? 38.688 -9.812 22.688 1 20.52 31 SER B C 1
ATOM 3086 O O . SER B 1 31 ? 38.594 -8.727 22.109 1 20.52 31 SER B O 1
ATOM 3088 N N . ASN B 1 32 ? 38.594 -10.969 21.938 1 19.83 32 ASN B N 1
ATOM 3089 C CA . ASN B 1 32 ? 39.125 -10.789 20.578 1 19.83 32 ASN B CA 1
ATOM 3090 C C . ASN B 1 32 ? 38.5 -9.594 19.875 1 19.83 32 ASN B C 1
ATOM 3092 O O . ASN B 1 32 ? 37.25 -9.445 19.906 1 19.83 32 ASN B O 1
ATOM 3096 N N . SER B 1 33 ? 39.25 -8.547 19.609 1 20.72 33 SER B N 1
ATOM 3097 C CA . SER B 1 33 ? 39.156 -7.246 18.969 1 20.72 33 SER B CA 1
ATOM 3098 C C . SER B 1 33 ? 38.719 -7.375 17.516 1 20.72 33 SER B C 1
ATOM 3100 O O . SER B 1 33 ? 39 -6.496 16.688 1 20.72 33 SER B O 1
ATOM 3102 N N . THR B 1 34 ? 37.875 -8.336 17.172 1 20.2 34 THR B N 1
ATOM 3103 C CA . THR B 1 34 ? 37.781 -8.477 15.734 1 20.2 34 THR B CA 1
ATOM 3104 C C . THR B 1 34 ? 37.406 -7.145 15.086 1 20.2 34 THR B C 1
ATOM 3106 O O . THR B 1 34 ? 36.438 -6.496 15.5 1 20.2 34 THR B O 1
ATOM 3109 N N . ILE B 1 35 ? 38.281 -6.57 14.32 1 20.5 35 ILE B N 1
ATOM 3110 C CA . ILE B 1 35 ? 38.375 -5.43 13.414 1 20.5 35 ILE B CA 1
ATOM 3111 C C . ILE B 1 35 ? 37.25 -5.516 12.375 1 20.5 35 ILE B C 1
ATOM 3113 O O . ILE B 1 35 ? 37.219 -6.457 11.586 1 20.5 35 ILE B O 1
ATOM 3117 N N . TRP B 1 36 ? 36.062 -5.254 12.797 1 20.58 36 TRP B N 1
ATOM 3118 C CA . TRP B 1 36 ? 34.875 -5.227 11.93 1 20.58 36 TRP B CA 1
ATOM 3119 C C . TRP B 1 36 ? 35.125 -4.352 10.703 1 20.58 36 TRP B C 1
ATOM 3121 O O . TRP B 1 36 ? 35.375 -3.152 10.836 1 20.58 36 TRP B O 1
ATOM 3131 N N . THR B 1 37 ? 35.844 -4.91 9.734 1 20.16 37 THR B N 1
ATOM 3132 C CA . THR B 1 37 ? 36.031 -4.27 8.43 1 20.16 37 THR B CA 1
ATOM 3133 C C . THR B 1 37 ? 34.688 -3.891 7.82 1 20.16 37 THR B C 1
ATOM 3135 O O . THR B 1 37 ? 33.781 -4.711 7.77 1 20.16 37 THR B O 1
ATOM 3138 N N . GLU B 1 38 ? 34.312 -2.656 7.793 1 20.7 38 GLU B N 1
ATOM 3139 C CA . GLU B 1 38 ? 33.188 -1.809 7.434 1 20.7 38 GLU B CA 1
ATOM 3140 C C . GLU B 1 38 ? 32.781 -2.008 5.973 1 20.7 38 GLU B C 1
ATOM 3142 O O . GLU B 1 38 ? 33.25 -1.267 5.094 1 20.7 38 GLU B O 1
ATOM 3147 N N . ASN B 1 39 ? 32.875 -3.156 5.297 1 22.8 39 ASN B N 1
ATOM 3148 C CA . ASN B 1 39 ? 32.625 -3.168 3.854 1 22.8 39 ASN B CA 1
ATOM 3149 C C . ASN B 1 39 ? 31.172 -2.855 3.516 1 22.8 39 ASN B C 1
ATOM 3151 O O . ASN B 1 39 ? 30.297 -3.684 3.738 1 22.8 39 ASN B O 1
ATOM 3155 N N . GLY B 1 40 ? 30.656 -1.624 3.777 1 23.25 40 GLY B N 1
ATOM 3156 C CA . GLY B 1 40 ? 29.328 -1.106 3.479 1 23.25 40 GLY B CA 1
ATOM 3157 C C . GLY B 1 40 ? 28.938 -1.301 2.027 1 23.25 40 GLY B C 1
ATOM 3158 O O . GLY B 1 40 ? 29.594 -0.796 1.121 1 23.25 40 GLY B O 1
ATOM 3159 N N . THR B 1 41 ? 28.344 -2.379 1.57 1 24.03 41 THR B N 1
ATOM 3160 C CA . THR B 1 41 ? 27.891 -2.637 0.21 1 24.03 41 THR B CA 1
ATOM 3161 C C . THR B 1 41 ? 26.844 -1.615 -0.209 1 24.03 41 THR B C 1
ATOM 3163 O O . THR B 1 41 ? 25.812 -1.469 0.454 1 24.03 41 THR B O 1
ATOM 3166 N N . GLN B 1 42 ? 27.078 -0.496 -0.819 1 24.05 42 GLN B N 1
ATOM 3167 C CA . GLN B 1 42 ? 26.359 0.523 -1.573 1 24.05 42 GLN B CA 1
ATOM 3168 C C . GLN B 1 42 ? 25.344 -0.11 -2.52 1 24.05 42 GLN B C 1
ATOM 3170 O O . GLN B 1 42 ? 25.719 -0.855 -3.428 1 24.05 42 GLN B O 1
ATOM 3175 N N . THR B 1 43 ? 24.156 -0.312 -2.094 1 25.25 43 THR B N 1
ATOM 3176 C CA . THR B 1 43 ? 23.156 -0.823 -3.023 1 25.25 43 THR B CA 1
ATOM 3177 C C . THR B 1 43 ? 22.938 0.152 -4.176 1 25.25 43 THR B C 1
ATOM 3179 O O . THR B 1 43 ? 22.578 1.309 -3.961 1 25.25 43 THR B O 1
ATOM 3182 N N . LYS B 1 44 ? 23.625 0.102 -5.203 1 27.55 44 LYS B N 1
ATOM 3183 C CA . LYS B 1 44 ? 23.562 0.755 -6.508 1 27.55 44 LYS B CA 1
ATOM 3184 C C . LYS B 1 44 ? 22.156 0.696 -7.09 1 27.55 44 LYS B C 1
ATOM 3186 O O . LYS B 1 44 ? 21.656 -0.387 -7.395 1 27.55 44 LYS B O 1
ATOM 3191 N N . PHE B 1 45 ? 21.359 1.585 -6.703 1 26.11 45 PHE B N 1
ATOM 3192 C CA . PHE B 1 45 ? 20.141 1.655 -7.512 1 26.11 45 PHE B CA 1
ATOM 3193 C C . PHE B 1 45 ? 20.484 1.929 -8.969 1 26.11 45 PHE B C 1
ATOM 3195 O O . PHE B 1 45 ? 21.297 2.797 -9.273 1 26.11 45 PHE B O 1
ATOM 3202 N N . GLY B 1 46 ? 20.266 1.09 -9.828 1 25.75 46 GLY B N 1
ATOM 3203 C CA . GLY B 1 46 ? 20.672 0.965 -11.219 1 25.75 46 GLY B CA 1
ATOM 3204 C C . GLY B 1 46 ? 20.422 2.221 -12.031 1 25.75 46 GLY B C 1
ATOM 3205 O O . GLY B 1 46 ? 19.562 3.023 -11.688 1 25.75 46 GLY B O 1
ATOM 3206 N N . LYS B 1 47 ? 21.391 2.824 -12.727 1 30.06 47 LYS B N 1
ATOM 3207 C CA . LYS B 1 47 ? 21.469 3.783 -13.82 1 30.06 47 LYS B CA 1
ATOM 3208 C C . LYS B 1 47 ? 20.25 3.664 -14.734 1 30.06 47 LYS B C 1
ATOM 3210 O O . LYS B 1 47 ? 19.781 2.559 -15.023 1 30.06 47 LYS B O 1
ATOM 3215 N N . LYS B 1 48 ? 19.609 4.754 -15.039 1 30.41 48 LYS B N 1
ATOM 3216 C CA . LYS B 1 48 ? 18.578 4.926 -16.062 1 30.41 48 LYS B CA 1
ATOM 3217 C C . LYS B 1 48 ? 19.047 4.355 -17.406 1 30.41 48 LYS B C 1
ATOM 3219 O O . LYS B 1 48 ? 19.734 5.027 -18.172 1 30.41 48 LYS B O 1
ATOM 3224 N N . THR B 1 49 ? 19.453 3.203 -17.453 1 27.11 49 THR B N 1
ATOM 3225 C CA . THR B 1 49 ? 19.703 2.789 -18.828 1 27.11 49 THR B CA 1
ATOM 3226 C C . THR B 1 49 ? 18.453 2.979 -19.688 1 27.11 49 THR B C 1
ATOM 3228 O O . THR B 1 49 ? 17.344 2.641 -19.266 1 27.11 49 THR B O 1
ATOM 3231 N N . LYS B 1 50 ? 18.422 4.086 -20.438 1 30 50 LYS B N 1
ATOM 3232 C CA . LYS B 1 50 ? 17.422 4.125 -21.5 1 30 50 LYS B CA 1
ATOM 3233 C C . LYS B 1 50 ? 17.047 2.719 -21.953 1 30 50 LYS B C 1
ATOM 3235 O O . LYS B 1 50 ? 17.922 1.928 -22.312 1 30 50 LYS B O 1
ATOM 3240 N N . PRO B 1 51 ? 15.922 2.295 -21.406 1 31.75 51 PRO B N 1
ATOM 3241 C CA . PRO B 1 51 ? 15.609 0.905 -21.75 1 31.75 51 PRO B CA 1
ATOM 3242 C C . PRO B 1 51 ? 15.68 0.643 -23.25 1 31.75 51 PRO B C 1
ATOM 3244 O O . PRO B 1 51 ? 14.711 0.913 -23.984 1 31.75 51 PRO B O 1
ATOM 3247 N N . GLY B 1 52 ? 16.484 1.48 -23.938 1 32.03 52 GLY B N 1
ATOM 3248 C CA . GLY B 1 52 ? 16.5 0.745 -25.203 1 32.03 52 GLY B CA 1
ATOM 3249 C C . GLY B 1 52 ? 16.656 -0.751 -25.016 1 32.03 52 GLY B C 1
ATOM 3250 O O . GLY B 1 52 ? 17.5 -1.198 -24.234 1 32.03 52 GLY B O 1
ATOM 3251 N N . THR B 1 53 ? 15.508 -1.351 -25 1 33.88 53 THR B N 1
ATOM 3252 C CA . THR B 1 53 ? 15.477 -2.807 -24.906 1 33.88 53 THR B CA 1
ATOM 3253 C C . THR B 1 53 ? 16.641 -3.426 -25.656 1 33.88 53 THR B C 1
ATOM 3255 O O . THR B 1 53 ? 16.594 -3.555 -26.891 1 33.88 53 THR B O 1
ATOM 3258 N N . VAL B 1 54 ? 17.75 -2.799 -25.562 1 32.97 54 VAL B N 1
ATOM 3259 C CA . VAL B 1 54 ? 18.781 -3.643 -26.141 1 32.97 54 VAL B CA 1
ATOM 3260 C C . VAL B 1 54 ? 18.781 -5.008 -25.453 1 32.97 54 VAL B C 1
ATOM 3262 O O . VAL B 1 54 ? 19.016 -5.102 -24.25 1 32.97 54 VAL B O 1
ATOM 3265 N N . ILE B 1 55 ? 17.984 -5.855 -25.875 1 40.53 55 ILE B N 1
ATOM 3266 C CA . ILE B 1 55 ? 18.188 -7.238 -25.453 1 40.53 55 ILE B CA 1
ATOM 3267 C C . ILE B 1 55 ? 19.672 -7.57 -25.469 1 40.53 55 ILE B C 1
ATOM 3269 O O . ILE B 1 55 ? 20.344 -7.379 -26.484 1 40.53 55 ILE B O 1
ATOM 3273 N N . PRO B 1 56 ? 20.297 -7.5 -24.312 1 40.84 56 PRO B N 1
ATOM 3274 C CA . PRO B 1 56 ? 21.719 -7.859 -24.438 1 40.84 56 PRO B CA 1
ATOM 3275 C C . PRO B 1 56 ? 21.969 -8.906 -25.516 1 40.84 56 PRO B C 1
ATOM 3277 O O . PRO B 1 56 ? 21.109 -9.742 -25.781 1 40.84 56 PRO B O 1
ATOM 3280 N N . ARG B 1 57 ? 22.969 -8.867 -26.297 1 39.62 57 ARG B N 1
ATOM 3281 C CA . ARG B 1 57 ? 23.578 -9.789 -27.25 1 39.62 57 ARG B CA 1
ATOM 3282 C C . ARG B 1 57 ? 23.75 -11.172 -26.641 1 39.62 57 ARG B C 1
ATOM 3284 O O . ARG B 1 57 ? 24.344 -11.32 -25.562 1 39.62 57 ARG B O 1
ATOM 3291 N N . GLY B 1 58 ? 22.609 -12.133 -26.812 1 50.59 58 GLY B N 1
ATOM 3292 C CA . GLY B 1 58 ? 22.688 -13.547 -26.484 1 50.59 58 GLY B CA 1
ATOM 3293 C C . GLY B 1 58 ? 21.406 -14.086 -25.875 1 50.59 58 GLY B C 1
ATOM 3294 O O . GLY B 1 58 ? 21.266 -15.289 -25.688 1 50.59 58 GLY B O 1
ATOM 3295 N N . LEU B 1 59 ? 20.562 -13.156 -25.406 1 56.31 59 LEU B N 1
ATOM 3296 C CA . LEU B 1 59 ? 19.359 -13.727 -24.828 1 56.31 59 LEU B CA 1
ATOM 3297 C C . LEU B 1 59 ? 18.359 -14.094 -25.922 1 56.31 59 LEU B C 1
ATOM 3299 O O . LEU B 1 59 ? 18.141 -13.32 -26.859 1 56.31 59 LEU B O 1
ATOM 3303 N N . LYS B 1 60 ? 17.906 -15.336 -25.844 1 59.25 60 LYS B N 1
ATOM 3304 C CA . LYS B 1 60 ? 16.906 -15.82 -26.781 1 59.25 60 LYS B CA 1
ATOM 3305 C C . LYS B 1 60 ? 15.547 -15.156 -26.547 1 59.25 60 LYS B C 1
ATOM 3307 O O . LYS B 1 60 ? 15.156 -14.938 -25.391 1 59.25 60 LYS B O 1
ATOM 3312 N N . GLN B 1 61 ? 14.969 -14.688 -27.609 1 57.88 61 GLN B N 1
ATOM 3313 C CA . GLN B 1 61 ? 13.625 -14.125 -27.531 1 57.88 61 GLN B CA 1
ATOM 3314 C C . GLN B 1 61 ? 12.578 -15.227 -27.391 1 57.88 61 GLN B C 1
ATOM 3316 O O . GLN B 1 61 ? 12.633 -16.25 -28.078 1 57.88 61 GLN B O 1
ATOM 3321 N N . ILE B 1 62 ? 11.664 -15.156 -26.391 1 60.62 62 ILE B N 1
ATOM 3322 C CA . ILE B 1 62 ? 10.641 -16.156 -26.078 1 60.62 62 ILE B CA 1
ATOM 3323 C C . ILE B 1 62 ? 9.273 -15.625 -26.5 1 60.62 62 ILE B C 1
ATOM 3325 O O . ILE B 1 62 ? 8.969 -14.445 -26.328 1 60.62 62 ILE B O 1
ATOM 3329 N N . VAL B 1 63 ? 8.523 -16.406 -27.203 1 61.03 63 VAL B N 1
ATOM 3330 C CA . VAL B 1 63 ? 7.148 -16.078 -27.562 1 61.03 63 VAL B CA 1
ATOM 3331 C C . VAL B 1 63 ? 6.184 -16.906 -26.719 1 61.03 63 VAL B C 1
ATOM 3333 O O . VAL B 1 63 ? 6.414 -18.094 -26.484 1 61.03 63 VAL B O 1
ATOM 3336 N N . PRO B 1 64 ? 5.188 -16.234 -26.25 1 65.75 64 PRO B N 1
ATOM 3337 C CA . PRO B 1 64 ? 4.195 -16.969 -25.469 1 65.75 64 PRO B CA 1
ATOM 3338 C C . PRO B 1 64 ? 3.525 -18.094 -26.266 1 65.75 64 PRO B C 1
ATOM 3340 O O . PRO B 1 64 ? 3.301 -17.938 -27.469 1 65.75 64 PRO B O 1
ATOM 3343 N N . THR B 1 65 ? 3.404 -19.234 -25.578 1 62 65 THR B N 1
ATOM 3344 C CA . THR B 1 65 ? 2.844 -20.406 -26.25 1 62 65 THR B CA 1
ATOM 3345 C C . THR B 1 65 ? 1.362 -20.562 -25.922 1 62 65 THR B C 1
ATOM 3347 O O . THR B 1 65 ? 0.906 -20.125 -24.875 1 62 65 THR B O 1
ATOM 3350 N N . ASN B 1 66 ? 0.684 -21.156 -26.875 1 62.12 66 ASN B N 1
ATOM 3351 C CA . ASN B 1 66 ? -0.711 -21.531 -26.688 1 62.12 66 ASN B CA 1
ATOM 3352 C C . ASN B 1 66 ? -0.833 -22.953 -26.141 1 62.12 66 ASN B C 1
ATOM 3354 O O . ASN B 1 66 ? -1.94 -23.453 -25.938 1 62.12 66 ASN B O 1
ATOM 3358 N N . LYS B 1 67 ? 0.317 -23.531 -25.875 1 72.69 67 LYS B N 1
ATOM 3359 C CA . LYS B 1 67 ? 0.308 -24.891 -25.375 1 72.69 67 LYS B CA 1
ATOM 3360 C C . LYS B 1 67 ? 1.225 -25.031 -24.156 1 72.69 67 LYS B C 1
ATOM 3362 O O . LYS B 1 67 ? 2.25 -25.719 -24.219 1 72.69 67 LYS B O 1
ATOM 3367 N N . PRO B 1 68 ? 0.822 -24.547 -23.109 1 79.81 68 PRO B N 1
ATOM 3368 C CA . PRO B 1 68 ? 1.691 -24.531 -21.922 1 79.81 68 PRO B CA 1
ATOM 3369 C C . PRO B 1 68 ? 2.006 -25.938 -21.422 1 79.81 68 PRO B C 1
ATOM 3371 O O . PRO B 1 68 ? 3.096 -26.188 -20.891 1 79.81 68 PRO B O 1
ATOM 3374 N N . LYS B 1 69 ? 1.146 -26.891 -21.641 1 76.44 69 LYS B N 1
ATOM 3375 C CA . LYS B 1 69 ? 1.348 -28.25 -21.172 1 76.44 69 LYS B CA 1
ATOM 3376 C C . LYS B 1 69 ? 2.529 -28.922 -21.875 1 76.44 69 LYS B C 1
ATOM 3378 O O . LYS B 1 69 ? 3.355 -29.562 -21.219 1 76.44 69 LYS B O 1
ATOM 3383 N N . LYS B 1 70 ? 2.619 -28.656 -23.047 1 81.31 70 LYS B N 1
ATOM 3384 C CA . LYS B 1 70 ? 3.672 -29.297 -23.844 1 81.31 70 LYS B CA 1
ATOM 3385 C C . LYS B 1 70 ? 5.012 -28.594 -23.625 1 81.31 70 LYS B C 1
ATOM 3387 O O . LYS B 1 70 ? 6.07 -29.219 -23.75 1 81.31 70 LYS B O 1
ATOM 3392 N N . ARG B 1 71 ? 4.945 -27.422 -23.297 1 82.12 71 ARG B N 1
ATOM 3393 C CA . ARG B 1 71 ? 6.148 -26.594 -23.219 1 82.12 71 ARG B CA 1
ATOM 3394 C C . ARG B 1 71 ? 7.059 -27.078 -22.094 1 82.12 71 ARG B C 1
ATOM 3396 O O . ARG B 1 71 ? 8.281 -27.078 -22.234 1 82.12 71 ARG B O 1
ATOM 3403 N N . LYS B 1 72 ? 6.535 -27.547 -21.016 1 85.38 72 LYS B N 1
ATOM 3404 C CA . LYS B 1 72 ? 7.332 -28.031 -19.891 1 85.38 72 LYS B CA 1
ATOM 3405 C C . LYS B 1 72 ? 8.148 -29.25 -20.281 1 85.38 72 LYS B C 1
ATOM 3407 O O . LYS B 1 72 ? 9.352 -29.312 -20.016 1 85.38 72 LYS B O 1
ATOM 3412 N N . ASP B 1 73 ? 7.461 -30.078 -20.938 1 87.5 73 ASP B N 1
ATOM 3413 C CA . ASP B 1 73 ? 8.133 -31.297 -21.375 1 87.5 73 ASP B CA 1
ATOM 3414 C C . ASP B 1 73 ? 9.242 -30.984 -22.375 1 87.5 73 ASP B C 1
ATOM 3416 O O . ASP B 1 73 ? 10.305 -31.609 -22.359 1 87.5 73 ASP B O 1
ATOM 3420 N N . GLU B 1 74 ? 8.961 -30.047 -23.141 1 87.62 74 GLU B N 1
ATOM 3421 C CA . GLU B 1 74 ? 9.945 -29.625 -24.141 1 87.62 74 GLU B CA 1
ATOM 3422 C C . GLU B 1 74 ? 11.18 -29.031 -23.469 1 87.62 74 GLU B C 1
ATOM 3424 O O . GLU B 1 74 ? 12.312 -29.281 -23.891 1 87.62 74 GLU B O 1
ATOM 3429 N N . LEU B 1 75 ? 10.945 -28.312 -22.453 1 88.94 75 LEU B N 1
ATOM 3430 C CA . LEU B 1 75 ? 12.062 -27.688 -21.75 1 88.94 75 LEU B CA 1
ATOM 3431 C C . LEU B 1 75 ? 12.922 -28.734 -21.062 1 88.94 75 LEU B C 1
ATOM 3433 O O . LEU B 1 75 ? 14.156 -28.641 -21.062 1 88.94 75 LEU B O 1
ATOM 3437 N N . GLU B 1 76 ? 12.305 -29.719 -20.484 1 91.31 76 GLU B N 1
ATOM 3438 C CA . GLU B 1 76 ? 13.094 -30.797 -19.875 1 91.31 76 GLU B CA 1
ATOM 3439 C C . GLU B 1 76 ? 13.898 -31.547 -20.922 1 91.31 76 GLU B C 1
ATOM 3441 O O . GLU B 1 76 ? 15.055 -31.891 -20.703 1 91.31 76 GLU B O 1
ATOM 3446 N N . ARG B 1 77 ? 13.281 -31.812 -22.031 1 91.56 77 ARG B N 1
ATOM 3447 C CA . ARG B 1 77 ? 13.953 -32.5 -23.109 1 91.56 77 ARG B CA 1
ATOM 3448 C C . ARG B 1 77 ? 15.141 -31.703 -23.625 1 91.56 77 ARG B C 1
ATOM 3450 O O . ARG B 1 77 ? 16.219 -32.25 -23.844 1 91.56 77 ARG B O 1
ATOM 3457 N N . ASP B 1 78 ? 14.969 -30.453 -23.781 1 92.75 78 ASP B N 1
ATOM 3458 C CA . ASP B 1 78 ? 15.961 -29.594 -24.422 1 92.75 78 ASP B CA 1
ATOM 3459 C C . ASP B 1 78 ? 17.062 -29.203 -23.422 1 92.75 78 ASP B C 1
ATOM 3461 O O . ASP B 1 78 ? 18.203 -28.953 -23.812 1 92.75 78 ASP B O 1
ATOM 3465 N N . TYR B 1 79 ? 16.703 -29.156 -22.125 1 95.06 79 TYR B N 1
ATOM 3466 C CA . TYR B 1 79 ? 17.641 -28.75 -21.078 1 95.06 79 TYR B CA 1
ATOM 3467 C C . TYR B 1 79 ? 17.609 -29.719 -19.906 1 95.06 79 TYR B C 1
ATOM 3469 O O . TYR B 1 79 ? 17.375 -29.297 -18.766 1 95.06 79 TYR B O 1
ATOM 3477 N N . PRO B 1 80 ? 17.922 -30.922 -20.062 1 95.19 80 PRO B N 1
ATOM 3478 C CA . PRO B 1 80 ? 17.766 -31.953 -19.047 1 95.19 80 PRO B CA 1
ATOM 3479 C C . PRO B 1 80 ? 18.703 -31.75 -17.859 1 95.19 80 PRO B C 1
ATOM 3481 O O . PRO B 1 80 ? 18.453 -32.281 -16.766 1 95.19 80 PRO B O 1
ATOM 3484 N N . ALA B 1 81 ? 19.734 -31 -18.016 1 95.81 81 ALA B N 1
ATOM 3485 C CA . ALA B 1 81 ? 20.703 -30.781 -16.922 1 95.81 81 ALA B CA 1
ATOM 3486 C C . ALA B 1 81 ? 20.125 -29.844 -15.867 1 95.81 81 ALA B C 1
ATOM 3488 O O . ALA B 1 81 ? 20.516 -29.922 -14.695 1 95.81 81 ALA B O 1
ATOM 3489 N N . ILE B 1 82 ? 19.172 -28.984 -16.266 1 97.5 82 ILE B N 1
ATOM 3490 C CA . ILE B 1 82 ? 18.719 -27.984 -15.312 1 97.5 82 ILE B CA 1
ATOM 3491 C C . ILE B 1 82 ? 17.203 -28.078 -15.172 1 97.5 82 ILE B C 1
ATOM 3493 O O . ILE B 1 82 ? 16.609 -27.484 -14.258 1 97.5 82 ILE B O 1
ATOM 3497 N N . CYS B 1 83 ? 16.531 -28.766 -16.062 1 97.81 83 CYS B N 1
ATOM 3498 C CA . CYS B 1 83 ? 15.078 -28.844 -16.047 1 97.81 83 CYS B CA 1
ATOM 3499 C C . CYS B 1 83 ? 14.602 -30.234 -15.68 1 97.81 83 CYS B C 1
ATOM 3501 O O . CYS B 1 83 ? 15.07 -31.219 -16.266 1 97.81 83 CYS B O 1
ATOM 3503 N N . THR B 1 84 ? 13.719 -30.312 -14.789 1 97.44 84 THR B N 1
ATOM 3504 C CA . THR B 1 84 ? 13.07 -31.562 -14.422 1 97.44 84 THR B CA 1
ATOM 3505 C C . THR B 1 84 ? 11.562 -31.359 -14.281 1 97.44 84 THR B C 1
ATOM 3507 O O . THR B 1 84 ? 11.109 -30.453 -13.594 1 97.44 84 THR B O 1
ATOM 3510 N N . VAL B 1 85 ? 10.781 -32.188 -14.953 1 97.25 85 VAL B N 1
ATOM 3511 C CA . VAL B 1 85 ? 9.328 -32.156 -14.844 1 97.25 85 VAL B CA 1
ATOM 3512 C C . VAL B 1 85 ? 8.859 -33.281 -13.922 1 97.25 85 VAL B C 1
ATOM 3514 O O . VAL B 1 85 ? 9.344 -34.406 -14.008 1 97.25 85 VAL B O 1
ATOM 3517 N N . SER B 1 86 ? 8.008 -33 -13.008 1 97.44 86 SER B N 1
ATOM 3518 C CA . SER B 1 86 ? 7.422 -34 -12.109 1 97.44 86 SER B CA 1
ATOM 3519 C C . SER B 1 86 ? 5.926 -33.75 -11.93 1 97.44 86 SER B C 1
ATOM 3521 O O . SER B 1 86 ? 5.434 -32.656 -12.141 1 97.44 86 SER B O 1
ATOM 3523 N N . VAL B 1 87 ? 5.211 -34.781 -11.656 1 98.12 87 VAL B N 1
ATOM 3524 C CA . VAL B 1 87 ? 3.803 -34.688 -11.273 1 98.12 87 VAL B CA 1
ATOM 3525 C C . VAL B 1 87 ? 3.68 -34.562 -9.758 1 98.12 87 VAL B C 1
ATOM 3527 O O . VAL B 1 87 ? 4.066 -35.469 -9.023 1 98.12 87 VAL B O 1
ATOM 3530 N N . ILE B 1 88 ? 3.133 -33.469 -9.312 1 98.56 88 ILE B N 1
ATOM 3531 C CA . ILE B 1 88 ? 3.111 -33.25 -7.871 1 98.56 88 ILE B CA 1
ATOM 3532 C C . ILE B 1 88 ? 1.743 -33.594 -7.305 1 98.56 88 ILE B C 1
ATOM 3534 O O . ILE B 1 88 ? 1.533 -33.562 -6.094 1 98.56 88 ILE B O 1
ATOM 3538 N N . GLY B 1 89 ? 0.812 -33.969 -8.078 1 98.5 89 GLY B N 1
ATOM 3539 C CA . GLY B 1 89 ? -0.539 -34.375 -7.734 1 98.5 89 GLY B CA 1
ATOM 3540 C C . GLY B 1 89 ? -1.438 -34.562 -8.945 1 98.5 89 GLY B C 1
ATOM 3541 O O . GLY B 1 89 ? -1.004 -34.344 -10.078 1 98.5 89 GLY B O 1
ATOM 3542 N N . GLN B 1 90 ? -2.609 -35 -8.641 1 98.44 90 GLN B N 1
ATOM 3543 C CA . GLN B 1 90 ? -3.633 -35.094 -9.68 1 98.44 90 GLN B CA 1
ATOM 3544 C C . GLN B 1 90 ? -4.902 -34.344 -9.281 1 98.44 90 GLN B C 1
ATOM 3546 O O . GLN B 1 90 ? -5.25 -34.281 -8.102 1 98.44 90 GLN B O 1
ATOM 3551 N N . SER B 1 91 ? -5.5 -33.781 -10.312 1 98.06 91 SER B N 1
ATOM 3552 C CA . SER B 1 91 ? -6.723 -33 -10.078 1 98.06 91 SER B CA 1
ATOM 3553 C C . SER B 1 91 ? -7.898 -33.938 -9.781 1 98.06 91 SER B C 1
ATOM 3555 O O . SER B 1 91 ? -7.75 -35.156 -9.781 1 98.06 91 SER B O 1
ATOM 3557 N N . VAL B 1 92 ? -9.062 -33.344 -9.508 1 97 92 VAL B N 1
ATOM 3558 C CA . VAL B 1 92 ? -10.297 -34.031 -9.18 1 97 92 VAL B CA 1
ATOM 3559 C C . VAL B 1 92 ? -10.656 -35 -10.32 1 97 92 VAL B C 1
ATOM 3561 O O . VAL B 1 92 ? -11.078 -36.125 -10.07 1 97 92 VAL B O 1
ATOM 3564 N N . GLU B 1 93 ? -10.391 -34.562 -11.492 1 96.69 93 GLU B N 1
ATOM 3565 C CA . GLU B 1 93 ? -10.766 -35.375 -12.648 1 96.69 93 GLU B CA 1
ATOM 3566 C C . GLU B 1 93 ? -9.594 -36.219 -13.156 1 96.69 93 GLU B C 1
ATOM 3568 O O . GLU B 1 93 ? -9.641 -36.75 -14.266 1 96.69 93 GLU B O 1
ATOM 3573 N N . GLY B 1 94 ? -8.5 -36.188 -12.406 1 97.62 94 GLY B N 1
ATOM 3574 C CA . GLY B 1 94 ? -7.414 -37.125 -12.664 1 97.62 94 GLY B CA 1
ATOM 3575 C C . GLY B 1 94 ? -6.348 -36.562 -13.586 1 97.62 94 GLY B C 1
ATOM 3576 O O . GLY B 1 94 ? -5.508 -37.312 -14.094 1 97.62 94 GLY B O 1
ATOM 3577 N N . ARG B 1 95 ? -6.344 -35.344 -13.922 1 97.19 95 ARG B N 1
ATOM 3578 C CA . ARG B 1 95 ? -5.289 -34.75 -14.727 1 97.19 95 ARG B CA 1
ATOM 3579 C C . ARG B 1 95 ? -4.039 -34.469 -13.891 1 97.19 95 ARG B C 1
ATOM 3581 O O . ARG B 1 95 ? -4.141 -34.094 -12.727 1 97.19 95 ARG B O 1
ATOM 3588 N N . ASP B 1 96 ? -2.922 -34.656 -14.445 1 97.75 96 ASP B N 1
ATOM 3589 C CA . ASP B 1 96 ? -1.654 -34.438 -13.766 1 97.75 96 ASP B CA 1
ATOM 3590 C C . ASP B 1 96 ? -1.436 -32.938 -13.492 1 97.75 96 ASP B C 1
ATOM 3592 O O . ASP B 1 96 ? -1.674 -32.094 -14.367 1 97.75 96 ASP B O 1
ATOM 3596 N N . ILE B 1 97 ? -1.058 -32.656 -12.281 1 98.31 97 ILE B N 1
ATOM 3597 C CA . ILE B 1 97 ? -0.501 -31.344 -11.977 1 98.31 97 ILE B CA 1
ATOM 3598 C C . ILE B 1 97 ? 1.02 -31.391 -12.109 1 98.31 97 ILE B C 1
ATOM 3600 O O . ILE B 1 97 ? 1.711 -31.922 -11.234 1 98.31 97 ILE B O 1
ATOM 3604 N N . LYS B 1 98 ? 1.5 -30.797 -13.18 1 97.38 98 LYS B N 1
ATOM 3605 C CA . LYS B 1 98 ? 2.918 -30.891 -13.516 1 97.38 98 LYS B CA 1
ATOM 3606 C C . LYS B 1 98 ? 3.684 -29.672 -13.023 1 97.38 98 LYS B C 1
ATOM 3608 O O . LYS B 1 98 ? 3.219 -28.531 -13.172 1 97.38 98 LYS B O 1
ATOM 3613 N N . MET B 1 99 ? 4.793 -29.938 -12.43 1 98.38 99 MET B N 1
ATOM 3614 C CA . MET B 1 99 ? 5.719 -28.906 -12 1 98.38 99 MET B CA 1
ATOM 3615 C C . MET B 1 99 ? 7.031 -28.984 -12.766 1 98.38 99 MET B C 1
ATOM 3617 O O . MET B 1 99 ? 7.551 -30.078 -13 1 98.38 99 MET B O 1
ATOM 3621 N N . LEU B 1 100 ? 7.504 -27.875 -13.266 1 98.12 100 LEU B N 1
ATOM 3622 C CA . LEU B 1 100 ? 8.844 -27.75 -13.828 1 98.12 100 LEU B CA 1
ATOM 3623 C C . LEU B 1 100 ? 9.812 -27.188 -12.797 1 98.12 100 LEU B C 1
ATOM 3625 O O . LEU B 1 100 ? 9.57 -26.109 -12.227 1 98.12 100 LEU B O 1
ATOM 3629 N N . LYS B 1 101 ? 10.828 -27.922 -12.516 1 98.25 101 LYS B N 1
ATOM 3630 C CA . LYS B 1 101 ? 11.922 -27.406 -11.695 1 98.25 101 LYS B CA 1
ATOM 3631 C C . LYS B 1 101 ? 13.102 -26.984 -12.562 1 98.25 101 LYS B C 1
ATOM 3633 O O . LYS B 1 101 ? 13.516 -27.719 -13.469 1 98.25 101 LYS B O 1
ATOM 3638 N N . ILE B 1 102 ? 13.602 -25.828 -12.43 1 98.56 102 ILE B N 1
ATOM 3639 C CA . ILE B 1 102 ? 14.82 -25.344 -13.055 1 98.56 102 ILE B CA 1
ATOM 3640 C C . ILE B 1 102 ? 15.875 -25.062 -11.984 1 98.56 102 ILE B C 1
ATOM 3642 O O . ILE B 1 102 ? 15.664 -24.219 -11.102 1 98.56 102 ILE B O 1
ATOM 3646 N N . SER B 1 103 ? 17 -25.734 -12.07 1 98.12 103 SER B N 1
ATOM 3647 C CA . SER B 1 103 ? 18 -25.625 -11.008 1 98.12 103 SER B CA 1
ATOM 3648 C C . SER B 1 103 ? 19.375 -26.062 -11.492 1 98.12 103 SER B C 1
ATOM 3650 O O . SER B 1 103 ? 19.484 -26.938 -12.359 1 98.12 103 SER B O 1
ATOM 3652 N N . ASN B 1 104 ? 20.391 -25.453 -10.961 1 97.06 104 ASN B N 1
ATOM 3653 C CA . ASN B 1 104 ? 21.75 -25.938 -11.18 1 97.06 104 ASN B CA 1
ATOM 3654 C C . ASN B 1 104 ? 22.172 -26.969 -10.141 1 97.06 104 ASN B C 1
ATOM 3656 O O . ASN B 1 104 ? 23.344 -27.312 -10.047 1 97.06 104 ASN B O 1
ATOM 3660 N N . SER B 1 105 ? 21.312 -27.312 -9.281 1 94.38 105 SER B N 1
ATOM 3661 C CA . SER B 1 105 ? 21.469 -28.359 -8.281 1 94.38 105 SER B CA 1
ATOM 3662 C C . SER B 1 105 ? 22.484 -27.953 -7.215 1 94.38 105 SER B C 1
ATOM 3664 O O . SER B 1 105 ? 23.141 -28.797 -6.605 1 94.38 105 SER B O 1
ATOM 3666 N N . ASP B 1 106 ? 22.656 -26.641 -7.086 1 96.12 106 ASP B N 1
ATOM 3667 C CA . ASP B 1 106 ? 23.469 -26.156 -5.977 1 96.12 106 ASP B CA 1
ATOM 3668 C C . ASP B 1 106 ? 22.734 -26.312 -4.648 1 96.12 106 ASP B C 1
ATOM 3670 O O . ASP B 1 106 ? 21.594 -25.859 -4.512 1 96.12 106 ASP B O 1
ATOM 3674 N N . ALA B 1 107 ? 23.312 -26.891 -3.701 1 94.06 107 ALA B N 1
ATOM 3675 C CA . ALA B 1 107 ? 22.688 -27.188 -2.412 1 94.06 107 ALA B CA 1
ATOM 3676 C C . ALA B 1 107 ? 22.406 -25.906 -1.635 1 94.06 107 ALA B C 1
ATOM 3678 O O . ALA B 1 107 ? 21.609 -25.906 -0.694 1 94.06 107 ALA B O 1
ATOM 3679 N N . ARG B 1 108 ? 23.078 -24.797 -1.957 1 94.62 108 ARG B N 1
ATOM 3680 C CA . ARG B 1 108 ? 22.922 -23.531 -1.25 1 94.62 108 ARG B CA 1
ATOM 3681 C C . ARG B 1 108 ? 21.734 -22.75 -1.786 1 94.62 108 ARG B C 1
ATOM 3683 O O . ARG B 1 108 ? 21.375 -21.688 -1.244 1 94.62 108 ARG B O 1
ATOM 3690 N N . ASN B 1 109 ? 21.078 -23.266 -2.764 1 97.69 109 ASN B N 1
ATOM 3691 C CA . ASN B 1 109 ? 19.969 -22.562 -3.391 1 97.69 109 ASN B CA 1
ATOM 3692 C C . ASN B 1 109 ? 18.766 -22.453 -2.449 1 97.69 109 ASN B C 1
ATOM 3694 O O . ASN B 1 109 ? 18.531 -23.344 -1.638 1 97.69 109 ASN B O 1
ATOM 3698 N N . SER B 1 110 ? 18.125 -21.328 -2.561 1 97 110 SER B N 1
ATOM 3699 C CA . SER B 1 110 ? 16.766 -21.234 -2.012 1 97 110 SER B CA 1
ATOM 3700 C C . SER B 1 110 ? 15.719 -21.516 -3.078 1 97 110 SER B C 1
ATOM 3702 O O . SER B 1 110 ? 15.992 -21.391 -4.273 1 97 110 SER B O 1
ATOM 3704 N N . ALA B 1 111 ? 14.609 -21.922 -2.617 1 98.69 111 ALA B N 1
ATOM 3705 C CA . ALA B 1 111 ? 13.539 -22.281 -3.547 1 98.69 111 ALA B CA 1
ATOM 3706 C C . ALA B 1 111 ? 12.609 -21.094 -3.805 1 98.69 111 ALA B C 1
ATOM 3708 O O . ALA B 1 111 ? 12.391 -20.266 -2.918 1 98.69 111 ALA B O 1
ATOM 3709 N N . ILE B 1 112 ? 12.102 -20.984 -5.043 1 98.94 112 ILE B N 1
ATOM 3710 C CA . ILE B 1 112 ? 11.117 -20 -5.461 1 98.94 112 ILE B CA 1
ATOM 3711 C C . ILE B 1 112 ? 9.922 -20.703 -6.094 1 98.94 112 ILE B C 1
ATOM 3713 O O . ILE B 1 112 ? 10.07 -21.484 -7.031 1 98.94 112 ILE B O 1
ATOM 3717 N N . TRP B 1 113 ? 8.75 -20.406 -5.582 1 98.94 113 TRP B N 1
ATOM 3718 C CA . TRP B 1 113 ? 7.52 -20.984 -6.113 1 98.94 113 TRP B CA 1
ATOM 3719 C C . TRP B 1 113 ? 6.84 -20.016 -7.078 1 98.94 113 TRP B C 1
ATOM 3721 O O . TRP B 1 113 ? 6.668 -18.844 -6.77 1 98.94 113 TRP B O 1
ATOM 3731 N N . LEU B 1 114 ? 6.477 -20.469 -8.242 1 98.88 114 LEU B N 1
ATOM 3732 C CA . LEU B 1 114 ? 5.621 -19.75 -9.188 1 98.88 114 LEU B CA 1
ATOM 3733 C C . LEU B 1 114 ? 4.426 -20.609 -9.594 1 98.88 114 LEU B C 1
ATOM 3735 O O . LEU B 1 114 ? 4.594 -21.75 -10.016 1 98.88 114 LEU B O 1
ATOM 3739 N N . ASP B 1 115 ? 3.238 -20.062 -9.453 1 98.81 115 ASP B N 1
ATOM 3740 C CA . ASP B 1 115 ? 2.102 -20.812 -9.984 1 98.81 115 ASP B CA 1
ATOM 3741 C C . ASP B 1 115 ? 1.127 -19.891 -10.711 1 98.81 115 ASP B C 1
ATOM 3743 O O . ASP B 1 115 ? 1.218 -18.672 -10.594 1 98.81 115 ASP B O 1
ATOM 3747 N N . ALA B 1 116 ? 0.287 -20.516 -11.516 1 98.38 116 ALA B N 1
ATOM 3748 C CA . ALA B 1 116 ? -0.739 -19.828 -12.281 1 98.38 116 ALA B CA 1
ATOM 3749 C C . ALA B 1 116 ? -1.99 -20.688 -12.438 1 98.38 116 ALA B C 1
ATOM 3751 O O . ALA B 1 116 ? -1.993 -21.859 -12.055 1 98.38 116 ALA B O 1
ATOM 3752 N N . SER B 1 117 ? -3.039 -20.047 -12.805 1 97.69 117 SER B N 1
ATOM 3753 C CA . SER B 1 117 ? -4.297 -20.688 -13.18 1 97.69 117 SER B CA 1
ATOM 3754 C C . SER B 1 117 ? -4.902 -21.453 -12.008 1 97.69 117 SER B C 1
ATOM 3756 O O . SER B 1 117 ? -5.496 -22.516 -12.188 1 97.69 117 SER B O 1
ATOM 3758 N N . ILE B 1 118 ? -4.57 -20.922 -10.836 1 98.75 118 ILE B N 1
ATOM 3759 C CA . ILE B 1 118 ? -5.367 -21.438 -9.727 1 98.75 118 ILE B CA 1
ATOM 3760 C C . ILE B 1 118 ? -6.844 -21.141 -9.969 1 98.75 118 ILE B C 1
ATOM 3762 O O . ILE B 1 118 ? -7.715 -21.953 -9.672 1 98.75 118 ILE B O 1
ATOM 3766 N N . HIS B 1 119 ? -7.094 -19.906 -10.469 1 98.56 119 HIS B N 1
ATOM 3767 C CA . HIS B 1 119 ? -8.344 -19.578 -11.133 1 98.56 119 HIS B CA 1
ATOM 3768 C C . HIS B 1 119 ? -8.25 -19.797 -12.641 1 98.56 119 HIS B C 1
ATOM 3770 O O . HIS B 1 119 ? -7.535 -19.078 -13.336 1 98.56 119 HIS B O 1
ATOM 3776 N N . SER B 1 120 ? -9.031 -20.688 -13.141 1 97.06 120 SER B N 1
ATOM 3777 C CA . SER B 1 120 ? -8.812 -21.266 -14.461 1 97.06 120 SER B CA 1
ATOM 3778 C C . SER B 1 120 ? -9.078 -20.25 -15.562 1 97.06 120 SER B C 1
ATOM 3780 O O . SER B 1 120 ? -8.516 -20.344 -16.656 1 97.06 120 SER B O 1
ATOM 3782 N N . ARG B 1 121 ? -9.875 -19.234 -15.352 1 96.25 121 ARG B N 1
ATOM 3783 C CA . ARG B 1 121 ? -10.242 -18.266 -16.375 1 96.25 121 ARG B CA 1
ATOM 3784 C C . ARG B 1 121 ? -9.109 -17.281 -16.625 1 96.25 121 ARG B C 1
ATOM 3786 O O . ARG B 1 121 ? -9.133 -16.531 -17.594 1 96.25 12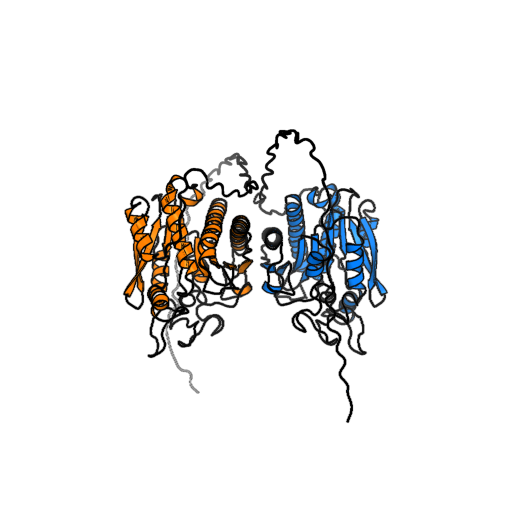1 ARG B O 1
ATOM 3793 N N . GLU B 1 122 ? -8.07 -17.25 -15.773 1 96.56 122 GLU B N 1
ATOM 3794 C CA . GLU B 1 122 ? -7.004 -16.25 -15.852 1 96.56 122 GLU B CA 1
ATOM 3795 C C . GLU B 1 122 ? -5.855 -16.75 -16.734 1 96.56 122 GLU B C 1
ATOM 3797 O O . GLU B 1 122 ? -4.727 -16.891 -16.266 1 96.56 122 GLU B O 1
ATOM 3802 N N . TRP B 1 123 ? -6.082 -16.781 -18.031 1 95.06 123 TRP B N 1
ATOM 3803 C CA . TRP B 1 123 ? -5.199 -17.391 -19.016 1 95.06 123 TRP B CA 1
ATOM 3804 C C . TRP B 1 123 ? -3.859 -16.672 -19.078 1 95.06 123 TRP B C 1
ATOM 3806 O O . TRP B 1 123 ? -2.818 -17.297 -19.297 1 95.06 123 TRP B O 1
ATOM 3816 N N . ILE B 1 124 ? -3.875 -15.375 -18.859 1 96.12 124 ILE B N 1
ATOM 3817 C CA . ILE B 1 124 ? -2.652 -14.586 -19 1 96.12 124 ILE B CA 1
ATOM 3818 C C . ILE B 1 124 ? -1.631 -15.039 -17.953 1 96.12 124 ILE B C 1
ATOM 3820 O O . ILE B 1 124 ? -0.425 -15.016 -18.203 1 96.12 124 ILE B O 1
ATOM 3824 N N . SER B 1 125 ? -2.135 -15.5 -16.812 1 97.5 125 SER B N 1
ATOM 3825 C CA . SER B 1 125 ? -1.21 -15.969 -15.789 1 97.5 125 SER B CA 1
ATOM 3826 C C . SER B 1 125 ? -0.413 -17.172 -16.266 1 97.5 125 SER B C 1
ATOM 3828 O O . SER B 1 125 ? 0.792 -17.266 -16.031 1 97.5 125 SER B O 1
ATOM 3830 N N . THR B 1 126 ? -1.05 -18.109 -16.953 1 96.38 126 THR B N 1
ATOM 3831 C CA . THR B 1 126 ? -0.384 -19.281 -17.516 1 96.38 126 THR B CA 1
ATOM 3832 C C . THR B 1 126 ? 0.663 -18.859 -18.547 1 96.38 126 THR B C 1
ATOM 3834 O O . THR B 1 126 ? 1.777 -19.391 -18.547 1 96.38 126 THR B O 1
ATOM 3837 N N . ALA B 1 127 ? 0.288 -17.938 -19.359 1 95.25 127 ALA B N 1
ATOM 3838 C CA . ALA B 1 127 ? 1.21 -17.453 -20.391 1 95.25 127 ALA B CA 1
ATOM 3839 C C . ALA B 1 127 ? 2.449 -16.828 -19.75 1 95.25 127 ALA B C 1
ATOM 3841 O O . ALA B 1 127 ? 3.574 -17.094 -20.172 1 95.25 127 ALA B O 1
ATOM 3842 N N . VAL B 1 128 ? 2.258 -16.047 -18.734 1 97.38 128 VAL B N 1
ATOM 3843 C CA . VAL B 1 128 ? 3.342 -15.328 -18.078 1 97.38 128 VAL B CA 1
ATOM 3844 C C . VAL B 1 128 ? 4.273 -16.312 -17.391 1 97.38 128 VAL B C 1
ATOM 3846 O O . VAL B 1 128 ? 5.496 -16.25 -17.562 1 97.38 128 VAL B O 1
ATOM 3849 N N . VAL B 1 129 ? 3.725 -17.219 -16.672 1 98 129 VAL B N 1
ATOM 3850 C CA . VAL B 1 129 ? 4.531 -18.172 -15.922 1 98 129 VAL B CA 1
ATOM 3851 C C . VAL B 1 129 ? 5.297 -19.078 -16.875 1 98 129 VAL B C 1
ATOM 3853 O O . VAL B 1 129 ? 6.465 -19.391 -16.641 1 98 129 VAL B O 1
ATOM 3856 N N . THR B 1 130 ? 4.637 -19.484 -17.953 1 96.38 130 THR B N 1
ATOM 3857 C CA . THR B 1 130 ? 5.301 -20.297 -18.969 1 96.38 130 THR B CA 1
ATOM 3858 C C . THR B 1 130 ? 6.43 -19.5 -19.625 1 96.38 130 THR B C 1
ATOM 3860 O O . THR B 1 130 ? 7.508 -20.047 -19.875 1 96.38 130 THR B O 1
ATOM 3863 N N . TYR B 1 131 ? 6.184 -18.25 -19.891 1 96.25 131 TYR B N 1
ATOM 3864 C CA . TYR B 1 131 ? 7.195 -17.391 -20.469 1 96.25 131 TYR B CA 1
ATOM 3865 C C . TYR B 1 131 ? 8.414 -17.266 -19.562 1 96.25 131 TYR B C 1
ATOM 3867 O O . TYR B 1 131 ? 9.555 -17.344 -20.031 1 96.25 131 TYR B O 1
ATOM 3875 N N . ILE B 1 132 ? 8.172 -17.062 -18.297 1 97.81 132 ILE B N 1
ATOM 3876 C CA . ILE B 1 132 ? 9.25 -16.938 -17.344 1 97.81 132 ILE B CA 1
ATOM 3877 C C . ILE B 1 132 ? 10.07 -18.234 -17.312 1 97.81 132 ILE B C 1
ATOM 3879 O O . ILE B 1 132 ? 11.305 -18.188 -17.328 1 97.81 132 ILE B O 1
ATOM 3883 N N . ALA B 1 133 ? 9.391 -19.344 -17.312 1 97.19 133 ALA B N 1
ATOM 3884 C CA . ALA B 1 133 ? 10.07 -20.641 -17.328 1 97.19 133 ALA B CA 1
ATOM 3885 C C . ALA B 1 133 ? 10.953 -20.781 -18.578 1 97.19 133 ALA B C 1
ATOM 3887 O O . ALA B 1 133 ? 12.117 -21.172 -18.469 1 97.19 133 ALA B O 1
ATOM 3888 N N . ASP B 1 134 ? 10.375 -20.438 -19.688 1 95.62 134 ASP B N 1
ATOM 3889 C CA . ASP B 1 134 ? 11.094 -20.516 -20.953 1 95.62 134 ASP B CA 1
ATOM 3890 C C . ASP B 1 134 ? 12.328 -19.609 -20.938 1 95.62 134 ASP B C 1
ATOM 3892 O O . ASP B 1 134 ? 13.414 -20.047 -21.328 1 95.62 134 ASP B O 1
ATOM 3896 N N . TYR B 1 135 ? 12.109 -18.453 -20.484 1 96.12 135 TYR B N 1
ATOM 3897 C CA . TYR B 1 135 ? 13.188 -17.469 -20.453 1 96.12 135 TYR B CA 1
ATOM 3898 C C . TYR B 1 135 ? 14.344 -17.938 -19.578 1 96.12 135 TYR B C 1
ATOM 3900 O O . TYR B 1 135 ? 15.508 -17.875 -19.984 1 96.12 135 TYR B O 1
ATOM 3908 N N . ILE B 1 136 ? 14.023 -18.438 -18.422 1 97.69 136 ILE B N 1
ATOM 3909 C CA . ILE B 1 136 ? 15.055 -18.859 -17.484 1 97.69 136 ILE B CA 1
ATOM 3910 C C . ILE B 1 136 ? 15.789 -20.078 -18.031 1 97.69 136 ILE B C 1
ATOM 3912 O O . ILE B 1 136 ? 17.016 -20.109 -18.031 1 97.69 136 ILE B O 1
ATOM 3916 N N . ALA B 1 137 ? 15.07 -21.047 -18.531 1 96.56 137 ALA B N 1
ATOM 3917 C CA . ALA B 1 137 ? 15.68 -22.281 -19.016 1 96.56 137 ALA B CA 1
ATOM 3918 C C . ALA B 1 137 ? 16.578 -22.016 -20.219 1 96.56 137 ALA B C 1
ATOM 3920 O O . ALA B 1 137 ? 17.719 -22.5 -20.25 1 96.56 137 ALA B O 1
ATOM 3921 N N . ARG B 1 138 ? 16.141 -21.219 -21.109 1 94.88 138 ARG B N 1
ATOM 3922 C CA . ARG B 1 138 ? 16.859 -21.016 -22.359 1 94.88 138 ARG B CA 1
ATOM 3923 C C . ARG B 1 138 ? 18.062 -20.109 -22.188 1 94.88 138 ARG B C 1
ATOM 3925 O O . ARG B 1 138 ? 19.047 -20.203 -22.922 1 94.88 138 ARG B O 1
ATOM 3932 N N . ASN B 1 139 ? 18.016 -19.25 -21.172 1 96 139 ASN B N 1
ATOM 3933 C CA . ASN B 1 139 ? 19.078 -18.281 -20.984 1 96 139 ASN B CA 1
ATOM 3934 C C . ASN B 1 139 ? 19.859 -18.547 -19.688 1 96 139 ASN B C 1
ATOM 3936 O O . ASN B 1 139 ? 20.609 -17.688 -19.219 1 96 139 ASN B O 1
ATOM 3940 N N . PHE B 1 140 ? 19.734 -19.688 -19.156 1 96.25 140 PHE B N 1
ATOM 3941 C CA . PHE B 1 140 ? 20.156 -19.984 -17.797 1 96.25 140 PHE B CA 1
ATOM 3942 C C . PHE B 1 140 ? 21.625 -19.609 -17.594 1 96.25 140 PHE B C 1
ATOM 3944 O O . PHE B 1 140 ? 21.953 -18.891 -16.641 1 96.25 140 PHE B O 1
ATOM 3951 N N . HIS B 1 141 ? 22.516 -19.906 -18.422 1 94.06 141 HIS B N 1
ATOM 3952 C CA . HIS B 1 141 ? 23.953 -19.75 -18.219 1 94.06 141 HIS B CA 1
ATOM 3953 C C . HIS B 1 141 ? 24.391 -18.297 -18.422 1 94.06 141 HIS B C 1
ATOM 3955 O O . HIS B 1 141 ? 25.5 -17.922 -18.031 1 94.06 141 HIS B O 1
ATOM 3961 N N . SER B 1 142 ? 23.453 -17.469 -18.938 1 96.31 142 SER B N 1
ATOM 3962 C CA . SER B 1 142 ? 23.781 -16.062 -19.172 1 96.31 142 SER B CA 1
ATOM 3963 C C . SER B 1 142 ? 23.109 -15.164 -18.141 1 96.31 142 SER B C 1
ATOM 3965 O O . SER B 1 142 ? 23.312 -13.945 -18.156 1 96.31 142 SER B O 1
ATOM 3967 N N . LEU B 1 143 ? 22.375 -15.742 -17.297 1 97.62 143 LEU B N 1
ATOM 3968 C CA . LEU B 1 143 ? 21.625 -14.961 -16.312 1 97.62 143 LEU B CA 1
ATOM 3969 C C . LEU B 1 143 ? 22.453 -14.75 -15.055 1 97.62 143 LEU B C 1
ATOM 3971 O O . LEU B 1 143 ? 23.375 -15.523 -14.773 1 97.62 143 LEU B O 1
ATOM 3975 N N . PRO B 1 144 ? 22.172 -13.672 -14.297 1 97.56 144 PRO B N 1
ATOM 3976 C CA . PRO B 1 144 ? 22.922 -13.414 -13.062 1 97.56 144 PRO B CA 1
ATOM 3977 C C . PRO B 1 144 ? 22.656 -14.469 -11.984 1 97.56 144 PRO B C 1
ATOM 3979 O O . PRO B 1 144 ? 21.672 -15.211 -12.07 1 97.56 144 PRO B O 1
ATOM 3982 N N . THR B 1 145 ? 23.406 -14.484 -10.961 1 97.5 145 THR B N 1
ATOM 3983 C CA . THR B 1 145 ? 23.328 -15.469 -9.883 1 97.5 145 THR B CA 1
ATOM 3984 C C . THR B 1 145 ? 22.047 -15.281 -9.078 1 97.5 145 THR B C 1
ATOM 3986 O O . THR B 1 145 ? 21.562 -16.219 -8.438 1 97.5 145 THR B O 1
ATOM 3989 N N . SER B 1 146 ? 21.5 -14.047 -9.133 1 98.06 146 SER B N 1
ATOM 3990 C CA . SER B 1 146 ? 20.219 -13.812 -8.461 1 98.06 146 SER B CA 1
ATOM 3991 C C . SER B 1 146 ? 19.125 -14.703 -9.031 1 98.06 146 SER B C 1
ATOM 3993 O O . SER B 1 146 ? 18.109 -14.953 -8.367 1 98.06 146 SER B O 1
ATOM 3995 N N . ILE B 1 147 ? 19.344 -15.203 -10.25 1 98.56 147 ILE B N 1
ATOM 3996 C CA . ILE B 1 147 ? 18.359 -16.078 -10.898 1 98.56 147 ILE B CA 1
ATOM 3997 C C . ILE B 1 147 ? 18.859 -17.516 -10.859 1 98.56 147 ILE B C 1
ATOM 3999 O O . ILE B 1 147 ? 18.094 -18.438 -10.562 1 98.56 147 ILE B O 1
ATOM 4003 N N . THR B 1 148 ? 20.203 -17.781 -11.055 1 98.12 148 THR B N 1
ATOM 4004 C CA . THR B 1 148 ? 20.703 -19.125 -11.273 1 98.12 148 THR B CA 1
ATOM 4005 C C . THR B 1 148 ? 20.953 -19.828 -9.945 1 98.12 148 THR B C 1
ATOM 4007 O O . THR B 1 148 ? 21.047 -21.062 -9.898 1 98.12 148 THR B O 1
ATOM 4010 N N . ASN B 1 149 ? 21.094 -19.016 -8.891 1 97.88 149 ASN B N 1
ATOM 4011 C CA . ASN B 1 149 ? 21.281 -19.625 -7.574 1 97.88 149 ASN B CA 1
ATOM 4012 C C . ASN B 1 149 ? 19.953 -19.812 -6.852 1 97.88 149 ASN B C 1
ATOM 4014 O O . ASN B 1 149 ? 19.812 -19.406 -5.691 1 97.88 149 ASN B O 1
ATOM 4018 N N . LYS B 1 150 ? 18.984 -20.281 -7.57 1 98.5 150 LYS B N 1
ATOM 4019 C CA . LYS B 1 150 ? 17.641 -20.594 -7.062 1 98.5 150 LYS B CA 1
ATOM 4020 C C . LYS B 1 150 ? 17.156 -21.938 -7.586 1 98.5 150 LYS B C 1
ATOM 4022 O O . LYS B 1 150 ? 17.594 -22.391 -8.648 1 98.5 150 LYS B O 1
ATOM 4027 N N . ASP B 1 151 ? 16.391 -22.625 -6.809 1 98.69 151 ASP B N 1
ATOM 4028 C CA . ASP B 1 151 ? 15.562 -23.719 -7.289 1 98.69 151 ASP B CA 1
ATOM 4029 C C . ASP B 1 151 ? 14.164 -23.234 -7.645 1 98.69 151 ASP B C 1
ATOM 4031 O O . ASP B 1 151 ? 13.336 -23 -6.758 1 98.69 151 ASP B O 1
ATOM 4035 N N . TRP B 1 152 ? 13.898 -23.141 -8.898 1 98.81 152 TRP B N 1
ATOM 4036 C CA . TRP B 1 152 ? 12.602 -22.656 -9.359 1 98.81 152 TRP B CA 1
ATOM 4037 C C . TRP B 1 152 ? 11.586 -23.797 -9.422 1 98.81 152 TRP B C 1
ATOM 4039 O O . TRP B 1 152 ? 11.812 -24.797 -10.094 1 98.81 152 TRP B O 1
ATOM 4049 N N . HIS B 1 153 ? 10.57 -23.672 -8.688 1 98.88 153 HIS B N 1
ATOM 4050 C CA . HIS B 1 153 ? 9.43 -24.578 -8.734 1 98.88 153 HIS B CA 1
ATOM 4051 C C . HIS B 1 153 ? 8.242 -23.938 -9.445 1 98.88 153 HIS B C 1
ATOM 4053 O O . HIS B 1 153 ? 7.551 -23.094 -8.867 1 98.88 153 HIS B O 1
ATOM 4059 N N . ILE B 1 154 ? 7.984 -24.359 -10.664 1 98.75 154 ILE B N 1
ATOM 4060 C CA . ILE B 1 154 ? 7.07 -23.625 -11.531 1 98.75 154 ILE B CA 1
ATOM 4061 C C . ILE B 1 154 ? 5.887 -24.516 -11.906 1 98.75 154 ILE B C 1
ATOM 4063 O O . ILE B 1 154 ? 6.066 -25.594 -12.469 1 98.75 154 ILE B O 1
ATOM 4067 N N . VAL B 1 155 ? 4.684 -24.062 -11.594 1 98.5 155 VAL B N 1
ATOM 4068 C CA . VAL B 1 155 ? 3.447 -24.766 -11.914 1 98.5 155 VAL B CA 1
ATOM 4069 C C . VAL B 1 155 ? 2.535 -23.875 -12.742 1 98.5 155 VAL B C 1
ATOM 4071 O O . VAL B 1 155 ? 1.683 -23.172 -12.195 1 98.5 155 VAL B O 1
ATOM 4074 N N . PRO B 1 156 ? 2.572 -23.984 -14.031 1 97.56 156 PRO B N 1
ATOM 4075 C CA . PRO B 1 156 ? 1.853 -23.031 -14.891 1 97.56 156 PRO B CA 1
ATOM 4076 C C . PRO B 1 156 ? 0.343 -23.266 -14.883 1 97.56 156 PRO B C 1
ATOM 4078 O O . PRO B 1 156 ? -0.423 -22.375 -15.25 1 97.56 156 PRO B O 1
ATOM 4081 N N . ILE B 1 157 ? -0.075 -24.5 -14.562 1 97.75 157 ILE B N 1
ATOM 4082 C CA . ILE B 1 157 ? -1.496 -24.812 -14.5 1 97.75 157 ILE B CA 1
ATOM 4083 C C . ILE B 1 157 ? -1.791 -25.578 -13.211 1 97.75 157 ILE B C 1
ATOM 4085 O O . ILE B 1 157 ? -1.64 -26.797 -13.156 1 97.75 157 ILE B O 1
ATOM 4089 N N . LEU B 1 158 ? -2.291 -24.891 -12.266 1 98.5 158 LEU B N 1
ATOM 4090 C CA . LEU B 1 158 ? -2.539 -25.5 -10.961 1 98.5 158 LEU B CA 1
ATOM 4091 C C . LEU B 1 158 ? -3.924 -26.125 -10.906 1 98.5 158 LEU B C 1
ATOM 4093 O O . LEU B 1 158 ? -4.164 -27.047 -10.117 1 98.5 158 LEU B O 1
ATOM 4097 N N . ASN B 1 159 ? -4.867 -25.625 -11.742 1 98.5 159 ASN B N 1
ATOM 4098 C CA . ASN B 1 159 ? -6.234 -26.109 -11.875 1 98.5 159 ASN B CA 1
ATOM 4099 C C . ASN B 1 159 ? -6.488 -26.688 -13.266 1 98.5 159 ASN B C 1
ATOM 4101 O O . ASN B 1 159 ? -7.262 -26.141 -14.047 1 98.5 159 ASN B O 1
ATOM 4105 N N . PRO B 1 160 ? -5.891 -27.922 -13.516 1 97.75 160 PRO B N 1
ATOM 4106 C CA . PRO B 1 160 ? -5.953 -28.438 -14.883 1 97.75 160 PRO B CA 1
ATOM 4107 C C . PRO B 1 160 ? -7.379 -28.75 -15.328 1 97.75 160 PRO B C 1
ATOM 4109 O O . PRO B 1 160 ? -7.707 -28.594 -16.5 1 97.75 160 PRO B O 1
ATOM 4112 N N . ASP B 1 161 ? -8.25 -29.234 -14.422 1 97.81 161 ASP B N 1
ATOM 4113 C CA . ASP B 1 161 ? -9.633 -29.531 -14.789 1 97.81 161 ASP B CA 1
ATOM 4114 C C . ASP B 1 161 ? -10.375 -28.266 -15.203 1 97.81 161 ASP B C 1
ATOM 4116 O O . ASP B 1 161 ? -11.031 -28.234 -16.25 1 97.81 161 ASP B O 1
ATOM 4120 N N . GLY B 1 162 ? -10.242 -27.25 -14.328 1 97.75 162 GLY B N 1
ATOM 4121 C CA . GLY B 1 162 ? -10.867 -25.984 -14.68 1 97.75 162 GLY B CA 1
ATOM 4122 C C . GLY B 1 162 ? -10.32 -25.391 -15.961 1 97.75 162 GLY B C 1
ATOM 4123 O O . GLY B 1 162 ? -11.078 -24.859 -16.781 1 97.75 162 GLY B O 1
ATOM 4124 N N . TYR B 1 163 ? -9.031 -25.438 -16.062 1 96.81 163 TYR B N 1
ATOM 4125 C CA . TYR B 1 163 ? -8.375 -24.875 -17.25 1 96.81 163 TYR B CA 1
ATOM 4126 C C . TYR B 1 163 ? -8.891 -25.547 -18.516 1 96.81 163 TYR B C 1
ATOM 4128 O O . TYR B 1 163 ? -9.234 -24.859 -19.484 1 96.81 163 TYR B O 1
ATOM 4136 N N . GLU B 1 164 ? -8.938 -26.828 -18.547 1 95.69 164 GLU B N 1
ATOM 4137 C CA . GLU B 1 164 ? -9.492 -27.562 -19.688 1 95.69 164 GLU B CA 1
ATOM 4138 C C . GLU B 1 164 ? -10.938 -27.156 -19.938 1 95.69 164 GLU B C 1
ATOM 4140 O O . GLU B 1 164 ? -11.336 -26.953 -21.094 1 95.69 164 GLU B O 1
ATOM 4145 N N . TYR B 1 165 ? -11.711 -27.031 -18.891 1 96.38 165 TYR B N 1
ATOM 4146 C CA . TYR B 1 165 ? -13.125 -26.688 -18.984 1 96.38 165 TYR B CA 1
ATOM 4147 C C . TYR B 1 165 ? -13.312 -25.312 -19.641 1 96.38 165 TYR B C 1
ATOM 4149 O O . TYR B 1 165 ? -14.273 -25.109 -20.391 1 96.38 165 TYR B O 1
ATOM 4157 N N . THR B 1 166 ? -12.414 -24.344 -19.359 1 96 166 THR B N 1
ATOM 4158 C CA . THR B 1 166 ? -12.5 -23.016 -19.953 1 96 166 THR B CA 1
ATOM 4159 C C . THR B 1 166 ? -12.25 -23.062 -21.453 1 96 166 THR B C 1
ATOM 4161 O O . THR B 1 166 ? -12.688 -22.188 -22.203 1 96 166 THR B O 1
ATOM 4164 N N . HIS B 1 167 ? -11.578 -24.047 -21.969 1 94 167 HIS B N 1
ATOM 4165 C CA . HIS B 1 167 ? -11.258 -24.188 -23.391 1 94 167 HIS B CA 1
ATOM 4166 C C . HIS B 1 167 ? -12.352 -24.953 -24.125 1 94 167 HIS B C 1
ATOM 4168 O O . HIS B 1 167 ? -12.477 -24.844 -25.344 1 94 167 HIS B O 1
ATOM 4174 N N . THR B 1 168 ? -13.164 -25.656 -23.422 1 94.88 168 THR B N 1
ATOM 4175 C CA . THR B 1 168 ? -14.062 -26.578 -24.109 1 94.88 168 THR B CA 1
ATOM 4176 C C . THR B 1 168 ? -15.523 -26.219 -23.844 1 94.88 168 THR B C 1
ATOM 4178 O O . THR B 1 168 ? -16.406 -26.516 -24.641 1 94.88 168 THR B O 1
ATOM 4181 N N . HIS B 1 169 ? -15.82 -25.594 -22.672 1 93.94 169 HIS B N 1
ATOM 4182 C CA . HIS B 1 169 ? -17.219 -25.453 -22.281 1 93.94 169 HIS B CA 1
ATOM 4183 C C . HIS B 1 169 ? -17.531 -24 -21.906 1 93.94 169 HIS B C 1
ATOM 4185 O O . HIS B 1 169 ? -18.406 -23.375 -22.5 1 93.94 169 HIS B O 1
ATOM 4191 N N . ASP B 1 170 ? -16.828 -23.469 -20.875 1 96.06 170 ASP B N 1
ATOM 4192 C CA . ASP B 1 170 ? -17.125 -22.156 -20.312 1 96.06 170 ASP B CA 1
ATOM 4193 C C . ASP B 1 170 ? -15.844 -21.344 -20.109 1 96.06 170 ASP B C 1
ATOM 4195 O O . ASP B 1 170 ? -15.148 -21.516 -19.094 1 96.06 170 ASP B O 1
ATOM 4199 N N . ARG B 1 171 ? -15.602 -20.375 -20.922 1 95.31 171 ARG B N 1
ATOM 4200 C CA . ARG B 1 171 ? -14.375 -19.578 -20.953 1 95.31 171 ARG B CA 1
ATOM 4201 C C . ARG B 1 171 ? -14.18 -18.844 -19.625 1 95.31 171 ARG B C 1
ATOM 4203 O O . ARG B 1 171 ? -13.047 -18.547 -19.234 1 95.31 171 ARG B O 1
ATOM 4210 N N . MET B 1 172 ? -15.227 -18.625 -18.906 1 96.25 172 MET B N 1
ATOM 4211 C CA . MET B 1 172 ? -15.148 -17.766 -17.734 1 96.25 172 MET B CA 1
ATOM 4212 C C . MET B 1 172 ? -15.18 -18.578 -16.453 1 96.25 172 MET B C 1
ATOM 4214 O O . MET B 1 172 ? -15.305 -18.016 -15.359 1 96.25 172 MET B O 1
ATOM 4218 N N . TRP B 1 173 ? -14.977 -19.906 -16.625 1 97.12 173 TRP B N 1
ATOM 4219 C CA . TRP B 1 173 ? -15 -20.781 -15.453 1 97.12 173 TRP B CA 1
ATOM 4220 C C . TRP B 1 173 ? -13.852 -20.453 -14.508 1 97.12 173 TRP B C 1
ATOM 4222 O O . TRP B 1 173 ? -12.711 -20.266 -14.938 1 97.12 173 TRP B O 1
ATOM 4232 N N . ARG B 1 174 ? -14.094 -20.406 -13.18 1 97.94 174 ARG B N 1
ATOM 4233 C CA . ARG B 1 174 ? -13.133 -19.969 -12.18 1 97.94 174 ARG B CA 1
ATOM 4234 C C . ARG B 1 174 ? -12.648 -21.125 -11.328 1 97.94 174 ARG B C 1
ATOM 4236 O O . ARG B 1 174 ? -11.438 -21.359 -11.203 1 97.94 174 ARG B O 1
ATOM 4243 N N . LYS B 1 175 ? -13.508 -21.969 -10.852 1 98.44 175 LYS B N 1
ATOM 4244 C CA . LYS B 1 175 ? -13.273 -22.953 -9.812 1 98.44 175 LYS B CA 1
ATOM 4245 C C . LYS B 1 175 ? -12.688 -24.234 -10.391 1 98.44 175 LYS B C 1
ATOM 4247 O O . LYS B 1 175 ? -12.508 -24.344 -11.609 1 98.44 175 LYS B O 1
ATOM 4252 N N . ASN B 1 176 ? -12.281 -25.188 -9.477 1 98.5 176 ASN B N 1
ATOM 4253 C CA . ASN B 1 176 ? -11.961 -26.516 -9.984 1 98.5 176 ASN B CA 1
ATOM 4254 C C . ASN B 1 176 ? -13.219 -27.281 -10.359 1 98.5 176 ASN B C 1
ATOM 4256 O O . ASN B 1 176 ? -14.258 -26.688 -10.648 1 98.5 176 ASN B O 1
ATOM 4260 N N . ARG B 1 177 ? -13.156 -28.562 -10.484 1 97.5 177 ARG B N 1
ATOM 4261 C CA . ARG B 1 177 ? -14.305 -29.297 -11.016 1 97.5 177 ARG B CA 1
ATOM 4262 C C . ARG B 1 177 ? -14.828 -30.312 -10.008 1 97.5 177 ARG B C 1
ATOM 4264 O O . ARG B 1 177 ? -15.453 -31.312 -10.383 1 97.5 177 ARG B O 1
ATOM 4271 N N . ALA B 1 178 ? -14.484 -30.078 -8.781 1 97 178 ALA B N 1
ATOM 4272 C CA . ALA B 1 178 ? -14.984 -30.969 -7.73 1 97 178 ALA B CA 1
ATOM 4273 C C . ALA B 1 178 ? -16.5 -30.906 -7.629 1 97 178 ALA B C 1
ATOM 4275 O O . ALA B 1 178 ? -17.094 -29.859 -7.898 1 97 178 ALA B O 1
ATOM 4276 N N . LYS B 1 179 ? -17.109 -31.984 -7.289 1 92.06 179 LYS B N 1
ATOM 4277 C CA . LYS B 1 179 ? -18.547 -32.031 -7.102 1 92.06 179 LYS B CA 1
ATOM 4278 C C . LYS B 1 179 ? -18.906 -32.25 -5.633 1 92.06 179 LYS B C 1
ATOM 4280 O O . LYS B 1 179 ? -18.422 -33.188 -5.004 1 92.06 179 LYS B O 1
ATOM 4285 N N . TYR B 1 180 ? -19.578 -31.141 -5.184 1 83.81 180 TYR B N 1
ATOM 4286 C CA . TYR B 1 180 ? -20.125 -31.234 -3.834 1 83.81 180 TYR B CA 1
ATOM 4287 C C . TYR B 1 180 ? -21.641 -31.062 -3.844 1 83.81 180 TYR B C 1
ATOM 4289 O O . TYR B 1 180 ? -22.172 -30.188 -4.531 1 83.81 180 TYR B O 1
ATOM 4297 N N . ASP B 1 181 ? -22.438 -31.953 -3.25 1 75.94 181 ASP B N 1
ATOM 4298 C CA . ASP B 1 181 ? -23.891 -31.953 -3.08 1 75.94 181 ASP B CA 1
ATOM 4299 C C . ASP B 1 181 ? -24.594 -32.156 -4.414 1 75.94 181 ASP B C 1
ATOM 4301 O O . ASP B 1 181 ? -25.578 -31.469 -4.711 1 75.94 181 ASP B O 1
ATOM 4305 N N . GLY B 1 182 ? -24.109 -32.875 -5.301 1 66.88 182 GLY B N 1
ATOM 4306 C CA . GLY B 1 182 ? -24.844 -33.281 -6.492 1 66.88 182 GLY B CA 1
ATOM 4307 C C . GLY B 1 182 ? -24.453 -32.469 -7.727 1 66.88 182 GLY B C 1
ATOM 4308 O O . GLY B 1 182 ? -23.344 -32.625 -8.242 1 66.88 182 GLY B O 1
ATOM 4309 N N . GLU B 1 183 ? -25.281 -31.25 -7.922 1 69.69 183 GLU B N 1
ATOM 4310 C CA . GLU B 1 183 ? -25.281 -30.562 -9.211 1 69.69 183 GLU B CA 1
ATOM 4311 C C . GLU B 1 183 ? -24.281 -29.406 -9.219 1 69.69 183 GLU B C 1
ATOM 4313 O O . GLU B 1 183 ? -23.906 -28.922 -10.281 1 69.69 183 GLU B O 1
ATOM 4318 N N . ARG B 1 184 ? -23.75 -29.094 -8.109 1 76.5 184 ARG B N 1
ATOM 4319 C CA . ARG B 1 184 ? -22.891 -27.922 -8.078 1 76.5 184 ARG B CA 1
ATOM 4320 C C . ARG B 1 184 ? -21.422 -28.312 -8.18 1 76.5 184 ARG B C 1
ATOM 4322 O O . ARG B 1 184 ? -20.969 -29.219 -7.477 1 76.5 184 ARG B O 1
ATOM 4329 N N . VAL B 1 185 ? -20.797 -27.641 -9.07 1 88 185 VAL B N 1
ATOM 4330 C CA . VAL B 1 185 ? -19.438 -28.078 -9.422 1 88 185 VAL B CA 1
ATOM 4331 C C . VAL B 1 185 ? -18.438 -26.969 -9.07 1 88 185 VAL B C 1
ATOM 4333 O O . VAL B 1 185 ? -18.688 -25.797 -9.344 1 88 185 VAL B O 1
ATOM 4336 N N . GLY B 1 186 ? -17.406 -27.5 -8.258 1 97 186 GLY B N 1
ATOM 4337 C CA . GLY B 1 186 ? -16.203 -26.672 -8.203 1 97 186 GLY B CA 1
ATOM 4338 C C . GLY B 1 186 ? -15.969 -26.062 -6.836 1 97 186 GLY B C 1
ATOM 4339 O O . GLY B 1 186 ? -16.906 -25.656 -6.156 1 97 186 GLY B O 1
ATOM 4340 N N . VAL B 1 187 ? -14.766 -25.953 -6.414 1 98.25 187 VAL B N 1
ATOM 4341 C CA . VAL B 1 187 ? -14.242 -25.219 -5.258 1 98.25 187 VAL B CA 1
ATOM 4342 C C . VAL B 1 187 ? -13.266 -24.141 -5.723 1 98.25 187 VAL B C 1
ATOM 4344 O O . VAL B 1 187 ? -12.469 -24.359 -6.637 1 98.25 187 VAL B O 1
ATOM 4347 N N . ASP B 1 188 ? -13.445 -22.922 -5.168 1 98.62 188 ASP B N 1
ATOM 4348 C CA . ASP B 1 188 ? -12.406 -21.922 -5.387 1 98.62 188 ASP B CA 1
ATOM 4349 C C . ASP B 1 188 ? -11.117 -22.297 -4.664 1 98.62 188 ASP B C 1
ATOM 4351 O O . ASP B 1 188 ? -11.016 -22.156 -3.443 1 98.62 188 ASP B O 1
ATOM 4355 N N . LEU B 1 189 ? -10.156 -22.656 -5.438 1 98.88 189 LEU B N 1
ATOM 4356 C CA . LEU B 1 189 ? -8.938 -23.219 -4.867 1 98.88 189 LEU B CA 1
ATOM 4357 C C . LEU B 1 189 ? -8.188 -22.172 -4.043 1 98.88 189 LEU B C 1
ATOM 4359 O O . LEU B 1 189 ? -7.453 -22.531 -3.117 1 98.88 189 LEU B O 1
ATOM 4363 N N . ASN B 1 190 ? -8.328 -20.891 -4.352 1 98.88 190 ASN B N 1
ATOM 4364 C CA . ASN B 1 190 ? -7.66 -19.859 -3.576 1 98.88 190 ASN B CA 1
ATOM 4365 C C . ASN B 1 190 ? -8.508 -19.422 -2.385 1 98.88 190 ASN B C 1
ATOM 4367 O O . ASN B 1 190 ? -8.359 -18.297 -1.897 1 98.88 190 ASN B O 1
ATOM 4371 N N . ARG B 1 191 ? -9.406 -20.234 -1.954 1 98.75 191 ARG B N 1
ATOM 4372 C CA . ARG B 1 191 ? -10.133 -20.141 -0.693 1 98.75 191 ARG B CA 1
ATOM 4373 C C . ARG B 1 191 ? -10.016 -21.438 0.105 1 98.75 191 ARG B C 1
ATOM 4375 O O . ARG B 1 191 ? -10.648 -21.578 1.155 1 98.75 191 ARG B O 1
ATOM 4382 N N . ASN B 1 192 ? -9.242 -22.359 -0.356 1 98.81 192 ASN B N 1
ATOM 4383 C CA . ASN B 1 192 ? -9.25 -23.719 0.156 1 98.81 192 ASN B CA 1
ATOM 4384 C C . ASN B 1 192 ? -8.008 -24.016 0.994 1 98.81 192 ASN B C 1
ATOM 4386 O O . ASN B 1 192 ? -7.762 -25.156 1.366 1 98.81 192 ASN B O 1
ATOM 4390 N N . PHE B 1 193 ? -7.172 -23.062 1.295 1 98.88 193 PHE B N 1
ATOM 4391 C CA . PHE B 1 193 ? -5.992 -23.234 2.135 1 98.88 193 PHE B CA 1
ATOM 4392 C C . PHE B 1 193 ? -6.332 -23.016 3.602 1 98.88 193 PHE B C 1
ATOM 4394 O O . PHE B 1 193 ? -7.398 -22.484 3.922 1 98.88 193 PHE B O 1
ATOM 4401 N N . SER B 1 194 ? -5.449 -23.344 4.488 1 98.38 194 SER B N 1
ATOM 4402 C CA . SER B 1 194 ? -5.797 -23.484 5.898 1 98.38 194 SER B CA 1
ATOM 4403 C C . SER B 1 194 ? -5.816 -22.141 6.602 1 98.38 194 SER B C 1
ATOM 4405 O O . SER B 1 194 ? -6.648 -21.891 7.477 1 98.38 194 SER B O 1
ATOM 4407 N N . CYS B 1 195 ? -4.922 -21.25 6.266 1 97.25 195 CYS B N 1
ATOM 4408 C CA . CYS B 1 195 ? -4.785 -20 7 1 97.25 195 CYS B CA 1
ATOM 4409 C C . CYS B 1 195 ? -6.008 -19.109 6.789 1 97.25 195 CYS B C 1
ATOM 4411 O O . CYS B 1 195 ? -6.281 -18.688 5.668 1 97.25 195 CYS B O 1
ATOM 4413 N N . GLY B 1 196 ? -6.719 -18.844 7.863 1 97.5 196 GLY B N 1
ATOM 4414 C CA . GLY B 1 196 ? -7.879 -17.969 7.805 1 97.5 196 GLY B CA 1
ATOM 4415 C C . GLY B 1 196 ? -9.078 -18.625 7.145 1 97.5 196 GLY B C 1
ATOM 4416 O O . GLY B 1 196 ? -10.055 -17.938 6.805 1 97.5 196 GLY B O 1
ATOM 4417 N N . TRP B 1 197 ? -9.094 -19.922 6.965 1 98 197 TRP B N 1
ATOM 4418 C CA . TRP B 1 197 ? -10.195 -20.609 6.305 1 98 197 TRP B CA 1
ATOM 4419 C C . TRP B 1 197 ? -11.492 -20.438 7.082 1 98 197 TRP B C 1
ATOM 4421 O O . TRP B 1 197 ? -11.57 -20.812 8.258 1 98 197 TRP B O 1
ATOM 4431 N N . GLY B 1 198 ? -12.445 -19.797 6.457 1 96 198 GLY B N 1
ATOM 4432 C CA . GLY B 1 198 ? -13.75 -19.625 7.062 1 96 198 GLY B CA 1
ATOM 4433 C C . GLY B 1 198 ? -13.742 -18.656 8.242 1 96 198 GLY B C 1
ATOM 4434 O O . GLY B 1 198 ? -14.688 -18.641 9.031 1 96 198 GLY B O 1
ATOM 4435 N N . ASN B 1 199 ? -12.711 -17.922 8.344 1 94 199 ASN B N 1
ATOM 4436 C CA . ASN B 1 199 ? -12.461 -17.094 9.508 1 94 199 ASN B CA 1
ATOM 4437 C C . ASN B 1 199 ? -13.516 -15.992 9.648 1 94 199 ASN B C 1
ATOM 4439 O O . ASN B 1 199 ? -13.844 -15.57 10.758 1 94 199 ASN B O 1
ATOM 4443 N N . ASN B 1 200 ? -14.07 -15.508 8.594 1 95.62 200 ASN B N 1
ATOM 4444 C CA . ASN B 1 200 ? -14.961 -14.352 8.586 1 95.62 200 ASN B CA 1
ATOM 4445 C C . ASN B 1 200 ? -16.375 -14.742 8.172 1 95.62 200 ASN B C 1
ATOM 4447 O O . ASN B 1 200 ? -17.078 -13.969 7.512 1 95.62 200 ASN B O 1
ATOM 4451 N N . GLY B 1 201 ? -16.703 -16 8.516 1 94.44 201 GLY B N 1
ATOM 4452 C CA . GLY B 1 201 ? -17.969 -16.469 7.977 1 94.44 201 GLY B CA 1
ATOM 4453 C C . GLY B 1 201 ? -18 -16.5 6.457 1 94.44 201 GLY B C 1
ATOM 4454 O O . GLY B 1 201 ? -17.125 -17.094 5.828 1 94.44 201 GLY B O 1
ATOM 4455 N N . ASP B 1 202 ? -18.875 -15.742 5.859 1 91.81 202 ASP B N 1
ATOM 4456 C CA . ASP B 1 202 ? -18.953 -15.773 4.402 1 91.81 202 ASP B CA 1
ATOM 4457 C C . ASP B 1 202 ? -18.344 -14.516 3.791 1 91.81 202 ASP B C 1
ATOM 4459 O O . ASP B 1 202 ? -18.438 -14.305 2.58 1 91.81 202 ASP B O 1
ATOM 4463 N N . GLU B 1 203 ? -17.688 -13.766 4.695 1 93.56 203 GLU B N 1
ATOM 4464 C CA . GLU B 1 203 ? -16.906 -12.648 4.148 1 93.56 203 GLU B CA 1
ATOM 4465 C C . GLU B 1 203 ? -15.531 -13.109 3.689 1 93.56 203 GLU B C 1
ATOM 4467 O O . GLU B 1 203 ? -14.742 -13.617 4.488 1 93.56 203 GLU B O 1
ATOM 4472 N N . GLY B 1 204 ? -15.273 -13.039 2.455 1 95.25 204 GLY B N 1
ATOM 4473 C CA . GLY B 1 204 ? -13.984 -13.414 1.9 1 95.25 204 GLY B CA 1
ATOM 4474 C C . GLY B 1 204 ? -13.977 -14.812 1.31 1 95.25 204 GLY B C 1
ATOM 4475 O O . GLY B 1 204 ? -13.016 -15.211 0.651 1 95.25 204 GLY B O 1
ATOM 4476 N N . SER B 1 205 ? -14.898 -15.641 1.648 1 97.62 205 SER B N 1
ATOM 4477 C CA . SER B 1 205 ? -15.188 -16.969 1.105 1 97.62 205 SER B CA 1
ATOM 4478 C C . SER B 1 205 ? -16.625 -17.391 1.406 1 97.62 205 SER B C 1
ATOM 4480 O O . SER B 1 205 ? -17.375 -16.625 2.016 1 97.62 205 SER B O 1
ATOM 4482 N N . SER B 1 206 ? -17.016 -18.562 0.872 1 97.38 206 SER B N 1
ATOM 4483 C CA . SER B 1 206 ? -18.391 -19 1.074 1 97.38 206 SER B CA 1
ATOM 4484 C C . SER B 1 206 ? -18.438 -20.484 1.425 1 97.38 206 SER B C 1
ATOM 4486 O O . SER B 1 206 ? -17.656 -21.281 0.895 1 97.38 206 SER B O 1
ATOM 4488 N N . GLU B 1 207 ? -19.422 -20.797 2.234 1 95.31 207 GLU B N 1
ATOM 4489 C CA . GLU B 1 207 ? -19.672 -22.188 2.557 1 95.31 207 GLU B CA 1
ATOM 4490 C C . GLU B 1 207 ? -20.656 -22.812 1.569 1 95.31 207 GLU B C 1
ATOM 4492 O O . GLU B 1 207 ? -20.875 -24.031 1.583 1 95.31 207 GLU B O 1
ATOM 4497 N N . GLU B 1 208 ? -21.203 -22 0.682 1 94.06 208 GLU B N 1
ATOM 4498 C CA . GLU B 1 208 ? -22.234 -22.469 -0.254 1 94.06 208 GLU B CA 1
ATOM 4499 C C . GLU B 1 208 ? -21.609 -22.953 -1.561 1 94.06 208 GLU B C 1
ATOM 4501 O O . GLU B 1 208 ? -21.031 -22.156 -2.305 1 94.06 208 GLU B O 1
ATOM 4506 N N . PRO B 1 209 ? -21.844 -24.156 -1.944 1 93.94 209 PRO B N 1
ATOM 4507 C CA . PRO B 1 209 ? -21.219 -24.719 -3.141 1 93.94 209 PRO B CA 1
ATOM 4508 C C . PRO B 1 209 ? -21.594 -23.969 -4.414 1 93.94 209 PRO B C 1
ATOM 4510 O O . PRO B 1 209 ? -20.859 -24.031 -5.406 1 93.94 209 PRO B O 1
ATOM 4513 N N . SER B 1 210 ? -22.703 -23.266 -4.445 1 92.25 210 SER B N 1
ATOM 4514 C CA . SER B 1 210 ? -23.141 -22.531 -5.633 1 92.25 210 SER B CA 1
ATOM 4515 C C . SER B 1 210 ? -22.344 -21.234 -5.801 1 92.25 210 SER B C 1
ATOM 4517 O O . SER B 1 210 ? -22.359 -20.625 -6.871 1 92.25 210 SER B O 1
ATOM 4519 N N . SER B 1 211 ? -21.688 -20.844 -4.746 1 95.19 211 SER B N 1
ATOM 4520 C CA . SER B 1 211 ? -20.922 -19.594 -4.781 1 95.19 211 SER B CA 1
ATOM 4521 C C . SER B 1 211 ? -19.656 -19.75 -5.609 1 95.19 211 SER B C 1
ATOM 4523 O O . SER B 1 211 ? -18.984 -20.781 -5.543 1 95.19 211 SER B O 1
ATOM 4525 N N . VAL B 1 212 ? -19.266 -18.719 -6.316 1 95.69 212 VAL B N 1
ATOM 4526 C CA . VAL B 1 212 ? -18.016 -18.688 -7.074 1 95.69 212 VAL B CA 1
ATOM 4527 C C . VAL B 1 212 ? -16.828 -18.688 -6.113 1 95.69 212 VAL B C 1
ATOM 4529 O O . VAL B 1 212 ? -15.703 -19.031 -6.504 1 95.69 212 VAL B O 1
ATOM 4532 N N . PHE B 1 213 ? -17.125 -18.359 -4.797 1 97.19 213 PHE B N 1
ATOM 4533 C CA . PHE B 1 213 ? -16.078 -18.297 -3.773 1 97.19 213 PHE B CA 1
ATOM 4534 C C . PHE B 1 213 ? -16.203 -19.469 -2.807 1 97.19 213 PHE B C 1
ATOM 4536 O O . PHE B 1 213 ? -15.789 -19.375 -1.65 1 97.19 213 PHE B O 1
ATOM 4543 N N . TYR B 1 214 ? -16.859 -20.578 -3.275 1 97.38 214 TYR B N 1
ATOM 4544 C CA . TYR B 1 214 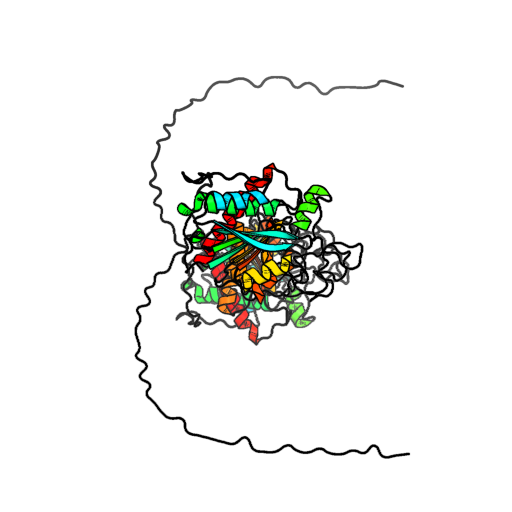? -17.016 -21.75 -2.408 1 97.38 214 TYR B CA 1
ATOM 4545 C C . TYR B 1 214 ? -15.648 -22.25 -1.941 1 97.38 214 TYR B C 1
ATOM 4547 O O . TYR B 1 214 ? -14.797 -22.594 -2.76 1 97.38 214 TYR B O 1
ATOM 4555 N N . ARG B 1 215 ? -15.43 -22.359 -0.642 1 98.31 215 ARG B N 1
ATOM 4556 C CA . ARG B 1 215 ? -14.125 -22.625 -0.062 1 98.31 215 ARG B CA 1
ATOM 4557 C C . ARG B 1 215 ? -13.914 -24.125 0.141 1 98.31 215 ARG B C 1
ATOM 4559 O O . ARG B 1 215 ? -12.82 -24.562 0.488 1 98.31 215 ARG B O 1
ATOM 4566 N N . GLY B 1 216 ? -14.891 -25.016 -0.147 1 97.62 216 GLY B N 1
ATOM 4567 C CA . GLY B 1 216 ? -14.812 -26.438 0.131 1 97.62 216 GLY B CA 1
ATOM 4568 C C . GLY B 1 216 ? -15.234 -26.797 1.542 1 97.62 216 GLY B C 1
ATOM 4569 O O . GLY B 1 216 ? -15.445 -25.906 2.377 1 97.62 216 GLY B O 1
ATOM 4570 N N . PRO B 1 217 ? -15.406 -28.047 1.854 1 96.25 217 PRO B N 1
ATOM 4571 C CA . PRO B 1 217 ? -15.945 -28.484 3.145 1 96.25 217 PRO B CA 1
ATOM 4572 C C . PRO B 1 217 ? -14.922 -28.391 4.273 1 96.25 217 PRO B C 1
ATOM 4574 O O . PRO B 1 217 ? -15.289 -28.422 5.449 1 96.25 217 PRO B O 1
ATOM 4577 N N . MET B 1 218 ? -13.664 -28.328 3.975 1 97.5 218 MET B N 1
ATOM 4578 C CA . MET B 1 218 ? -12.57 -28.188 4.926 1 97.5 218 MET B CA 1
ATOM 4579 C C . MET B 1 218 ? -11.297 -27.703 4.227 1 97.5 218 MET B C 1
ATOM 4581 O O . MET B 1 218 ? -11.188 -27.797 3.004 1 97.5 218 MET B O 1
ATOM 4585 N N . PRO B 1 219 ? -10.344 -27.156 5.012 1 98.56 219 PRO B N 1
ATOM 4586 C CA . PRO B 1 219 ? -9.078 -26.797 4.359 1 98.56 219 PRO B CA 1
ATOM 4587 C C . PRO B 1 219 ? -8.43 -27.984 3.643 1 98.56 219 PRO B C 1
ATOM 4589 O O . PRO B 1 219 ? -8.445 -29.109 4.156 1 98.56 219 PRO B O 1
ATOM 4592 N N . PHE B 1 220 ? -8.008 -27.734 2.451 1 98.69 220 PHE B N 1
ATOM 4593 C CA . PHE B 1 220 ? -7.305 -28.734 1.657 1 98.69 220 PHE B CA 1
ATOM 4594 C C . PHE B 1 220 ? -8.219 -29.906 1.345 1 98.69 220 PHE B C 1
ATOM 4596 O O . PHE B 1 220 ? -7.77 -31.062 1.319 1 98.69 220 PHE B O 1
ATOM 4603 N N . SER B 1 221 ? -9.461 -29.641 1.177 1 98.31 221 SER B N 1
ATOM 4604 C CA . SER B 1 221 ? -10.367 -30.688 0.705 1 98.31 221 SER B CA 1
ATOM 4605 C C . SER B 1 221 ? -10.062 -31.078 -0.737 1 98.31 221 SER B C 1
ATOM 4607 O O . SER B 1 221 ? -10.461 -32.156 -1.193 1 98.31 221 SER B O 1
ATOM 4609 N N . GLU B 1 222 ? -9.383 -30.203 -1.477 1 98.69 222 GLU B N 1
ATOM 4610 C CA . GLU B 1 222 ? -9.172 -30.391 -2.91 1 98.69 222 GLU B CA 1
ATOM 4611 C C . GLU B 1 222 ? -7.754 -30.859 -3.203 1 98.69 222 GLU B C 1
ATOM 4613 O O . GLU B 1 222 ? -6.785 -30.312 -2.662 1 98.69 222 GLU B O 1
ATOM 4618 N N . PRO B 1 223 ? -7.586 -31.812 -4.074 1 98.69 223 PRO B N 1
ATOM 4619 C CA . PRO B 1 223 ? -6.262 -32.375 -4.348 1 98.69 223 PRO B CA 1
ATOM 4620 C C . PRO B 1 223 ? -5.285 -31.344 -4.914 1 98.69 223 PRO B C 1
ATOM 4622 O O . PRO B 1 223 ? -4.078 -31.422 -4.668 1 98.69 223 PRO B O 1
ATOM 4625 N N . GLU B 1 224 ? -5.742 -30.359 -5.648 1 98.81 224 GLU B N 1
ATOM 4626 C CA . GLU B 1 224 ? -4.871 -29.328 -6.203 1 98.81 224 GLU B CA 1
ATOM 4627 C C . GLU B 1 224 ? -4.195 -28.516 -5.098 1 98.81 224 GLU B C 1
ATOM 4629 O O . GLU B 1 224 ? -2.994 -28.25 -5.164 1 98.81 224 GLU B O 1
ATOM 4634 N N . ALA B 1 225 ? -4.988 -28.141 -4.082 1 98.88 225 ALA B N 1
ATOM 4635 C CA . ALA B 1 225 ? -4.43 -27.422 -2.938 1 98.88 225 ALA B CA 1
ATOM 4636 C C . ALA B 1 225 ? -3.473 -28.312 -2.146 1 98.88 225 ALA B C 1
ATOM 4638 O O . ALA B 1 225 ? -2.43 -27.859 -1.677 1 98.88 225 ALA B O 1
ATOM 4639 N N . ILE B 1 226 ? -3.809 -29.562 -2.037 1 98.81 226 ILE B N 1
ATOM 4640 C CA . ILE B 1 226 ? -2.963 -30.531 -1.343 1 98.81 226 ILE B CA 1
ATOM 4641 C C . ILE B 1 226 ? -1.613 -30.641 -2.047 1 98.81 226 ILE B C 1
ATOM 4643 O O . ILE B 1 226 ? -0.57 -30.719 -1.396 1 98.81 226 ILE B O 1
ATOM 4647 N N . ALA B 1 227 ? -1.653 -30.641 -3.33 1 98.88 227 ALA B N 1
ATOM 4648 C CA . ALA B 1 227 ? -0.423 -30.75 -4.109 1 98.88 227 ALA B CA 1
ATOM 4649 C C . ALA B 1 227 ? 0.542 -29.625 -3.766 1 98.88 227 ALA B C 1
ATOM 4651 O O . ALA B 1 227 ? 1.742 -29.844 -3.6 1 98.88 227 ALA B O 1
ATOM 4652 N N . VAL B 1 228 ? 0.032 -28.391 -3.676 1 98.88 228 VAL B N 1
ATOM 4653 C CA . VAL B 1 228 ? 0.847 -27.234 -3.316 1 98.88 228 VAL B CA 1
ATOM 4654 C C . VAL B 1 228 ? 1.402 -27.422 -1.904 1 98.88 228 VAL B C 1
ATOM 4656 O O . VAL B 1 228 ? 2.609 -27.281 -1.685 1 98.88 228 VAL B O 1
ATOM 4659 N N . ARG B 1 229 ? 0.524 -27.734 -0.969 1 98.81 229 ARG B N 1
ATOM 4660 C CA . ARG B 1 229 ? 0.891 -27.906 0.433 1 98.81 229 ARG B CA 1
ATOM 4661 C C . ARG B 1 229 ? 1.998 -28.938 0.582 1 98.81 229 ARG B C 1
ATOM 4663 O O . ARG B 1 229 ? 3.033 -28.672 1.194 1 98.81 229 ARG B O 1
ATOM 4670 N N . ASP B 1 230 ? 1.761 -30.078 -0.017 1 98.81 230 ASP B N 1
ATOM 4671 C CA . ASP B 1 230 ? 2.666 -31.203 0.185 1 98.81 230 ASP B CA 1
ATOM 4672 C C . ASP B 1 230 ? 4.02 -30.953 -0.479 1 98.81 230 ASP B C 1
ATOM 4674 O O . ASP B 1 230 ? 5.059 -31.344 0.048 1 98.81 230 ASP B O 1
ATOM 4678 N N . THR B 1 231 ? 4.008 -30.328 -1.636 1 98.81 231 THR B N 1
ATOM 4679 C CA . THR B 1 231 ? 5.258 -30.016 -2.322 1 98.81 231 THR B CA 1
ATOM 4680 C C . THR B 1 231 ? 6.105 -29.062 -1.498 1 98.81 231 THR B C 1
ATOM 4682 O O . THR B 1 231 ? 7.305 -29.266 -1.325 1 98.81 231 THR B O 1
ATOM 4685 N N . ILE B 1 232 ? 5.492 -28.031 -0.968 1 98.81 232 ILE B N 1
ATOM 4686 C CA . ILE B 1 232 ? 6.219 -26.984 -0.261 1 98.81 232 ILE B CA 1
ATOM 4687 C C . ILE B 1 232 ? 6.652 -27.5 1.112 1 98.81 232 ILE B C 1
ATOM 4689 O O . ILE B 1 232 ? 7.816 -27.359 1.489 1 98.81 232 ILE B O 1
ATOM 4693 N N . LEU B 1 233 ? 5.754 -28.125 1.828 1 98.38 233 LEU B N 1
ATOM 4694 C CA . LEU B 1 233 ? 6.082 -28.578 3.178 1 98.38 233 LEU B CA 1
ATOM 4695 C C . LEU B 1 233 ? 7 -29.797 3.141 1 98.38 233 LEU B C 1
ATOM 4697 O O . LEU B 1 233 ? 7.73 -30.047 4.098 1 98.38 233 LEU B O 1
ATOM 4701 N N . GLY B 1 234 ? 6.941 -30.531 2.066 1 97.81 234 GLY B N 1
ATOM 4702 C CA . GLY B 1 234 ? 7.777 -31.703 1.932 1 97.81 234 GLY B CA 1
ATOM 4703 C C . GLY B 1 234 ? 9.172 -31.406 1.411 1 97.81 234 GLY B C 1
ATOM 4704 O O . GLY B 1 234 ? 10.031 -32.281 1.369 1 97.81 234 GLY B O 1
ATOM 4705 N N . SER B 1 235 ? 9.422 -30.188 1.066 1 96.25 235 SER B N 1
ATOM 4706 C CA . SER B 1 235 ? 10.703 -29.812 0.481 1 96.25 235 SER B CA 1
ATOM 4707 C C . SER B 1 235 ? 11.789 -29.719 1.547 1 96.25 235 SER B C 1
ATOM 4709 O O . SER B 1 235 ? 11.539 -29.266 2.662 1 96.25 235 SER B O 1
ATOM 4711 N N . THR B 1 236 ? 12.992 -30.125 1.157 1 93.5 236 THR B N 1
ATOM 4712 C CA . THR B 1 236 ? 14.141 -29.969 2.041 1 93.5 236 THR B CA 1
ATOM 4713 C C . THR B 1 236 ? 14.82 -28.625 1.822 1 93.5 236 THR B C 1
ATOM 4715 O O . THR B 1 236 ? 15.641 -28.203 2.637 1 93.5 236 THR B O 1
ATOM 4718 N N . VAL B 1 237 ? 14.508 -28.016 0.692 1 95.88 237 VAL B N 1
ATOM 4719 C CA . VAL B 1 237 ? 15.047 -26.703 0.379 1 95.88 237 VAL B CA 1
ATOM 4720 C C . VAL B 1 237 ? 14.117 -25.625 0.923 1 95.88 237 VAL B C 1
ATOM 4722 O O . VAL B 1 237 ? 12.891 -25.75 0.848 1 95.88 237 VAL B O 1
ATOM 4725 N N . ILE B 1 238 ? 14.703 -24.609 1.457 1 96.19 238 ILE B N 1
ATOM 4726 C CA . ILE B 1 238 ? 13.93 -23.531 2.047 1 96.19 238 ILE B CA 1
ATOM 4727 C C . ILE B 1 238 ? 13.367 -22.641 0.943 1 96.19 238 ILE B C 1
ATOM 4729 O O . ILE B 1 238 ? 14.102 -22.219 0.044 1 96.19 238 ILE B O 1
ATOM 4733 N N . PHE B 1 239 ? 12.047 -22.391 1.036 1 98.62 239 PHE B N 1
ATOM 4734 C CA . PHE B 1 239 ? 11.422 -21.453 0.106 1 98.62 239 PHE B CA 1
ATOM 4735 C C . PHE B 1 239 ? 11.586 -20.016 0.591 1 98.62 239 PHE B C 1
ATOM 4737 O O . PHE B 1 239 ? 11.281 -19.719 1.746 1 98.62 239 PHE B O 1
ATOM 4744 N N . LYS B 1 240 ? 12.016 -19.156 -0.355 1 98.56 240 LYS B N 1
ATOM 4745 C CA . LYS B 1 240 ? 12.188 -17.75 -0.006 1 98.56 240 LYS B CA 1
ATOM 4746 C C . LYS B 1 240 ? 11.055 -16.906 -0.581 1 98.56 240 LYS B C 1
ATOM 4748 O O . LYS B 1 240 ? 10.742 -15.828 -0.053 1 98.56 240 LYS B O 1
ATOM 4753 N N . ALA B 1 241 ? 10.5 -17.375 -1.659 1 98.88 241 ALA B N 1
ATOM 4754 C CA . ALA B 1 241 ? 9.43 -16.609 -2.277 1 98.88 241 ALA B CA 1
ATOM 4755 C C . ALA B 1 241 ? 8.32 -17.516 -2.797 1 98.88 241 ALA B C 1
ATOM 4757 O O . ALA B 1 241 ? 8.586 -18.625 -3.254 1 98.88 241 ALA B O 1
ATOM 4758 N N . PHE B 1 242 ? 7.148 -17.062 -2.643 1 98.94 242 PHE B N 1
ATOM 4759 C CA . PHE B 1 242 ? 5.918 -17.641 -3.174 1 98.94 242 PHE B CA 1
ATOM 4760 C C . PHE B 1 242 ? 5.18 -16.641 -4.043 1 98.94 242 PHE B C 1
ATOM 4762 O O . PHE B 1 242 ? 4.672 -15.633 -3.541 1 98.94 242 PHE B O 1
ATOM 4769 N N . LEU B 1 243 ? 5.121 -16.859 -5.34 1 98.94 243 LEU B N 1
ATOM 4770 C CA . LEU B 1 243 ? 4.465 -15.961 -6.285 1 98.94 243 LEU B CA 1
ATOM 4771 C C . LEU B 1 243 ? 3.307 -16.672 -6.984 1 98.94 243 LEU B C 1
ATOM 4773 O O . LEU B 1 243 ? 3.521 -17.578 -7.777 1 98.94 243 LEU B O 1
ATOM 4777 N N . SER B 1 244 ? 2.146 -16.266 -6.641 1 98.94 244 SER B N 1
ATOM 4778 C CA . SER B 1 244 ? 0.954 -16.766 -7.324 1 98.94 244 SER B CA 1
ATOM 4779 C C . SER B 1 244 ? 0.394 -15.711 -8.281 1 98.94 244 SER B C 1
ATOM 4781 O O . SER B 1 244 ? 0.086 -14.586 -7.867 1 98.94 244 SER B O 1
ATOM 4783 N N . PHE B 1 245 ? 0.293 -16.094 -9.539 1 98.81 245 PHE B N 1
ATOM 4784 C CA . PHE B 1 245 ? -0.102 -15.117 -10.555 1 98.81 245 PHE B CA 1
ATOM 4785 C C . PHE B 1 245 ? -1.589 -15.234 -10.867 1 98.81 245 PHE B C 1
ATOM 4787 O O . PHE B 1 245 ? -2.096 -16.344 -11.086 1 98.81 245 PHE B O 1
ATOM 4794 N N . HIS B 1 246 ? -2.246 -14.148 -10.797 1 98.44 246 HIS B N 1
ATOM 4795 C CA . HIS B 1 246 ? -3.652 -13.922 -11.117 1 98.44 246 HIS B CA 1
ATOM 4796 C C . HIS B 1 246 ? -3.812 -12.812 -12.148 1 98.44 246 HIS B C 1
ATOM 4798 O O . HIS B 1 246 ? -2.848 -12.438 -12.82 1 98.44 246 HIS B O 1
ATOM 4804 N N . SER B 1 247 ? -5.051 -12.445 -12.383 1 95.94 247 SER B N 1
ATOM 4805 C CA . SER B 1 247 ? -5.199 -11.328 -13.305 1 95.94 247 SER B CA 1
ATOM 4806 C C . SER B 1 247 ? -6.426 -10.484 -12.969 1 95.94 247 SER B C 1
ATOM 4808 O O . SER B 1 247 ? -7.156 -10.797 -12.023 1 95.94 247 SER B O 1
ATOM 4810 N N . TYR B 1 248 ? -6.535 -9.328 -13.531 1 93.12 248 TYR B N 1
ATOM 4811 C CA . TYR B 1 248 ? -7.684 -8.438 -13.453 1 93.12 248 TYR B CA 1
ATOM 4812 C C . TYR B 1 248 ? -7.281 -7.074 -12.898 1 93.12 248 TYR B C 1
ATOM 4814 O O . TYR B 1 248 ? -7.543 -6.043 -13.523 1 93.12 248 TYR B O 1
ATOM 4822 N N . TYR B 1 249 ? -6.512 -6.953 -11.789 1 93.06 249 TYR B N 1
ATOM 4823 C CA . TYR B 1 249 ? -6.516 -5.75 -10.969 1 93.06 249 TYR B CA 1
ATOM 4824 C C . TYR B 1 249 ? -5.242 -4.941 -11.18 1 93.06 249 TYR B C 1
ATOM 4826 O O . TYR B 1 249 ? -5.156 -3.785 -10.758 1 93.06 249 TYR B O 1
ATOM 4834 N N . GLU B 1 250 ? -4.137 -5.504 -11.797 1 96.75 250 GLU B N 1
ATOM 4835 C CA . GLU B 1 250 ? -2.832 -4.848 -11.844 1 96.75 250 GLU B CA 1
ATOM 4836 C C . GLU B 1 250 ? -2.346 -4.477 -10.453 1 96.75 250 GLU B C 1
ATOM 4838 O O . GLU B 1 250 ? -2.082 -3.305 -10.172 1 96.75 250 GLU B O 1
ATOM 4843 N N . LEU B 1 251 ? -2.219 -5.48 -9.617 1 98.38 251 LEU B N 1
ATOM 4844 C CA . LEU B 1 251 ? -1.846 -5.34 -8.211 1 98.38 251 LEU B CA 1
ATOM 4845 C C . LEU B 1 251 ? -0.721 -6.305 -7.852 1 98.38 251 LEU B C 1
ATOM 4847 O O . LEU B 1 251 ? -0.629 -7.398 -8.422 1 98.38 251 LEU B O 1
ATOM 4851 N N . ILE B 1 252 ? 0.133 -5.875 -7 1 98.88 252 ILE B N 1
ATOM 4852 C CA . ILE B 1 252 ? 1.037 -6.738 -6.246 1 98.88 252 ILE B CA 1
ATOM 4853 C C . ILE B 1 252 ? 0.638 -6.742 -4.773 1 98.88 252 ILE B C 1
ATOM 4855 O O . ILE B 1 252 ? 0.858 -5.762 -4.059 1 98.88 252 ILE B O 1
ATOM 4859 N N . ILE B 1 253 ? 0.006 -7.855 -4.367 1 98.75 253 ILE B N 1
ATOM 4860 C CA . ILE B 1 253 ? -0.588 -7.836 -3.033 1 98.75 253 ILE B CA 1
ATOM 4861 C C . ILE B 1 253 ? 0.016 -8.953 -2.184 1 98.75 253 ILE B C 1
ATOM 4863 O O . ILE B 1 253 ? 0.567 -9.914 -2.715 1 98.75 253 ILE B O 1
ATOM 4867 N N . PHE B 1 254 ? 0 -8.75 -0.918 1 98.88 254 PHE B N 1
ATOM 4868 C CA . PHE B 1 254 ? 0.625 -9.656 0.041 1 98.88 254 PHE B CA 1
ATOM 4869 C C . PHE B 1 254 ? -0.221 -9.773 1.304 1 98.88 254 PHE B C 1
ATOM 4871 O O . PHE B 1 254 ? -1.3 -9.18 1.392 1 98.88 254 PHE B O 1
ATOM 4878 N N . PRO B 1 255 ? 0.133 -10.703 2.207 1 98.62 255 PRO B N 1
ATOM 4879 C CA . PRO B 1 255 ? -0.697 -10.914 3.396 1 98.62 255 PRO B CA 1
ATOM 4880 C C . PRO B 1 255 ? -0.941 -9.633 4.184 1 98.62 255 PRO B C 1
ATOM 4882 O O . PRO B 1 255 ? -0.083 -8.742 4.207 1 98.62 255 PRO B O 1
ATOM 4885 N N . TRP B 1 256 ? -2.248 -9.523 4.77 1 98.19 256 TRP B N 1
ATOM 4886 C CA . TRP B 1 256 ? -3.24 -10.594 4.875 1 98.19 256 TRP B CA 1
ATOM 4887 C C . TRP B 1 256 ? -4.441 -10.305 3.982 1 98.19 256 TRP B C 1
ATOM 4889 O O . TRP B 1 256 ? -4.703 -9.156 3.629 1 98.19 256 TRP B O 1
ATOM 4899 N N . GLY B 1 257 ? -5.023 -11.32 3.648 1 98.19 257 GLY B N 1
ATOM 4900 C CA . GLY B 1 257 ? -6.332 -11.203 3.025 1 98.19 257 GLY B CA 1
ATOM 4901 C C . GLY B 1 257 ? -7.477 -11.406 4 1 98.19 257 GLY B C 1
ATOM 4902 O O . GLY B 1 257 ? -8.562 -10.859 3.807 1 98.19 257 GLY B O 1
ATOM 4903 N N . TYR B 1 258 ? -7.238 -12.117 5.102 1 97.81 258 TYR B N 1
ATOM 4904 C CA . TYR B 1 258 ? -8.344 -12.523 5.957 1 97.81 258 TYR B CA 1
ATOM 4905 C C . TYR B 1 258 ? -8.523 -11.562 7.121 1 97.81 258 TYR B C 1
ATOM 4907 O O . TYR B 1 258 ? -9.5 -11.648 7.867 1 97.81 258 TYR B O 1
ATOM 4915 N N . LYS B 1 259 ? -7.605 -10.609 7.266 1 96.69 259 LYS B N 1
ATOM 4916 C CA . LYS B 1 259 ? -7.734 -9.617 8.328 1 96.69 259 LYS B CA 1
ATOM 4917 C C . LYS B 1 259 ? -7.086 -8.297 7.922 1 96.69 259 LYS B C 1
ATOM 4919 O O . LYS B 1 259 ? -6.344 -8.234 6.941 1 96.69 259 LYS B O 1
ATOM 4924 N N . ARG B 1 260 ? -7.371 -7.258 8.672 1 93.69 260 ARG B N 1
ATOM 4925 C CA . ARG B 1 260 ? -7.012 -5.898 8.281 1 93.69 260 ARG B CA 1
ATOM 4926 C C . ARG B 1 260 ? -5.645 -5.508 8.836 1 93.69 260 ARG B C 1
ATOM 4928 O O . ARG B 1 260 ? -4.977 -4.629 8.289 1 93.69 260 ARG B O 1
ATOM 4935 N N . GLU B 1 261 ? -5.176 -6.102 9.914 1 95.25 261 GLU B N 1
ATOM 4936 C CA . GLU B 1 261 ? -3.906 -5.762 10.547 1 95.25 261 GLU B CA 1
ATOM 4937 C C . GLU B 1 261 ? -2.729 -6.074 9.633 1 95.25 261 GLU B C 1
ATOM 4939 O O . GLU B 1 261 ? -2.766 -7.051 8.875 1 95.25 261 GLU B O 1
ATOM 4944 N N . PRO B 1 262 ? -1.738 -5.25 9.711 1 96.75 262 PRO B N 1
ATOM 4945 C CA . PRO B 1 262 ? -0.556 -5.59 8.914 1 96.75 262 PRO B CA 1
ATOM 4946 C C . PRO B 1 262 ? 0.107 -6.887 9.359 1 96.75 262 PRO B C 1
ATOM 4948 O O . PRO B 1 262 ? 0.12 -7.199 10.555 1 96.75 262 PRO B O 1
ATOM 4951 N N . CYS B 1 263 ? 0.616 -7.617 8.422 1 98.19 263 CYS B N 1
ATOM 4952 C CA . CYS B 1 263 ? 1.396 -8.797 8.789 1 98.19 263 CYS B CA 1
ATOM 4953 C C . CYS B 1 263 ? 2.723 -8.398 9.422 1 98.19 263 CYS B C 1
ATOM 4955 O O . CYS B 1 263 ? 3.18 -7.262 9.258 1 98.19 263 CYS B O 1
ATOM 4957 N N . PRO B 1 264 ? 3.4 -9.258 10.102 1 97.62 264 PRO B N 1
ATOM 4958 C CA . PRO B 1 264 ? 4.625 -8.93 10.836 1 97.62 264 PRO B CA 1
ATOM 4959 C C . PRO B 1 264 ? 5.719 -8.359 9.938 1 97.62 264 PRO B C 1
ATOM 4961 O O . PRO B 1 264 ? 6.457 -7.461 10.344 1 97.62 264 PRO B O 1
ATOM 4964 N N . ASP B 1 265 ? 5.812 -8.844 8.742 1 98.25 265 ASP B N 1
ATOM 4965 C CA . ASP B 1 265 ? 6.855 -8.391 7.828 1 98.25 265 ASP B CA 1
ATOM 4966 C C . ASP B 1 265 ? 6.293 -7.441 6.773 1 98.25 265 ASP B C 1
ATOM 4968 O O . ASP B 1 265 ? 6.727 -7.461 5.617 1 98.25 265 ASP B O 1
ATOM 4972 N N . TYR B 1 266 ? 5.301 -6.648 7.184 1 98.56 266 TYR B N 1
ATOM 4973 C CA . TYR B 1 266 ? 4.598 -5.754 6.27 1 98.56 266 TYR B CA 1
ATOM 4974 C C . TYR B 1 266 ? 5.578 -4.906 5.469 1 98.56 266 TYR B C 1
ATOM 4976 O O . TYR B 1 266 ? 5.473 -4.809 4.246 1 98.56 266 TYR B O 1
ATOM 4984 N N . LEU B 1 267 ? 6.551 -4.285 6.121 1 98.31 267 LEU B N 1
ATOM 4985 C CA . LEU B 1 267 ? 7.445 -3.342 5.461 1 98.31 267 LEU B CA 1
ATOM 4986 C C . LEU B 1 267 ? 8.344 -4.055 4.453 1 98.31 267 LEU B C 1
ATOM 4988 O O . LEU B 1 267 ? 8.578 -3.547 3.357 1 98.31 267 LEU B O 1
ATOM 4992 N N . LYS B 1 268 ? 8.844 -5.238 4.836 1 98.19 268 LYS B N 1
ATOM 4993 C CA . LYS B 1 268 ? 9.656 -6.027 3.918 1 98.19 268 LYS B CA 1
ATOM 4994 C C . LYS B 1 268 ? 8.875 -6.398 2.664 1 98.19 268 LYS B C 1
ATOM 4996 O O . LYS B 1 268 ? 9.391 -6.297 1.549 1 98.19 268 LYS B O 1
ATOM 5001 N N . LEU B 1 269 ? 7.648 -6.777 2.871 1 98.88 269 LEU B N 1
ATOM 5002 C CA . LEU B 1 269 ? 6.793 -7.172 1.758 1 98.88 269 LEU B CA 1
ATOM 5003 C C . LEU B 1 269 ? 6.402 -5.965 0.916 1 98.88 269 LEU B C 1
ATOM 5005 O O . LEU B 1 269 ? 6.344 -6.051 -0.313 1 98.88 269 LEU B O 1
ATOM 5009 N N . LEU B 1 270 ? 6.168 -4.852 1.589 1 98.88 270 LEU B N 1
ATOM 5010 C CA . LEU B 1 270 ? 5.867 -3.615 0.875 1 98.88 270 LEU B CA 1
ATOM 5011 C C . LEU B 1 270 ? 7.039 -3.197 -0.007 1 98.88 270 LEU B C 1
ATOM 5013 O O . LEU B 1 270 ? 6.848 -2.84 -1.172 1 98.88 270 LEU B O 1
ATOM 5017 N N . GLU B 1 271 ? 8.211 -3.232 0.512 1 98.5 271 GLU B N 1
ATOM 5018 C CA . GLU B 1 271 ? 9.414 -2.832 -0.213 1 98.5 271 GLU B CA 1
ATOM 5019 C C . GLU B 1 271 ? 9.68 -3.762 -1.393 1 98.5 271 GLU B C 1
ATOM 5021 O O . GLU B 1 271 ? 9.984 -3.303 -2.496 1 98.5 271 GLU B O 1
ATOM 5026 N N . GLY B 1 272 ? 9.531 -5.094 -1.17 1 98.81 272 GLY B N 1
ATOM 5027 C CA . GLY B 1 272 ? 9.664 -6.027 -2.277 1 98.81 272 GLY B CA 1
ATOM 5028 C C . GLY B 1 272 ? 8.617 -5.816 -3.359 1 98.81 272 GLY B C 1
ATOM 5029 O O . GLY B 1 272 ? 8.93 -5.914 -4.551 1 98.81 272 GLY B O 1
ATOM 5030 N N . GLY B 1 273 ? 7.355 -5.543 -2.902 1 98.88 273 GLY B N 1
ATOM 5031 C CA . GLY B 1 273 ? 6.305 -5.219 -3.854 1 98.88 273 GLY B CA 1
ATOM 5032 C C . GLY B 1 273 ? 6.59 -3.961 -4.652 1 98.88 273 GLY B C 1
ATOM 5033 O O . GLY B 1 273 ? 6.336 -3.912 -5.855 1 98.88 273 GLY B O 1
ATOM 5034 N N . ALA B 1 274 ? 7.176 -2.973 -4.02 1 98.75 274 ALA B N 1
ATOM 5035 C CA . ALA B 1 274 ? 7.504 -1.714 -4.684 1 98.75 274 ALA B CA 1
ATOM 5036 C C . ALA B 1 274 ? 8.602 -1.911 -5.723 1 98.75 274 ALA B C 1
ATOM 5038 O O . ALA B 1 274 ? 8.57 -1.302 -6.793 1 98.75 274 ALA B O 1
ATOM 5039 N N . VAL B 1 275 ? 9.539 -2.754 -5.41 1 98.62 275 VAL B N 1
ATOM 5040 C CA . VAL B 1 275 ? 10.633 -3.045 -6.328 1 98.62 275 VAL B CA 1
ATOM 5041 C C . VAL B 1 275 ? 10.086 -3.699 -7.594 1 98.62 275 VAL B C 1
ATOM 5043 O O . VAL B 1 275 ? 10.508 -3.363 -8.703 1 98.62 275 VAL B O 1
ATOM 5046 N N . MET B 1 276 ? 9.148 -4.602 -7.402 1 98.88 276 MET B N 1
ATOM 5047 C CA . MET B 1 276 ? 8.516 -5.242 -8.555 1 98.88 276 MET B CA 1
ATOM 5048 C C . MET B 1 276 ? 7.719 -4.227 -9.375 1 98.88 276 MET B C 1
ATOM 5050 O O . MET B 1 276 ? 7.828 -4.188 -10.602 1 98.88 276 MET B O 1
ATOM 5054 N N . ALA B 1 277 ? 6.988 -3.395 -8.672 1 98.88 277 ALA B N 1
ATOM 5055 C CA . ALA B 1 277 ? 6.16 -2.398 -9.344 1 98.88 277 ALA B CA 1
ATOM 5056 C C . ALA B 1 277 ? 7.02 -1.423 -10.148 1 98.88 277 ALA B C 1
ATOM 5058 O O . ALA B 1 277 ? 6.66 -1.047 -11.266 1 98.88 277 ALA B O 1
ATOM 5059 N N . ARG B 1 278 ? 8.117 -1.021 -9.602 1 98.69 278 ARG B N 1
ATOM 5060 C CA . ARG B 1 278 ? 9.047 -0.14 -10.297 1 98.69 278 ARG B CA 1
ATOM 5061 C C . ARG B 1 278 ? 9.57 -0.798 -11.578 1 98.69 278 ARG B C 1
ATOM 5063 O O . ARG B 1 278 ? 9.617 -0.165 -12.633 1 98.69 278 ARG B O 1
ATOM 5070 N N . ALA B 1 279 ? 9.922 -2.066 -11.477 1 98.81 279 ALA B N 1
ATOM 5071 C CA . ALA B 1 279 ? 10.438 -2.791 -12.633 1 98.81 279 ALA B CA 1
ATOM 5072 C C . ALA B 1 279 ? 9.391 -2.889 -13.734 1 98.81 279 ALA B C 1
ATOM 5074 O O . ALA B 1 279 ? 9.703 -2.75 -14.914 1 98.81 279 ALA B O 1
ATOM 5075 N N . ILE B 1 280 ? 8.156 -3.115 -13.305 1 98.75 280 ILE B N 1
ATOM 5076 C CA . ILE B 1 280 ? 7.055 -3.182 -14.266 1 98.75 280 ILE B CA 1
ATOM 5077 C C . ILE B 1 280 ? 6.891 -1.832 -14.953 1 98.75 280 ILE B C 1
ATOM 5079 O O . ILE B 1 280 ? 6.84 -1.762 -16.188 1 98.75 280 ILE B O 1
ATOM 5083 N N . PHE B 1 281 ? 6.863 -0.789 -14.172 1 98.56 281 PHE B N 1
ATOM 5084 C CA . PHE B 1 281 ? 6.66 0.552 -14.711 1 98.56 281 PHE B CA 1
ATOM 5085 C C . PHE B 1 281 ? 7.773 0.917 -15.688 1 98.56 281 PHE B C 1
ATOM 5087 O O . PHE B 1 281 ? 7.508 1.482 -16.75 1 98.56 281 PHE B O 1
ATOM 5094 N N . GLU B 1 282 ? 8.984 0.596 -15.336 1 98.19 282 GLU B N 1
ATOM 5095 C CA . GLU B 1 282 ? 10.125 0.915 -16.188 1 98.19 282 GLU B CA 1
ATOM 5096 C C . GLU B 1 282 ? 10.102 0.096 -17.469 1 98.19 282 GLU B C 1
ATOM 5098 O O . GLU B 1 282 ? 10.617 0.536 -18.5 1 98.19 282 GLU B O 1
ATOM 5103 N N . SER B 1 283 ? 9.5 -1.062 -17.422 1 97.62 283 SER B N 1
ATOM 5104 C CA . SER B 1 283 ? 9.445 -1.951 -18.562 1 97.62 283 SER B CA 1
ATOM 5105 C C . SER B 1 283 ? 8.336 -1.532 -19.531 1 97.62 283 SER B C 1
ATOM 5107 O O . SER B 1 283 ? 8.547 -1.5 -20.75 1 97.62 283 SER B O 1
ATOM 5109 N N . SER B 1 284 ? 7.172 -1.148 -19.016 1 96.75 284 SER B N 1
ATOM 5110 C CA . SER B 1 284 ? 6.02 -1.004 -19.906 1 96.75 284 SER B CA 1
ATOM 5111 C C . SER B 1 284 ? 5.273 0.297 -19.625 1 96.75 284 SER B C 1
ATOM 5113 O O . SER B 1 284 ? 4.371 0.671 -20.375 1 96.75 284 SER B O 1
ATOM 5115 N N . GLY B 1 285 ? 5.582 0.974 -18.516 1 97 285 GLY B N 1
ATOM 5116 C CA . GLY B 1 285 ? 4.871 2.188 -18.156 1 97 285 GLY B CA 1
ATOM 5117 C C . GLY B 1 285 ? 3.6 1.922 -17.359 1 97 285 GLY B C 1
ATOM 5118 O O . GLY B 1 285 ? 2.92 2.857 -16.938 1 97 285 GLY B O 1
ATOM 5119 N N . VAL B 1 286 ? 3.25 0.651 -17.125 1 96.56 286 VAL B N 1
ATOM 5120 C CA . VAL B 1 286 ? 2.029 0.296 -16.406 1 96.56 286 VAL B CA 1
ATOM 5121 C C . VAL B 1 286 ? 2.273 0.381 -14.906 1 96.56 286 VAL B C 1
ATOM 5123 O O . VAL B 1 286 ? 3.309 -0.073 -14.414 1 96.56 286 VAL B O 1
ATOM 5126 N N . THR B 1 287 ? 1.353 0.962 -14.188 1 97.75 287 THR B N 1
ATOM 5127 C CA . THR B 1 287 ? 1.466 1.081 -12.742 1 97.75 287 THR B CA 1
ATOM 5128 C C . THR B 1 287 ? 0.694 -0.037 -12.047 1 97.75 287 THR B C 1
ATOM 5130 O O . THR B 1 287 ? -0.518 -0.171 -12.227 1 97.75 287 THR B O 1
ATOM 5133 N N . TYR B 1 288 ? 1.421 -0.872 -11.352 1 98.38 288 TYR B N 1
ATOM 5134 C CA . TYR B 1 288 ? 0.821 -1.815 -10.414 1 98.38 288 TYR B CA 1
ATOM 5135 C C . TYR B 1 288 ? 0.812 -1.247 -9 1 98.38 288 TYR B C 1
ATOM 5137 O O . TYR B 1 288 ? 1.836 -0.763 -8.516 1 98.38 288 TYR B O 1
ATOM 5145 N N . LYS B 1 289 ? -0.323 -1.25 -8.359 1 98.31 289 LYS B N 1
ATOM 5146 C CA . LYS B 1 289 ? -0.379 -0.821 -6.965 1 98.31 289 LYS B CA 1
ATOM 5147 C C . LYS B 1 289 ? 0.089 -1.932 -6.027 1 98.31 289 LYS B C 1
ATOM 5149 O O . LYS B 1 289 ? 0.02 -3.113 -6.375 1 98.31 289 LYS B O 1
ATOM 5154 N N . VAL B 1 290 ? 0.604 -1.559 -4.902 1 98.81 290 VAL B N 1
ATOM 5155 C CA . VAL B 1 290 ? 1.184 -2.504 -3.955 1 98.81 290 VAL B CA 1
ATOM 5156 C C . VAL B 1 290 ? 0.515 -2.346 -2.592 1 98.81 290 VAL B C 1
ATOM 5158 O O . VAL B 1 290 ? 0.264 -1.224 -2.143 1 98.81 290 VAL B O 1
ATOM 5161 N N . GLY B 1 291 ? 0.155 -3.449 -1.932 1 98.5 291 GLY B N 1
ATOM 5162 C CA . GLY B 1 291 ? -0.395 -3.402 -0.586 1 98.5 291 GLY B CA 1
ATOM 5163 C C . GLY B 1 291 ? -0.895 -4.75 -0.099 1 98.5 291 GLY B C 1
ATOM 5164 O O . GLY B 1 291 ? -0.713 -5.766 -0.773 1 98.5 291 GLY B O 1
ATOM 5165 N N . SER B 1 292 ? -1.466 -4.762 1.069 1 98.25 292 SER B N 1
ATOM 5166 C CA . SER B 1 292 ? -2.037 -6.004 1.579 1 98.25 292 SER B CA 1
ATOM 5167 C C . SER B 1 292 ? -3.301 -6.387 0.815 1 98.25 292 SER B C 1
ATOM 5169 O O . SER B 1 292 ? -4.016 -5.52 0.31 1 98.25 292 SER B O 1
ATOM 5171 N N . THR B 1 293 ? -3.521 -7.637 0.787 1 98.31 293 THR B N 1
ATOM 5172 C CA . THR B 1 293 ? -4.652 -8.164 0.03 1 98.31 293 THR B CA 1
ATOM 5173 C C . THR B 1 293 ? -5.953 -7.492 0.466 1 98.31 293 THR B C 1
ATOM 5175 O O . THR B 1 293 ? -6.695 -6.969 -0.365 1 98.31 293 THR B O 1
ATOM 5178 N N . LYS B 1 294 ? -6.219 -7.453 1.718 1 97.56 294 LYS B N 1
ATOM 5179 C CA . LYS B 1 294 ? -7.465 -6.887 2.223 1 97.56 294 LYS B CA 1
ATOM 5180 C C . LYS B 1 294 ? -7.582 -5.41 1.863 1 97.56 294 LYS B C 1
ATOM 5182 O O . LYS B 1 294 ? -8.648 -4.949 1.444 1 97.56 294 LYS B O 1
ATOM 5187 N N . ASP B 1 295 ? -6.508 -4.66 2.082 1 96.25 295 ASP B N 1
ATOM 5188 C CA . ASP B 1 295 ? -6.555 -3.217 1.861 1 96.25 295 ASP B CA 1
ATOM 5189 C C . ASP B 1 295 ? -6.758 -2.893 0.383 1 96.25 295 ASP B C 1
ATOM 5191 O O . ASP B 1 295 ? -7.445 -1.929 0.042 1 96.25 295 ASP B O 1
ATOM 5195 N N . MET B 1 296 ? -6.203 -3.717 -0.501 1 96.5 296 MET B N 1
ATOM 5196 C CA . MET B 1 296 ? -6.188 -3.393 -1.925 1 96.5 296 MET B CA 1
ATOM 5197 C C . MET B 1 296 ? -7.414 -3.967 -2.627 1 96.5 296 MET B C 1
ATOM 5199 O O . MET B 1 296 ? -7.746 -3.559 -3.74 1 96.5 296 MET B O 1
ATOM 5203 N N . THR B 1 297 ? -8.055 -4.859 -2.002 1 94.69 297 THR B N 1
ATOM 5204 C CA . THR B 1 297 ? -9.188 -5.52 -2.637 1 94.69 297 THR B CA 1
ATOM 5205 C C . THR B 1 297 ? -10.328 -5.711 -1.641 1 94.69 297 THR B C 1
ATOM 5207 O O . THR B 1 297 ? -11.023 -4.754 -1.297 1 94.69 297 THR B O 1
ATOM 5210 N N . TYR B 1 298 ? -10.547 -6.898 -1.211 1 94.06 298 TYR B N 1
ATOM 5211 C CA . TYR B 1 298 ? -11.57 -7.305 -0.257 1 94.06 298 TYR B CA 1
ATOM 5212 C C . TYR B 1 298 ? -11.062 -8.406 0.661 1 94.06 298 TYR B C 1
ATOM 5214 O O . TYR B 1 298 ? -9.938 -8.891 0.495 1 94.06 298 TYR B O 1
ATOM 5222 N N . TYR B 1 299 ? -11.828 -8.695 1.615 1 96.56 299 TYR B N 1
ATOM 5223 C CA . TYR B 1 299 ? -11.477 -9.844 2.449 1 96.56 299 TYR B CA 1
ATOM 5224 C C . TYR B 1 299 ? -11.391 -11.117 1.618 1 96.56 299 TYR B C 1
ATOM 5226 O O . TYR B 1 299 ? -12.266 -11.383 0.792 1 96.56 299 TYR B O 1
ATOM 5234 N N . ALA B 1 300 ? -10.383 -11.797 1.778 1 97.75 300 ALA B N 1
ATOM 5235 C CA . ALA B 1 300 ? -10.172 -13.109 1.169 1 97.75 300 ALA B CA 1
ATOM 5236 C C . ALA B 1 300 ? -9.633 -14.109 2.191 1 97.75 300 ALA B C 1
ATOM 5238 O O . ALA B 1 300 ? -8.539 -13.93 2.73 1 97.75 300 ALA B O 1
ATOM 5239 N N . CYS B 1 301 ? -10.383 -15.125 2.43 1 98.19 301 CYS B N 1
ATOM 5240 C CA . CYS B 1 301 ? -10.047 -16.109 3.449 1 98.19 301 CYS B CA 1
ATOM 5241 C C . CYS B 1 301 ? -9.633 -17.438 2.814 1 98.19 301 CYS B C 1
ATOM 5243 O O . CYS B 1 301 ? -10.234 -17.859 1.827 1 98.19 301 CYS B O 1
ATOM 5245 N N . GLY B 1 302 ? -8.602 -18.047 3.385 1 98.56 302 GLY B N 1
ATOM 5246 C CA . GLY B 1 302 ? -8.156 -19.344 2.871 1 98.56 302 GLY B CA 1
ATOM 5247 C C . GLY B 1 302 ? -7.316 -19.219 1.617 1 98.56 302 GLY B C 1
ATOM 5248 O O . GLY B 1 302 ? -7.379 -20.078 0.737 1 98.56 302 GLY B O 1
ATOM 5249 N N . THR B 1 303 ? -6.539 -18.188 1.516 1 98.81 303 THR B N 1
ATOM 5250 C CA . THR B 1 303 ? -5.754 -17.953 0.307 1 98.81 303 THR B CA 1
ATOM 5251 C C . THR B 1 303 ? -4.41 -18.672 0.393 1 98.81 303 THR B C 1
ATOM 5253 O O . THR B 1 303 ? -3.889 -18.891 1.487 1 98.81 303 THR B O 1
ATOM 5256 N N . SER B 1 304 ? -3.883 -19 -0.768 1 98.88 304 SER B N 1
ATOM 5257 C CA . SER B 1 304 ? -2.555 -19.609 -0.828 1 98.88 304 SER B CA 1
ATOM 5258 C C . SER B 1 304 ? -1.488 -18.641 -0.316 1 98.88 304 SER B C 1
ATOM 5260 O O . SER B 1 304 ? -0.519 -19.062 0.319 1 98.88 304 SER B O 1
ATOM 5262 N N . THR B 1 305 ? -1.639 -17.375 -0.541 1 98.81 305 THR B N 1
ATOM 5263 C CA . THR B 1 305 ? -0.653 -16.375 -0.155 1 98.81 305 THR B CA 1
ATOM 5264 C C . THR B 1 305 ? -0.589 -16.234 1.363 1 98.81 305 THR B C 1
ATOM 5266 O O . THR B 1 305 ? 0.498 -16.203 1.944 1 98.81 305 THR B O 1
ATOM 5269 N N . ASP B 1 306 ? -1.755 -16.141 2.002 1 98.88 306 ASP B N 1
ATOM 5270 C CA . ASP B 1 306 ? -1.749 -16.109 3.461 1 98.88 306 ASP B CA 1
ATOM 5271 C C . ASP B 1 306 ? -1.142 -17.375 4.039 1 98.88 306 ASP B C 1
ATOM 5273 O O . ASP B 1 306 ? -0.355 -17.328 4.988 1 98.88 306 ASP B O 1
ATOM 5277 N N . TRP B 1 307 ? -1.482 -18.516 3.502 1 98.94 307 TRP B N 1
ATOM 5278 C CA . TRP B 1 307 ? -0.972 -19.797 3.969 1 98.94 307 TRP B CA 1
ATOM 5279 C C . TRP B 1 307 ? 0.538 -19.891 3.775 1 98.94 307 TRP B C 1
ATOM 5281 O O . TRP B 1 307 ? 1.262 -20.312 4.68 1 98.94 307 TRP B O 1
ATOM 5291 N N . SER B 1 308 ? 1.036 -19.516 2.596 1 98.94 308 SER B N 1
ATOM 5292 C CA . SER B 1 308 ? 2.463 -19.594 2.305 1 98.94 308 SER B CA 1
ATOM 5293 C C . SER B 1 308 ? 3.277 -18.766 3.291 1 98.94 308 SER B C 1
ATOM 5295 O O . SER B 1 308 ? 4.328 -19.203 3.762 1 98.94 308 SER B O 1
ATOM 5297 N N . TYR B 1 309 ? 2.762 -17.625 3.611 1 98.88 309 TYR B N 1
ATOM 5298 C CA . TYR B 1 309 ? 3.451 -16.734 4.531 1 98.88 309 TYR B CA 1
ATOM 5299 C C . TYR B 1 309 ? 3.355 -17.234 5.965 1 98.88 309 TYR B C 1
ATOM 5301 O O . TYR B 1 309 ? 4.371 -17.375 6.648 1 98.88 309 TYR B O 1
ATOM 5309 N N . ALA B 1 310 ? 2.176 -17.578 6.414 1 98.69 310 ALA B N 1
ATOM 5310 C CA . ALA B 1 310 ? 1.917 -17.812 7.836 1 98.69 310 ALA B CA 1
ATOM 5311 C C . ALA B 1 310 ? 2.275 -19.234 8.242 1 98.69 310 ALA B C 1
ATOM 5313 O O . ALA B 1 310 ? 2.752 -19.469 9.352 1 98.69 310 ALA B O 1
ATOM 5314 N N . ILE B 1 311 ? 2.002 -20.125 7.406 1 98.62 311 ILE B N 1
ATOM 5315 C CA . ILE B 1 311 ? 2.146 -21.531 7.777 1 98.62 311 ILE B CA 1
ATOM 5316 C C . ILE B 1 311 ? 3.426 -22.094 7.168 1 98.62 311 ILE B C 1
ATOM 5318 O O . ILE B 1 311 ? 4.289 -22.609 7.887 1 98.62 311 ILE B O 1
ATOM 5322 N N . ALA B 1 312 ? 3.592 -21.938 5.879 1 98.75 312 ALA B N 1
ATOM 5323 C CA . ALA B 1 312 ? 4.777 -22.484 5.215 1 98.75 312 ALA B CA 1
ATOM 5324 C C . ALA B 1 312 ? 6.004 -21.609 5.508 1 98.75 312 ALA B C 1
ATOM 5326 O O . ALA B 1 312 ? 7.129 -21.984 5.156 1 98.75 312 ALA B O 1
ATOM 5327 N N . LYS B 1 313 ? 5.781 -20.406 6.082 1 98.44 313 LYS B N 1
ATOM 5328 C CA . LYS B 1 313 ? 6.84 -19.516 6.547 1 98.44 313 LYS B CA 1
ATOM 5329 C C . LYS B 1 313 ? 7.715 -19.047 5.391 1 98.44 313 LYS B C 1
ATOM 5331 O O . LYS B 1 313 ? 8.938 -18.969 5.52 1 98.44 313 LYS B O 1
ATOM 5336 N N . ILE B 1 314 ? 7.137 -18.812 4.281 1 98.81 314 ILE B N 1
ATOM 5337 C CA . ILE B 1 314 ? 7.836 -18.219 3.143 1 98.81 314 ILE B CA 1
ATOM 5338 C C . ILE B 1 314 ? 7.773 -16.703 3.23 1 98.81 314 ILE B C 1
ATOM 5340 O O . ILE B 1 314 ? 6.703 -16.109 3.08 1 98.81 314 ILE B O 1
ATOM 5344 N N . PRO B 1 315 ? 8.852 -16.047 3.402 1 98.56 315 PRO B N 1
ATOM 5345 C CA . PRO B 1 315 ? 8.836 -14.633 3.811 1 98.56 315 PRO B CA 1
ATOM 5346 C C . PRO B 1 315 ? 8.305 -13.711 2.715 1 98.56 315 PRO B C 1
ATOM 5348 O O . PRO B 1 315 ? 7.602 -12.734 3.008 1 98.56 315 PRO B O 1
ATOM 5351 N N . TYR B 1 316 ? 8.648 -13.969 1.466 1 98.88 316 TYR B N 1
ATOM 5352 C CA . TYR B 1 316 ? 8.172 -13.141 0.362 1 98.88 316 TYR B CA 1
ATOM 5353 C C . TYR B 1 316 ? 7.039 -13.836 -0.385 1 98.88 316 TYR B C 1
ATOM 5355 O O . TYR B 1 316 ? 7.266 -14.508 -1.393 1 98.88 316 TYR B O 1
ATOM 5363 N N . SER B 1 317 ? 5.859 -13.664 0.132 1 98.94 317 SER B N 1
ATOM 5364 C CA . SER B 1 317 ? 4.652 -14.25 -0.442 1 98.94 317 SER B CA 1
ATOM 5365 C C . SER B 1 317 ? 3.783 -13.188 -1.11 1 98.94 317 SER B C 1
ATOM 5367 O O . SER B 1 317 ? 3.324 -12.25 -0.455 1 98.94 317 SER B O 1
ATOM 5369 N N . TYR B 1 318 ? 3.594 -13.359 -2.42 1 98.94 318 TYR B N 1
ATOM 5370 C CA . TYR B 1 318 ? 2.846 -12.359 -3.17 1 98.94 318 TYR B CA 1
ATOM 5371 C C . TYR B 1 318 ? 1.799 -13.016 -4.062 1 98.94 318 TYR B C 1
ATOM 5373 O O . TYR B 1 318 ? 2.002 -14.133 -4.551 1 98.94 318 TYR B O 1
ATOM 5381 N N . MET B 1 319 ? 0.735 -12.375 -4.191 1 98.88 319 MET B N 1
ATOM 5382 C CA . MET B 1 319 ? -0.206 -12.555 -5.293 1 98.88 319 MET B CA 1
ATOM 5383 C C . MET B 1 319 ? -0.117 -11.398 -6.285 1 98.88 319 MET B C 1
ATOM 5385 O O . MET B 1 319 ? -0.273 -10.242 -5.906 1 98.88 319 MET B O 1
ATOM 5389 N N . ILE B 1 320 ? 0.218 -11.711 -7.484 1 98.88 320 ILE B N 1
ATOM 5390 C CA . ILE B 1 320 ? 0.341 -10.68 -8.508 1 98.88 320 ILE B CA 1
ATOM 5391 C C . ILE B 1 320 ? -0.861 -10.734 -9.445 1 98.88 320 ILE B C 1
ATOM 5393 O O . ILE B 1 320 ? -1.062 -11.727 -10.148 1 98.88 320 ILE B O 1
ATOM 5397 N N . GLU B 1 321 ? -1.704 -9.727 -9.422 1 98.5 321 GLU B N 1
ATOM 5398 C CA . GLU B 1 321 ? -2.84 -9.57 -10.328 1 98.5 321 GLU B CA 1
ATOM 5399 C C . GLU B 1 321 ? -2.424 -8.867 -11.617 1 98.5 321 GLU B C 1
ATOM 5401 O O . GLU B 1 321 ? -2.293 -7.645 -11.656 1 98.5 321 GLU B O 1
ATOM 5406 N N . LEU B 1 322 ? -2.338 -9.656 -12.602 1 98.25 322 LEU B N 1
ATOM 5407 C CA . LEU B 1 322 ? -1.854 -9.164 -13.883 1 98.25 322 LEU B CA 1
ATOM 5408 C C . LEU B 1 322 ? -2.906 -8.297 -14.562 1 98.25 322 LEU B C 1
ATOM 5410 O O . LEU B 1 322 ? -3.971 -8.039 -13.992 1 98.25 322 LEU B O 1
ATOM 5414 N N . ARG B 1 323 ? -2.543 -7.82 -15.766 1 94.12 323 ARG B N 1
ATOM 5415 C CA . ARG B 1 323 ? -3.447 -6.98 -16.547 1 94.12 323 ARG B CA 1
ATOM 5416 C C . ARG B 1 323 ? -4.723 -7.738 -16.906 1 94.12 323 ARG B C 1
ATOM 5418 O O . ARG B 1 323 ? -4.699 -8.961 -17.078 1 94.12 323 ARG B O 1
ATOM 5425 N N . SER B 1 324 ? -6.012 -7.051 -16.984 1 87.12 324 SER B N 1
ATOM 5426 C CA . SER B 1 324 ? -6.34 -5.641 -16.812 1 87.12 324 SER B CA 1
ATOM 5427 C C . SER B 1 324 ? -7.793 -5.461 -16.391 1 87.12 324 SER B C 1
ATOM 5429 O O . SER B 1 324 ? -8.648 -6.297 -16.703 1 87.12 324 SER B O 1
ATOM 5431 N N . LYS B 1 325 ? -8.023 -4.41 -15.695 1 85.94 325 LYS B N 1
ATOM 5432 C CA . LYS B 1 325 ? -9.391 -4.055 -15.336 1 85.94 325 LYS B CA 1
ATOM 5433 C C . LYS B 1 325 ? -10.242 -3.807 -16.578 1 85.94 325 LYS B C 1
ATOM 5435 O O . LYS B 1 325 ? -11.422 -4.16 -16.609 1 85.94 325 LYS B O 1
ATOM 5440 N N . LYS B 1 326 ? -9.656 -3.314 -17.547 1 87.81 326 LYS B N 1
ATOM 5441 C CA . LYS B 1 326 ? -10.352 -2.951 -18.781 1 87.81 326 LYS B CA 1
ATOM 5442 C C . LYS B 1 326 ? -10.844 -4.191 -19.516 1 87.81 326 LYS B C 1
ATOM 5444 O O . LYS B 1 326 ? -11.977 -4.223 -20 1 87.81 326 LYS B O 1
ATOM 5449 N N . TYR B 1 327 ? -10.016 -5.23 -19.594 1 90.19 327 TYR B N 1
ATOM 5450 C CA . TYR B 1 327 ? -10.328 -6.398 -20.406 1 90.19 327 TYR B CA 1
ATOM 5451 C C . TYR B 1 327 ? -10.719 -7.586 -19.531 1 90.19 327 TYR B C 1
ATOM 5453 O O . TYR B 1 327 ? -11.016 -8.664 -20.047 1 90.19 327 TYR B O 1
ATOM 5461 N N . ARG B 1 328 ? -10.57 -7.301 -18.219 1 89.12 328 ARG B N 1
ATOM 5462 C CA . ARG B 1 328 ? -10.945 -8.312 -17.25 1 89.12 328 ARG B CA 1
ATOM 5463 C C . ARG B 1 328 ? -10.109 -9.57 -17.406 1 89.12 328 ARG B C 1
ATOM 5465 O O . ARG B 1 328 ? -8.883 -9.539 -17.266 1 89.12 328 ARG B O 1
ATOM 5472 N N . PHE B 1 329 ? -10.789 -10.68 -17.922 1 91.69 329 PHE B N 1
ATOM 5473 C CA . PHE B 1 329 ? -10.078 -11.945 -18 1 91.69 329 PHE B CA 1
ATOM 5474 C C . PHE B 1 329 ? -9.82 -12.336 -19.438 1 91.69 329 PHE B C 1
ATOM 5476 O O . PHE B 1 329 ? -9.375 -13.453 -19.719 1 91.69 329 PHE B O 1
ATOM 5483 N N . LYS B 1 330 ? -10.047 -11.391 -20.375 1 91.12 330 LYS B N 1
ATOM 5484 C CA . LYS B 1 330 ? -9.836 -11.617 -21.797 1 91.12 330 LYS B CA 1
ATOM 5485 C C . LYS B 1 330 ? -8.844 -10.602 -22.375 1 91.12 330 LYS B C 1
ATOM 5487 O O . LYS B 1 330 ? -9.219 -9.773 -23.203 1 91.12 330 LYS B O 1
ATOM 5492 N N . LEU B 1 331 ? -7.676 -10.766 -21.953 1 91.5 331 LEU B N 1
ATOM 5493 C CA . LEU B 1 331 ? -6.625 -9.875 -22.422 1 91.5 331 LEU B CA 1
ATOM 5494 C C . LEU B 1 331 ? -6.371 -10.078 -23.922 1 91.5 331 LEU B C 1
ATOM 5496 O O . LEU B 1 331 ? -6.227 -11.211 -24.375 1 91.5 331 LEU B O 1
ATOM 5500 N N . PRO B 1 332 ? -6.324 -8.961 -24.594 1 91.94 332 PRO B N 1
ATOM 5501 C CA . PRO B 1 332 ? -6.031 -9.086 -26.016 1 91.94 332 PRO B CA 1
ATOM 5502 C C . PRO B 1 332 ? -4.668 -9.719 -26.297 1 91.94 332 PRO B C 1
ATOM 5504 O O . PRO B 1 332 ? -3.721 -9.492 -25.547 1 91.94 332 PRO B O 1
ATOM 5507 N N . LYS B 1 333 ? -4.586 -10.391 -27.422 1 90.44 333 LYS B N 1
ATOM 5508 C CA . LYS B 1 333 ? -3.389 -11.133 -27.797 1 90.44 333 LYS B CA 1
ATOM 5509 C C . LYS B 1 333 ? -2.176 -10.219 -27.891 1 90.44 333 LYS B C 1
ATOM 5511 O O . LYS B 1 333 ? -1.06 -10.609 -27.547 1 90.44 333 LYS B O 1
ATOM 5516 N N . ASP B 1 334 ? -2.4 -8.984 -28.266 1 91.38 334 ASP B N 1
ATOM 5517 C CA . ASP B 1 334 ? -1.288 -8.078 -28.516 1 91.38 334 ASP B CA 1
ATOM 5518 C C . ASP B 1 334 ? -0.721 -7.52 -27.219 1 91.38 334 ASP B C 1
ATOM 5520 O O . ASP B 1 334 ? 0.31 -6.844 -27.219 1 91.38 334 ASP B O 1
ATOM 5524 N N . GLN B 1 335 ? -1.345 -7.879 -26.094 1 93.38 335 GLN B N 1
ATOM 5525 C CA . GLN B 1 335 ? -0.855 -7.402 -24.812 1 93.38 335 GLN B CA 1
ATOM 5526 C C . GLN B 1 335 ? -0.113 -8.508 -24.062 1 93.38 335 GLN B C 1
ATOM 5528 O O . GLN B 1 335 ? 0.517 -8.25 -23.031 1 93.38 335 GLN B O 1
ATOM 5533 N N . ILE B 1 336 ? -0.136 -9.703 -24.594 1 93.94 336 ILE B N 1
ATOM 5534 C CA . ILE B 1 336 ? 0.385 -10.867 -23.891 1 93.94 336 ILE B CA 1
ATOM 5535 C C . ILE B 1 336 ? 1.901 -10.75 -23.75 1 93.94 336 ILE B C 1
ATOM 5537 O O . ILE B 1 336 ? 2.441 -10.883 -22.641 1 93.94 336 ILE B O 1
ATOM 5541 N N . MET B 1 337 ? 2.59 -10.414 -24.844 1 94.88 337 MET B N 1
ATOM 5542 C CA . MET B 1 337 ? 4.047 -10.359 -24.812 1 94.88 337 MET B CA 1
ATOM 5543 C C . MET B 1 337 ? 4.535 -9.258 -23.875 1 94.88 337 MET B C 1
ATOM 5545 O O . MET B 1 337 ? 5.457 -9.469 -23.094 1 94.88 337 MET B O 1
ATOM 5549 N N . GLU B 1 338 ? 3.93 -8.117 -23.969 1 95.69 338 GLU B N 1
ATOM 5550 C CA . GLU B 1 338 ? 4.32 -7.012 -23.094 1 95.69 338 GLU B CA 1
ATOM 5551 C C . GLU B 1 338 ? 4.102 -7.355 -21.625 1 95.69 338 GLU B C 1
ATOM 5553 O O . GLU B 1 338 ? 4.926 -7.02 -20.781 1 95.69 338 GLU B O 1
ATOM 5558 N N . THR B 1 339 ? 2.994 -8.016 -21.328 1 96.81 339 THR B N 1
ATOM 5559 C CA . THR B 1 339 ? 2.713 -8.445 -19.953 1 96.81 339 THR B CA 1
ATOM 5560 C C . THR B 1 339 ? 3.766 -9.438 -19.469 1 96.81 339 THR B C 1
ATOM 5562 O O . THR B 1 339 ? 4.246 -9.344 -18.344 1 96.81 339 THR B O 1
ATOM 5565 N N . CYS B 1 340 ? 4.172 -10.352 -20.359 1 97.25 340 CYS B N 1
ATOM 5566 C CA . CYS B 1 340 ? 5.207 -11.328 -20.016 1 97.25 340 CYS B CA 1
ATOM 5567 C C . CYS B 1 340 ? 6.52 -10.633 -19.672 1 97.25 340 CYS B C 1
ATOM 5569 O O . CYS B 1 340 ? 7.141 -10.93 -18.656 1 97.25 340 CYS B O 1
ATOM 5571 N N . LYS B 1 341 ? 6.863 -9.656 -20.453 1 97.31 341 LYS B N 1
ATOM 5572 C CA . LYS B 1 341 ? 8.141 -8.969 -20.297 1 97.31 341 LYS B CA 1
ATOM 5573 C C . LYS B 1 341 ? 8.156 -8.133 -19.016 1 97.31 341 LYS B C 1
ATOM 5575 O O . LYS B 1 341 ? 9.156 -8.117 -18.297 1 97.31 341 LYS B O 1
ATOM 5580 N N . GLU B 1 342 ? 7.062 -7.461 -18.797 1 97.94 342 GLU B N 1
ATOM 5581 C CA . GLU B 1 342 ? 7.051 -6.605 -17.609 1 97.94 342 GLU B CA 1
ATOM 5582 C C . GLU B 1 342 ? 7.109 -7.438 -16.344 1 97.94 342 GLU B C 1
ATOM 5584 O O . GLU B 1 342 ? 7.762 -7.051 -15.367 1 97.94 342 GLU B O 1
ATOM 5589 N N . ILE B 1 343 ? 6.488 -8.57 -16.375 1 98.62 343 ILE B N 1
ATOM 5590 C CA . ILE B 1 343 ? 6.461 -9.398 -15.172 1 98.62 343 ILE B CA 1
ATOM 5591 C C . ILE B 1 343 ? 7.801 -10.109 -15.008 1 98.62 343 ILE B C 1
ATOM 5593 O O . ILE B 1 343 ? 8.273 -10.297 -13.883 1 98.62 343 ILE B O 1
ATOM 5597 N N . LEU B 1 344 ? 8.422 -10.531 -16.109 1 98.56 344 LEU B N 1
ATOM 5598 C CA . LEU B 1 344 ? 9.789 -11.047 -16.016 1 98.56 344 LEU B CA 1
ATOM 5599 C C . LEU B 1 344 ? 10.703 -10.039 -15.336 1 98.56 344 LEU B C 1
ATOM 5601 O O . LEU B 1 344 ? 11.492 -10.406 -14.461 1 98.56 344 LEU B O 1
ATOM 5605 N N . SER B 1 345 ? 10.57 -8.781 -15.703 1 98.62 345 SER B N 1
ATOM 5606 C CA . SER B 1 345 ? 11.367 -7.727 -15.086 1 98.62 345 SER B CA 1
ATOM 5607 C C . SER B 1 345 ? 11.086 -7.629 -13.586 1 98.62 345 SER B C 1
ATOM 5609 O O . SER B 1 345 ? 12.008 -7.43 -12.789 1 98.62 345 SER B O 1
ATOM 5611 N N . ALA B 1 346 ? 9.836 -7.781 -13.266 1 98.88 346 ALA B N 1
ATOM 5612 C CA . ALA B 1 346 ? 9.438 -7.727 -11.859 1 98.88 346 ALA B CA 1
ATOM 5613 C C . ALA B 1 346 ? 10.062 -8.867 -11.062 1 98.88 346 ALA B C 1
ATOM 5615 O O . ALA B 1 346 ? 10.625 -8.648 -9.992 1 98.88 346 ALA B O 1
ATOM 5616 N N . VAL B 1 347 ? 9.992 -10.055 -11.578 1 98.88 347 VAL B N 1
ATOM 5617 C CA . VAL B 1 347 ? 10.5 -11.242 -10.898 1 98.88 347 VAL B CA 1
ATOM 5618 C C . VAL B 1 347 ? 12.016 -11.133 -10.742 1 98.88 347 VAL B C 1
ATOM 5620 O O . VAL B 1 347 ? 12.555 -11.414 -9.664 1 98.88 347 VAL B O 1
ATOM 5623 N N . LYS B 1 348 ? 12.727 -10.703 -11.773 1 98.75 348 LYS B N 1
ATOM 5624 C CA . LYS B 1 348 ? 14.172 -10.523 -11.695 1 98.75 348 LYS B CA 1
ATOM 5625 C C . LYS B 1 348 ? 14.547 -9.508 -10.617 1 98.75 348 LYS B C 1
ATOM 5627 O O . LYS B 1 348 ? 15.453 -9.75 -9.82 1 98.75 348 LYS B O 1
ATOM 5632 N N . SER B 1 349 ? 13.812 -8.422 -10.617 1 98.81 349 SER B N 1
ATOM 5633 C CA . SER B 1 349 ? 14.102 -7.367 -9.648 1 98.81 349 SER B CA 1
ATOM 5634 C C . SER B 1 349 ? 13.844 -7.844 -8.227 1 98.81 349 SER B C 1
ATOM 5636 O O . SER B 1 349 ? 14.586 -7.492 -7.301 1 98.81 349 SER B O 1
ATOM 5638 N N . LEU B 1 350 ? 12.758 -8.633 -8.055 1 98.88 350 LEU B N 1
ATOM 5639 C CA . LEU B 1 350 ? 12.477 -9.172 -6.73 1 98.88 350 LEU B CA 1
ATOM 5640 C C . LEU B 1 350 ? 13.602 -10.086 -6.266 1 98.88 350 LEU B C 1
ATOM 5642 O O . LEU B 1 350 ? 13.984 -10.062 -5.094 1 98.88 350 LEU B O 1
ATOM 5646 N N . MET B 1 351 ? 14.141 -10.938 -7.125 1 98.81 351 MET B N 1
ATOM 5647 C CA . MET B 1 351 ? 15.227 -11.836 -6.746 1 98.81 351 MET B CA 1
ATOM 5648 C C . MET B 1 351 ? 16.453 -11.055 -6.305 1 98.81 351 MET B C 1
ATOM 5650 O O . MET B 1 351 ? 17.125 -11.422 -5.332 1 98.81 351 MET B O 1
ATOM 5654 N N . GLU B 1 352 ? 16.766 -9.992 -7.02 1 98.5 352 GLU B N 1
ATOM 5655 C CA . GLU B 1 352 ? 17.891 -9.141 -6.621 1 98.5 352 GLU B CA 1
ATOM 5656 C C . GLU B 1 352 ? 17.641 -8.516 -5.25 1 98.5 352 GLU B C 1
ATOM 5658 O O . GLU B 1 352 ? 18.547 -8.469 -4.414 1 98.5 352 GLU B O 1
ATOM 5663 N N . PHE B 1 353 ? 16.469 -8.086 -5.039 1 98.56 353 PHE B N 1
ATOM 5664 C CA . PHE B 1 353 ? 16.094 -7.496 -3.762 1 98.56 353 PHE B CA 1
ATOM 5665 C C . PHE B 1 353 ? 16.25 -8.508 -2.631 1 98.56 353 PHE B C 1
ATOM 5667 O O . PHE B 1 353 ? 16.766 -8.18 -1.562 1 98.56 353 PHE B O 1
ATOM 5674 N N . ILE B 1 354 ? 15.766 -9.75 -2.887 1 98.06 354 ILE B N 1
ATOM 5675 C CA . ILE B 1 354 ? 15.805 -10.812 -1.883 1 98.06 354 ILE B CA 1
ATOM 5676 C C . ILE B 1 354 ? 17.266 -11.141 -1.543 1 98.06 354 ILE B C 1
ATOM 5678 O O . ILE B 1 354 ? 17.594 -11.336 -0.374 1 98.06 354 ILE B O 1
ATOM 5682 N N . ASP B 1 355 ? 18.141 -11.148 -2.523 1 97.25 355 ASP B N 1
ATOM 5683 C CA . ASP B 1 355 ? 19.547 -11.477 -2.295 1 97.25 355 ASP B CA 1
ATOM 5684 C C . ASP B 1 355 ? 20.234 -10.383 -1.483 1 97.25 355 ASP B C 1
ATOM 5686 O O . ASP B 1 355 ? 21.188 -10.656 -0.75 1 97.25 355 ASP B O 1
ATOM 5690 N N . ARG B 1 356 ? 19.719 -9.172 -1.576 1 94.56 356 ARG B N 1
ATOM 5691 C CA . ARG B 1 356 ? 20.344 -8.039 -0.894 1 94.56 356 ARG B CA 1
ATOM 5692 C C . ARG B 1 356 ? 19.812 -7.895 0.526 1 94.56 356 ARG B C 1
ATOM 5694 O O . ARG B 1 356 ? 20.328 -7.098 1.313 1 94.56 356 ARG B O 1
ATOM 5701 N N . ASN B 1 357 ? 18.75 -8.578 0.784 1 85.69 357 ASN B N 1
ATOM 5702 C CA . ASN B 1 357 ? 18.094 -8.414 2.08 1 85.69 357 ASN B CA 1
ATOM 5703 C C . ASN B 1 357 ? 17.953 -9.75 2.803 1 85.69 357 ASN B C 1
ATOM 5705 O O . ASN B 1 357 ? 17.828 -9.789 4.027 1 85.69 357 ASN B O 1
#

InterPro domains:
  IPR000834 Peptidase M14, carboxypeptidase A [PF00246] (73-342)
  IPR000834 Peptidase M14, carboxypeptidase A [PR00765] (88-100)
  IPR000834 Peptidase M14, carboxypeptidase A [PR00765] (110-124)
  IPR000834 Peptidase M14, carboxypeptidase A [PR00765] (186-194)
  IPR000834 Peptidase M14, carboxypeptidase A [PR00765] (243-256)
  IPR000834 Peptidase M14, carboxypeptidase A [PS52035] (61-354)
  IPR000834 Peptidase M14, carboxypeptidase A [SM00631] (73-342)
  IPR057247 Zinc carboxypeptidases, zinc-binding region 2 [PS00133] (246-256)

Foldseek 3Di:
DDDPDDDDPDDPDDDPDDDDDDDDDDDPPDPPPPPPPCPPPPPPPDPLPVCPVPVPDPQDDDDFDPCLPVLLVVLCVVQVQFWDKDFLFAFPVGHTQIKIKGANPDPQAAEAEEEEPLFQLQVLQLRLLSLLVVRCSRCVVVDDCLRHSHIYIGGSHLQVQQNVCLVPPNNRHTFHAPDDPPPQGGESLQQQAAFQRCVPPPWQAYCDSNDSRNRDPHRPPTGSNVSVVCVLLVDPHHHQEAEYEAAADLAKAADDQADDDADPCQVVQQVLRVQLQVLLCSQQVDGYYYYHNPVRDHRHGRGPRSCCCPPSVRPHGIYGHFDDNVCGSDDDPVCSSSSSVSNSSSVSRSSVSSVVD/DDDDDYDDDDDPDDDDDDDDDDDPPPPPPPPPPPPPPCPPPPPPPDDPPVCPVPVPDPQDDDDFDPCLPVLLVVLCVVQVQFWDKDFLFAFPVGHTQIKIKGANPDPQAAEAEEEEPLFQLQVLQLRLLSRLVVRCSRCVVVDDCLRHRHIYIGGSHLQVQQNVCLVPPNNRHTFHAPDDPPPFGGESLQQQAAFQRCVPPPWQAYCDSNDSRNRDPHRPPTGSNVSVVCVLLVDPHHHQEAEYEAAADLAKAADDQADDDADPCQVVQQVLRVQLQVLLCSQQVDGYYYYHNPVRDHRHGRGPRSCCCPPSVHPHGIYGHFDDNVCGSDDDPVCSSSSSVSNSSSVSRSSVSSVVD

Radius of gyration: 31.44 Å; Cα contacts (8 Å, |Δi|>4): 1444; chains: 2; bounding box: 93×77×106 Å

pLDDT: mean 83.4, std 27.76, range [15.33, 98.94]

Organism: Bombyx mori (NCBI:txid7091)

Sequence (714 aa):
MNTISTTSATKLSNVLRKTNGISEHDVDLESNSTIWTENGTQTKFGKKTKPGTVIPRGLKQIVPTNKPKKRKDELERDYPAICTVSVIGQSVEGRDIKMLKISNSDARNSAIWLDASIHSREWISTAVVTYIADYIARNFHSLPTSITNKDWHIVPILNPDGYEYTHTHDRMWRKNRAKYDGERVGVDLNRNFSCGWGNNGDEGSSEEPSSVFYRGPMPFSEPEAIAVRDTILGSTVIFKAFLSFHSYYELIIFPWGYKREPCPDYLKLLEGGAVMARAIFESSGVTYKVGSTKDMTYYACGTSTDWSYAIAKIPYSYMIELRSKKYRFKLPKDQIMETCKEILSAVKSLMEFIDRNMNTISTTSATKLSNVLRKTNGISEHDVDLESNSTIWTENGTQTKFGKKTKPGTVIPRGLKQIVPTNKPKKRKDELERDYPAICTVSVIGQSVEGRDIKMLKISNSDARNSAIWLDASIHSREWISTAVVTYIADYIARNFHSLPTSITNKDWHIVPILNPDGYEYTHTHDRMWRKNRAKYDGERVGVDLNRNFSCGWGNNGDEGSSEEPSSVFYRGPMPFSEPEAIAVRDTILGSTVIFKAFLSFHSYYELIIFPWGYKREPCPDYLKLLEGGAVMARAIFESSGVTYKVGSTKDMTYYACGTSTDWSYAIAKIPYSYMIELRSKKYRFKLPKDQIMETCKEILSAVKSLMEFIDRN

Solvent-accessible surface area (backbone atoms only — not comparable to full-atom values): 38441 Å² total; per-residue (Å²): 137,87,76,94,70,94,79,92,79,86,79,87,85,83,74,88,79,82,84,87,77,88,81,82,84,85,78,77,72,78,75,79,71,79,78,76,75,78,77,75,78,49,57,63,72,77,75,84,61,70,71,62,77,62,68,61,95,81,63,74,86,81,74,73,61,95,49,65,77,58,48,50,57,48,44,23,70,76,36,57,85,34,26,47,72,46,71,61,36,42,33,82,84,63,45,70,29,50,32,40,32,42,31,74,77,57,88,85,31,39,24,36,40,38,38,8,15,48,45,18,26,26,54,65,20,27,34,33,46,43,40,46,51,50,48,46,67,77,30,44,91,77,51,56,61,63,61,50,54,25,35,36,40,36,23,40,45,51,21,51,56,14,36,52,39,23,77,73,75,41,59,76,37,43,28,36,69,39,69,55,85,74,88,30,62,21,30,19,54,60,20,16,24,63,42,46,45,65,67,54,56,63,53,34,24,26,85,45,47,84,42,81,43,5,19,54,96,41,62,48,67,44,46,46,50,39,24,54,50,51,55,60,72,66,43,90,54,54,50,50,31,36,41,39,35,37,51,20,71,28,32,34,24,27,50,27,22,63,45,84,62,77,39,95,58,41,67,62,46,47,52,45,33,47,46,21,27,50,34,20,26,71,63,70,65,50,78,41,51,54,39,32,30,23,52,71,64,49,56,32,14,1,20,56,41,36,20,37,33,72,70,70,56,16,78,43,28,31,38,35,22,34,70,27,70,89,47,34,66,58,64,56,76,88,50,49,62,59,52,31,51,19,47,46,39,15,52,54,44,33,35,46,50,57,75,76,102,142,89,79,79,84,88,83,74,93,78,78,90,78,84,73,92,82,83,87,84,76,88,77,80,74,75,76,75,76,73,74,77,71,77,76,76,76,79,77,77,80,54,54,64,73,77,76,83,61,71,73,61,80,62,69,62,95,79,65,74,87,79,74,73,62,96,48,65,78,57,48,51,56,49,46,22,69,77,36,58,86,35,26,45,72,46,71,60,37,42,33,82,82,63,44,69,29,50,31,39,34,43,30,73,78,57,87,85,31,39,25,33,41,37,37,8,15,49,44,19,26,27,53,65,19,26,35,32,48,43,40,47,51,50,47,47,67,75,31,43,93,78,50,57,62,63,62,49,54,26,35,37,40,35,23,39,44,48,21,51,54,15,34,52,38,24,76,73,77,41,59,76,36,45,26,36,68,40,70,53,90,75,87,30,62,20,30,19,54,61,19,16,26,62,44,45,46,64,67,54,56,62,55,34,23,28,86,46,49,84,40,82,43,4,19,55,95,40,63,47,68,44,48,46,50,38,24,53,52,50,54,60,72,66,45,91,56,56,49,49,33,36,39,39,35,36,52,20,71,28,31,34,25,27,50,27,21,62,46,85,64,76,40,96,57,41,66,62,46,47,52,45,33,47,45,20,27,51,33,20,26,74,62,70,65,49,78,43,50,53,40,33,30,22,52,70,65,49,55,33,13,1,21,56,41,37,21,38,35,71,68,70,55,15,77,43,28,30,37,36,22,34,71,28,71,90,47,34,66,59,64,56,76,88,49,48,61,59,52,32,51,19,48,44,40,14,53,54,43,33,33,46,51,57,74,76,102